Protein AF-A0A0W8CQT7-F1 (afdb_monomer)

InterPro domains:
  IPR012349 FMN-binding split barrel [G3DSA:2.30.110.10] (43-107)
  IPR055343 CREG-like, beta-barrel [PF13883] (43-124)

Mean predicted aligned error: 18.16 Å

Foldseek 3Di:
DDPDPPPPPPPDDDDDPPPVPQPWDFADDDPPDDPPPCPDPVVVVVVVVLLVVQLVDFKDKDWDQFPPVVRDIDIDIWGWHQAPDNDSVRRNSGTTTGDHPPDSSPPPPVPPDDDDDDDDDDDDHDDDDDDDDDDDDDDDDDDDDDDDDDDDDDDDDDDDDDDDDDDDDDDDDDDDDDDDDDDDQPPQPAQADDQAAFPDDPPAQTHHFHPPLDGNVQLVCLCCAAEDPNHDDDPQHDHLVLFCLFPVNVCQVVVQEFEEEEFEADPAADEPVLLVLPQVLVQLLVQQQCSLVRSHNNRNHSGRGYAHAEYFDQAPRSYPDDDCPNHYYHYNDADPVRTTDDDVLLEWGQDPVVRGTDHSVVPPTHRGSAYEYAHDPDDAWAAASRAIHGPNVQCSVCSPPSASLRRSLNSLRSLRDGADDDCVSGPHPSNQFASSDPPRDRGGDPSSSSSSSVSCVVCVVVHDD

Solvent-accessible surface area (backbone atoms only — not comparable to full-atom values): 28767 Å² total; per-residue (Å²): 141,77,100,79,74,92,82,74,83,85,80,82,87,87,79,85,74,76,68,76,76,56,58,74,51,76,67,84,78,79,69,95,63,68,92,84,57,92,57,54,80,64,55,55,45,53,56,50,50,53,39,47,57,49,59,80,42,52,68,46,75,52,72,44,68,22,68,89,60,79,60,38,82,42,72,47,82,38,43,39,41,24,48,74,78,90,50,76,91,40,52,68,64,53,57,39,39,64,45,54,95,87,34,72,86,61,58,74,68,77,83,78,68,82,94,71,95,72,94,70,95,78,90,84,86,85,88,84,85,86,82,87,81,85,90,88,91,85,84,90,79,88,85,88,83,90,86,86,85,89,82,87,89,87,87,86,87,84,88,89,83,88,83,86,83,88,81,84,88,82,90,81,89,83,87,83,90,82,92,74,97,68,96,66,82,76,76,64,88,59,85,49,56,84,60,52,50,70,71,46,61,90,95,55,52,49,38,48,35,56,75,63,92,51,48,52,66,43,51,52,41,42,36,51,57,34,27,28,84,79,24,60,90,45,96,63,28,53,46,49,76,81,58,70,39,30,47,61,47,46,28,61,76,52,72,28,35,47,29,30,30,36,21,44,39,57,93,64,72,45,47,56,74,63,60,65,42,52,41,62,38,50,31,39,35,46,45,61,58,40,26,48,40,36,35,38,66,57,38,83,49,80,56,61,46,59,40,58,36,22,35,6,22,66,49,68,84,34,40,74,57,87,69,59,87,63,22,44,76,34,62,65,41,55,48,98,87,70,43,25,33,59,65,68,48,17,49,41,46,45,36,78,88,81,69,41,67,48,83,39,86,77,28,89,65,59,63,25,53,31,35,43,24,42,26,62,87,44,86,58,60,47,38,32,47,62,28,31,39,32,22,27,66,60,49,64,75,37,48,87,49,72,53,41,50,57,63,44,32,18,50,40,27,11,60,52,50,55,61,47,91,48,77,87,63,44,78,51,97,74,61,64,67,16,27,50,25,76,89,59,32,66,47,82,32,72,59,44,38,53,48,52,47,55,47,46,70,71,50,45,86,81,60,87,133

Secondary structure (DSSP, 8-state):
----STTSSSSSS----------EEEPPP--SS-TTS---HHHHHHHHHHHHHHHH-SEEEEEEE-TTTTT-EEEEEEEEESSSSS-GGG-----EEE--TT-TTTTTSTTS-----------------------------------------------------------------------------S------EE-SPTTS-B-EE--SSS-HHHHHHHIIIIISTTPPP-TT---GGG-S-SHHHHHHHTTSEEEEEEEEB-SSPBPHHHHTTHHHHHHHHHHHHHHHHTTBTT---S--EEEEEEEEES-GGGBS--STBTBEEEES-B-TTS-B---GGGB--EETTTTEE---TT-SS--BSEEEEEETT-SSEEEETTEEEEEHHHHHHTTTSS--HHHHHHHHHHTTPPP--SGGGSSSTTPPP-TTSTTT-SS--HHHHHHHHHHHHHHGGG---

Organism: Phytophthora nicotianae (NCBI:txid4792)

Sequence (465 aa):
MSPSVLRSLLVLLSLLITASAGEIYSAETTSLVPDEVDSGPFAKLHAKHARMLVHENVWAIMATTSVTFGGSAFANVVSYSDGVGLAKEDATGTLFFYLSADDFTASGEYEASNPITSTGSSSNTVTSTVSSGTGDVVDQDSSQATQTSSLASSSNTAESSSNTAQSTASSSTQEGSDATQTSTNSTSSGDHATFGTVTSKSGGCVIGNPNKYVSAADVDWIWKNRIGPDAPTRDANWNVMDNKNWIMDHIVNNKGTLNYCVRWDSTEKLSKSVASKFQAMLERQYAAWNHWLIGYDCWPYNEIKINIVGFAVKEASLLEWKDDSLGTITVGDFDADGVPQCDQSCYRFYDNGAGSWSDTSSCKGKPFDISLWPKQGLEGGFGYDWGQEVNLENMLQTIDEEQLVIVAHEIGHGFGLPDFYETADKPNDQWPHCIMMAGSSMTVTDSDGWMLRRVLEHLKPRYNF

Radius of gyration: 30.33 Å; Cα contacts (8 Å, |Δi|>4): 702; chains: 1; bounding box: 71×98×74 Å

pLDDT: mean 74.93, std 27.96, range [21.36, 98.88]

Nearest PDB structures (foldseek):
  6grf-assembly1_A  TM=3.272E-01  e=2.963E+00  Arabidopsis thaliana

Structure (mmCIF, N/CA/C/O backbone):
data_AF-A0A0W8CQT7-F1
#
_entry.id   AF-A0A0W8CQT7-F1
#
loop_
_atom_site.group_PDB
_atom_site.id
_atom_site.type_symbol
_atom_site.label_atom_id
_atom_site.label_alt_id
_atom_site.label_comp_id
_atom_site.label_asym_id
_atom_site.label_entity_id
_atom_site.label_seq_id
_atom_site.pdbx_PDB_ins_code
_atom_site.Cartn_x
_atom_site.Cartn_y
_atom_site.Cartn_z
_atom_site.occupancy
_atom_site.B_iso_or_equiv
_atom_site.auth_seq_id
_atom_site.auth_comp_id
_atom_site.auth_asym_id
_atom_site.auth_atom_id
_atom_site.pdbx_PDB_model_num
ATOM 1 N N . MET A 1 1 ? 23.192 55.554 -50.904 1.00 35.19 1 MET A N 1
ATOM 2 C CA . MET A 1 1 ? 23.185 56.205 -49.573 1.00 35.19 1 MET A CA 1
ATOM 3 C C . MET A 1 1 ? 21.754 56.163 -49.061 1.00 35.19 1 MET A C 1
ATOM 5 O O . MET A 1 1 ? 20.904 56.621 -49.801 1.00 35.19 1 MET A O 1
ATOM 9 N N . SER A 1 2 ? 21.346 55.666 -47.900 1.00 31.66 2 SER A N 1
ATOM 10 C CA . SER A 1 2 ? 21.807 54.719 -46.871 1.00 31.66 2 SER A CA 1
ATOM 11 C C . SER A 1 2 ? 20.500 54.337 -46.127 1.00 31.66 2 SER A C 1
ATOM 13 O O . SER A 1 2 ? 19.637 55.211 -45.998 1.00 31.66 2 SER A O 1
ATOM 15 N N . PRO A 1 3 ? 20.277 53.089 -45.679 1.00 36.59 3 PRO A N 1
ATOM 16 C CA . PRO A 1 3 ? 19.006 52.670 -45.089 1.00 36.59 3 PRO A CA 1
ATOM 17 C C . PRO A 1 3 ? 18.930 53.079 -43.610 1.00 36.59 3 PRO A C 1
ATOM 19 O O . PRO A 1 3 ? 19.352 52.337 -42.730 1.00 36.59 3 PRO A O 1
ATOM 22 N N . SER A 1 4 ? 18.404 54.270 -43.321 1.00 41.50 4 SER A N 1
ATOM 23 C CA . SER A 1 4 ? 18.210 54.720 -41.929 1.00 41.50 4 SER A CA 1
ATOM 24 C C . SER A 1 4 ? 16.999 55.634 -41.689 1.00 41.50 4 SER A C 1
ATOM 26 O O . SER A 1 4 ? 16.907 56.240 -40.629 1.00 41.50 4 SER A O 1
ATOM 28 N N . VAL A 1 5 ? 16.026 55.708 -42.610 1.00 44.28 5 VAL A N 1
ATOM 29 C CA . VAL A 1 5 ? 14.827 56.571 -42.436 1.00 44.28 5 VAL A CA 1
ATOM 30 C C . VAL A 1 5 ? 13.494 55.803 -42.517 1.00 44.28 5 VAL A C 1
ATOM 32 O O . VAL A 1 5 ? 12.435 56.349 -42.230 1.00 44.28 5 VAL A O 1
ATOM 35 N N . LEU A 1 6 ? 13.515 54.489 -42.771 1.00 39.00 6 LEU A N 1
ATOM 36 C CA . LEU A 1 6 ? 12.301 53.656 -42.843 1.00 39.00 6 LEU A CA 1
ATOM 37 C C . LEU A 1 6 ? 11.859 53.060 -41.485 1.00 39.00 6 LEU A C 1
ATOM 39 O O . LEU A 1 6 ? 11.166 52.049 -41.449 1.00 39.00 6 LEU A O 1
ATOM 43 N N . ARG A 1 7 ? 12.283 53.653 -40.360 1.00 36.22 7 ARG A N 1
ATOM 44 C CA . ARG A 1 7 ? 11.960 53.179 -38.996 1.00 36.22 7 ARG A CA 1
ATOM 45 C C . ARG A 1 7 ? 11.228 54.192 -38.109 1.00 36.22 7 ARG A C 1
ATOM 47 O O . ARG A 1 7 ? 11.005 53.900 -36.942 1.00 36.22 7 ARG A O 1
ATOM 54 N N . SER A 1 8 ? 10.793 55.332 -38.647 1.00 35.31 8 SER A N 1
ATOM 55 C CA . SER A 1 8 ? 10.151 56.385 -37.837 1.00 35.31 8 SER A CA 1
ATOM 56 C C . SER A 1 8 ? 8.766 56.826 -38.320 1.00 35.31 8 SER A C 1
ATOM 58 O O . SER A 1 8 ? 8.288 57.861 -37.877 1.00 35.31 8 SER A O 1
ATOM 60 N N . LEU A 1 9 ? 8.093 56.049 -39.180 1.00 32.31 9 LEU A N 1
ATOM 61 C CA . LEU A 1 9 ? 6.741 56.381 -39.668 1.00 32.31 9 LEU A CA 1
ATOM 62 C C . LEU A 1 9 ? 5.739 55.206 -39.641 1.00 32.31 9 LEU A C 1
ATOM 64 O O . LEU A 1 9 ? 4.786 55.182 -40.409 1.00 32.31 9 LEU A O 1
ATOM 68 N N . LEU A 1 10 ? 5.959 54.226 -38.759 1.00 32.69 10 LEU A N 1
ATOM 69 C CA . LEU A 1 10 ? 4.988 53.163 -38.432 1.00 32.69 10 LEU A CA 1
ATOM 70 C C . LEU A 1 10 ? 4.675 53.100 -36.927 1.00 32.69 10 LEU A C 1
ATOM 72 O O . LEU A 1 10 ? 4.074 52.151 -36.436 1.00 32.69 10 LEU A O 1
ATOM 76 N N . VAL A 1 11 ? 5.066 54.150 -36.206 1.00 37.03 11 VAL A N 1
ATOM 77 C CA . VAL A 1 11 ? 4.715 54.410 -34.811 1.00 37.03 11 VAL A CA 1
ATOM 78 C C . VAL A 1 11 ? 3.954 55.730 -34.814 1.00 37.03 11 VAL A C 1
ATOM 80 O O . VAL A 1 11 ? 4.557 56.776 -34.631 1.00 37.03 11 VAL A O 1
ATOM 83 N N . LEU A 1 12 ? 2.674 55.683 -35.188 1.00 31.58 12 LEU A N 1
ATOM 84 C CA . LEU A 1 12 ? 1.565 56.494 -34.666 1.00 31.58 12 LEU A CA 1
ATOM 85 C C . LEU A 1 12 ? 0.346 56.350 -35.598 1.00 31.58 12 LEU A C 1
ATOM 87 O O . LEU A 1 12 ? 0.408 56.701 -36.772 1.00 31.58 12 LEU A O 1
ATOM 91 N N . LEU A 1 13 ? -0.768 55.929 -34.993 1.00 28.39 13 LEU A N 1
ATOM 92 C CA . LEU A 1 13 ? -2.157 55.942 -35.469 1.00 28.39 13 LEU A CA 1
ATOM 93 C C . LEU A 1 13 ? -2.670 54.773 -36.342 1.00 28.39 13 LEU A C 1
ATOM 95 O O . LEU A 1 13 ? -2.637 54.793 -37.568 1.00 28.39 13 LEU A O 1
ATOM 99 N N . SER A 1 14 ? -3.330 53.856 -35.619 1.00 28.50 14 SER A N 1
ATOM 100 C CA . SER A 1 14 ? -4.690 53.357 -35.903 1.00 28.50 14 SER A CA 1
ATOM 101 C C . SER A 1 14 ? -4.832 51.989 -36.571 1.00 28.50 14 SER A C 1
ATOM 103 O O . SER A 1 14 ? -5.103 51.890 -37.759 1.00 28.50 14 SER A O 1
ATOM 105 N N . LEU A 1 15 ? -4.806 50.949 -35.739 1.00 29.77 15 LEU A N 1
ATOM 106 C CA . LEU A 1 15 ? -5.838 49.904 -35.663 1.00 29.77 15 LEU A CA 1
ATOM 107 C C . LEU A 1 15 ? -5.782 49.438 -34.190 1.00 29.77 15 LEU A C 1
ATOM 109 O O . LEU A 1 15 ? -4.885 48.699 -33.810 1.00 29.77 15 LEU A O 1
ATOM 113 N N . LEU A 1 16 ? -6.495 50.047 -33.236 1.00 31.94 16 LEU A N 1
ATOM 114 C CA . LEU A 1 16 ? -7.925 49.817 -32.986 1.00 31.94 16 LEU A CA 1
ATOM 115 C C . LEU A 1 16 ? -8.320 48.352 -33.221 1.00 31.94 16 LEU A C 1
ATOM 117 O O . LEU A 1 16 ? -9.236 48.049 -33.974 1.00 31.94 16 LEU A O 1
ATOM 121 N N . ILE A 1 17 ? -7.624 47.440 -32.543 1.00 30.25 17 ILE A N 1
ATOM 122 C CA . ILE A 1 17 ? -8.312 46.292 -31.963 1.00 30.25 17 ILE A CA 1
ATOM 123 C C . ILE A 1 17 ? -8.805 46.793 -30.612 1.00 30.25 17 ILE A C 1
ATOM 125 O O . ILE A 1 17 ? -8.060 46.864 -29.638 1.00 30.25 17 ILE A O 1
ATOM 129 N N . THR A 1 18 ? -10.064 47.219 -30.580 1.00 29.42 18 THR A N 1
ATOM 130 C CA . THR A 1 18 ? -10.867 47.105 -29.370 1.00 29.42 18 THR A CA 1
ATOM 131 C C . THR A 1 18 ? -10.846 45.628 -28.992 1.00 29.42 18 THR A C 1
ATOM 133 O O . THR A 1 18 ? -11.637 44.843 -29.510 1.00 29.42 18 THR A O 1
ATOM 136 N N . ALA A 1 19 ? -9.910 45.228 -28.132 1.00 31.06 19 ALA A N 1
ATOM 137 C CA . ALA A 1 19 ? -10.218 44.144 -27.225 1.00 31.06 19 ALA A CA 1
ATOM 138 C C . ALA A 1 19 ? -11.422 44.673 -26.449 1.00 31.06 19 ALA A C 1
ATOM 140 O O . ALA A 1 19 ? -11.307 45.681 -25.749 1.00 31.06 19 ALA A O 1
ATOM 141 N N . SER A 1 20 ? -12.601 44.097 -26.684 1.00 30.42 20 SER A N 1
ATOM 142 C CA . SER A 1 20 ? -13.677 44.207 -25.710 1.00 30.42 20 SER A CA 1
ATOM 143 C C . SER A 1 20 ? -13.027 43.864 -24.380 1.00 30.42 20 SER A C 1
ATOM 145 O O . SER A 1 20 ? -12.484 42.765 -24.245 1.00 30.42 20 SER A O 1
ATOM 147 N N . ALA A 1 21 ? -12.946 44.834 -23.474 1.00 34.88 21 ALA A N 1
ATOM 148 C CA . ALA A 1 21 ? -12.497 44.567 -22.127 1.00 34.88 21 ALA A CA 1
ATOM 149 C C . ALA A 1 21 ? -13.459 43.505 -21.589 1.00 34.88 21 ALA A C 1
ATOM 151 O O . ALA A 1 21 ? -14.616 43.812 -21.322 1.00 34.88 21 ALA A O 1
ATOM 152 N N . GLY A 1 22 ? -13.021 42.244 -21.553 1.00 32.47 22 GLY A N 1
ATOM 153 C CA . GLY A 1 22 ? -13.627 41.287 -20.647 1.00 32.47 22 GLY A CA 1
ATOM 154 C C . GLY A 1 22 ? -13.441 41.904 -19.275 1.00 32.47 22 GLY A C 1
ATOM 155 O O . GLY A 1 22 ? -12.321 42.291 -18.928 1.00 32.47 22 GLY A O 1
ATOM 156 N N . GLU A 1 23 ? -14.537 42.138 -18.568 1.00 40.53 23 GLU A N 1
ATOM 157 C CA . GLU A 1 23 ? -14.449 42.639 -17.209 1.00 40.53 23 GLU A CA 1
ATOM 158 C C . GLU A 1 23 ? -13.657 41.607 -16.400 1.00 40.53 23 GLU A C 1
ATOM 160 O O . GLU A 1 23 ? -13.945 40.411 -16.420 1.00 40.53 23 GLU A O 1
ATOM 165 N N . ILE A 1 24 ? -12.563 42.063 -15.792 1.00 38.47 24 ILE A N 1
ATOM 166 C CA . ILE A 1 24 ? -11.734 41.223 -14.935 1.00 38.47 24 ILE A CA 1
ATOM 167 C C . ILE A 1 24 ? -12.397 41.262 -13.566 1.00 38.47 24 ILE A C 1
ATOM 169 O O . ILE A 1 24 ? -12.301 42.266 -12.859 1.00 38.47 24 ILE A O 1
ATOM 173 N N . TYR A 1 25 ? -13.077 40.180 -13.211 1.00 39.81 25 TYR A N 1
ATOM 174 C CA . TYR A 1 25 ? -13.689 40.034 -11.898 1.00 39.81 25 TYR A CA 1
ATOM 175 C C . TYR A 1 25 ? -12.647 39.491 -10.920 1.00 39.81 25 TYR A C 1
ATOM 177 O O . TYR A 1 25 ? -11.993 38.477 -11.178 1.00 39.81 25 TYR A O 1
ATOM 185 N N . SER A 1 26 ? -12.476 40.192 -9.800 1.00 37.47 26 SER A N 1
ATOM 186 C CA . SER A 1 26 ? -11.582 39.804 -8.710 1.00 37.47 26 SER A CA 1
ATOM 187 C C . SER A 1 26 ? -12.430 39.334 -7.536 1.00 37.47 26 SER A C 1
ATOM 189 O O . SER A 1 26 ? -13.111 40.143 -6.912 1.00 37.47 26 SER A O 1
ATOM 191 N N . ALA A 1 27 ? -12.367 38.047 -7.208 1.00 37.22 27 ALA A N 1
ATOM 192 C CA . ALA A 1 27 ? -12.923 37.517 -5.969 1.00 37.22 27 ALA A CA 1
ATOM 193 C C . ALA A 1 27 ? -11.783 37.342 -4.956 1.00 37.22 27 ALA A C 1
ATOM 195 O O . ALA A 1 27 ? -10.833 36.603 -5.212 1.00 37.22 27 ALA A O 1
ATOM 196 N N . GLU A 1 28 ? -11.853 38.020 -3.808 1.00 35.56 28 GLU A N 1
ATOM 197 C CA . GLU A 1 28 ? -10.923 37.761 -2.704 1.00 35.56 28 GLU A CA 1
ATOM 198 C C . GLU A 1 28 ? -11.292 36.437 -2.029 1.00 35.56 28 GLU A C 1
ATOM 200 O O . GLU A 1 28 ? -12.369 36.284 -1.450 1.00 35.56 28 GLU A O 1
ATOM 205 N N . THR A 1 29 ? -10.382 35.466 -2.075 1.00 35.56 29 THR A N 1
ATOM 206 C CA . THR A 1 29 ? -10.480 34.267 -1.245 1.00 35.56 29 THR A CA 1
ATOM 207 C C . THR A 1 29 ? -10.268 34.665 0.210 1.00 35.56 29 THR A C 1
ATOM 209 O O . THR A 1 29 ? -9.201 35.161 0.571 1.00 35.56 29 THR A O 1
ATOM 212 N N . THR A 1 30 ? -11.260 34.426 1.067 1.00 33.38 30 THR A N 1
ATOM 213 C CA . THR A 1 30 ? -11.045 34.510 2.514 1.00 33.38 30 THR A CA 1
ATOM 214 C C . THR A 1 30 ? -10.124 33.357 2.909 1.00 33.38 30 THR A C 1
ATOM 216 O O . THR A 1 30 ? -10.516 32.195 2.809 1.00 33.38 30 THR A O 1
ATOM 219 N N . SER A 1 31 ? -8.888 33.659 3.317 1.00 36.25 31 SER A N 1
ATOM 220 C CA . SER A 1 31 ? -8.023 32.653 3.934 1.00 36.25 31 SER A CA 1
ATOM 221 C C . SER A 1 31 ? -8.706 32.155 5.206 1.00 36.25 31 SER A C 1
ATOM 223 O O . SER A 1 31 ? -8.981 32.937 6.116 1.00 36.25 31 SER A O 1
ATOM 225 N N . LEU A 1 32 ? -8.986 30.853 5.282 1.00 34.31 32 LEU A N 1
ATOM 226 C CA . LEU A 1 32 ? -9.502 30.217 6.501 1.00 34.31 32 LEU A CA 1
ATOM 227 C C . LEU A 1 32 ? -8.426 30.109 7.599 1.00 34.31 32 LEU A C 1
ATOM 229 O O . LEU A 1 32 ? -8.718 29.657 8.705 1.00 34.31 32 LEU A O 1
ATOM 233 N N . VAL A 1 33 ? -7.194 30.545 7.313 1.00 36.84 33 VAL A N 1
ATOM 234 C CA . VAL A 1 33 ? -6.078 30.596 8.258 1.00 36.84 33 VAL A CA 1
ATOM 235 C C . VAL A 1 33 ? -5.643 32.058 8.426 1.00 36.84 33 VAL A C 1
ATOM 237 O O . VAL A 1 33 ? -5.229 32.677 7.444 1.00 36.84 33 VAL A O 1
ATOM 240 N N . PRO A 1 34 ? -5.733 32.640 9.636 1.00 39.19 34 PRO A N 1
ATOM 241 C CA . PRO A 1 34 ? -5.254 33.995 9.890 1.00 39.19 34 PRO A CA 1
ATOM 242 C C . PRO A 1 34 ? -3.740 34.098 9.667 1.00 39.19 34 PRO A C 1
ATOM 244 O O . PRO A 1 34 ? -2.984 33.291 10.209 1.00 39.19 34 PRO A O 1
ATOM 247 N N . ASP A 1 35 ? -3.304 35.134 8.947 1.00 42.44 35 ASP A N 1
ATOM 248 C CA . ASP A 1 35 ? -1.892 35.397 8.611 1.00 42.44 35 ASP A CA 1
ATOM 249 C C . ASP A 1 35 ? -0.974 35.615 9.836 1.00 42.44 35 ASP A C 1
ATOM 251 O O . ASP A 1 35 ? 0.249 35.588 9.707 1.00 42.44 35 ASP A O 1
ATOM 255 N N . GLU A 1 36 ? -1.532 35.822 11.035 1.00 42.41 36 GLU A N 1
ATOM 256 C CA . GLU A 1 36 ? -0.771 36.183 12.243 1.00 42.41 36 GLU A CA 1
ATOM 257 C C . GLU A 1 36 ? -0.528 35.046 13.247 1.00 42.41 36 GLU A C 1
ATOM 259 O O . GLU A 1 36 ? 0.104 35.268 14.282 1.00 42.41 36 GLU A O 1
ATOM 264 N N . VAL A 1 37 ? -0.969 33.816 12.976 1.00 42.12 37 VAL A N 1
ATOM 265 C CA . VAL A 1 37 ? -0.556 32.674 13.805 1.00 42.12 37 VAL A CA 1
ATOM 266 C C . VAL A 1 37 ? 0.664 32.055 13.142 1.00 42.12 37 VAL A C 1
ATOM 268 O O . VAL A 1 37 ? 0.582 31.693 11.969 1.00 42.12 37 VAL A O 1
ATOM 271 N N . ASP A 1 38 ? 1.787 31.939 13.865 1.00 48.25 38 ASP A N 1
ATOM 272 C CA . ASP A 1 38 ? 2.961 31.170 13.425 1.00 48.25 38 ASP A CA 1
ATOM 273 C C . ASP A 1 38 ? 2.542 29.707 13.257 1.00 48.25 38 ASP A C 1
ATOM 275 O O . ASP A 1 38 ? 2.605 28.868 14.155 1.00 48.25 38 ASP A O 1
ATOM 279 N N . SER A 1 39 ? 1.964 29.458 12.095 1.00 49.09 39 SER A N 1
ATOM 280 C CA . SER A 1 39 ? 1.424 28.201 11.667 1.00 49.09 39 SER A CA 1
ATOM 281 C C . SER A 1 39 ? 2.638 27.441 11.158 1.00 49.09 39 SER A C 1
ATOM 283 O O . SER A 1 39 ? 3.341 27.877 10.241 1.00 49.09 39 SER A O 1
ATOM 285 N N . GLY A 1 40 ? 2.984 26.388 11.902 1.00 40.88 40 GLY A N 1
ATOM 286 C CA . GLY A 1 40 ? 4.232 25.649 11.759 1.00 40.88 40 GLY A CA 1
ATOM 287 C C . GLY A 1 40 ? 4.512 25.168 10.325 1.00 40.88 40 GLY A C 1
ATOM 288 O O . GLY A 1 40 ? 3.723 25.387 9.405 1.00 40.88 40 GLY A O 1
ATOM 289 N N . PRO A 1 41 ? 5.634 24.470 10.096 1.00 43.66 41 PRO A N 1
ATOM 290 C CA . PRO A 1 41 ? 6.104 24.104 8.753 1.00 43.66 41 PRO A CA 1
ATOM 291 C C . PRO A 1 41 ? 5.043 23.436 7.850 1.00 43.66 41 PRO A C 1
ATOM 293 O O . PRO A 1 41 ? 5.084 23.620 6.637 1.00 43.66 41 PRO A O 1
ATOM 296 N N . PHE A 1 42 ? 4.051 22.755 8.432 1.00 40.12 42 PHE A N 1
ATOM 297 C CA . PHE A 1 42 ? 2.937 22.111 7.730 1.00 40.12 42 PHE A CA 1
ATOM 298 C C . PHE A 1 42 ? 1.864 23.072 7.183 1.00 40.12 42 PHE A C 1
ATOM 300 O O . PHE A 1 42 ? 1.424 22.907 6.053 1.00 40.12 42 PHE A O 1
ATOM 307 N N . ALA A 1 43 ? 1.486 24.144 7.884 1.00 44.94 43 ALA A N 1
ATOM 308 C CA . ALA A 1 43 ? 0.536 25.128 7.337 1.00 44.94 43 ALA A CA 1
ATOM 309 C C . ALA A 1 43 ? 1.128 25.900 6.145 1.00 44.94 43 ALA A C 1
ATOM 311 O O . ALA A 1 43 ? 0.448 26.177 5.154 1.00 44.94 43 ALA A O 1
ATOM 312 N N . LYS A 1 44 ? 2.442 26.152 6.200 1.00 47.12 44 LYS A N 1
ATOM 313 C CA . LYS A 1 44 ? 3.219 26.686 5.074 1.00 47.12 44 LYS A CA 1
ATOM 314 C C . LYS A 1 44 ? 3.269 25.704 3.894 1.00 47.12 44 LYS A C 1
ATOM 316 O O . LYS A 1 44 ? 3.360 26.155 2.754 1.00 47.12 44 LYS A O 1
ATOM 321 N N . LEU A 1 45 ? 3.153 24.394 4.141 1.00 50.56 45 LEU A N 1
ATOM 322 C CA . LEU A 1 45 ? 3.065 23.357 3.107 1.00 50.56 45 LEU A CA 1
ATOM 323 C C . LEU A 1 45 ? 1.707 23.382 2.384 1.00 50.56 45 LEU A C 1
ATOM 325 O O . LEU A 1 45 ? 1.702 23.400 1.156 1.00 50.56 45 LEU A O 1
ATOM 329 N N . HIS A 1 46 ? 0.580 23.485 3.103 1.00 55.06 46 HIS A N 1
ATOM 330 C CA . HIS A 1 46 ? -0.757 23.593 2.489 1.00 55.06 46 HIS A CA 1
ATOM 331 C C . HIS A 1 46 ? -0.903 24.867 1.649 1.00 55.06 46 HIS A C 1
ATOM 333 O O . HIS A 1 46 ? -1.358 24.811 0.507 1.00 55.06 46 HIS A O 1
ATOM 339 N N . ALA A 1 47 ? -0.442 26.010 2.167 1.00 60.16 47 ALA A N 1
ATOM 340 C CA . ALA A 1 47 ? -0.444 27.262 1.414 1.00 60.16 47 ALA A CA 1
ATOM 341 C C . ALA A 1 47 ? 0.420 27.158 0.144 1.00 60.16 47 ALA A C 1
ATOM 343 O O . ALA A 1 47 ? 0.008 27.599 -0.927 1.00 60.16 47 ALA A O 1
ATOM 344 N N . LYS A 1 48 ? 1.593 26.516 0.230 1.00 58.41 48 LYS A N 1
ATOM 345 C CA . LYS A 1 48 ? 2.474 26.292 -0.926 1.00 58.41 48 LYS A CA 1
ATOM 346 C C . LYS A 1 48 ? 1.849 25.341 -1.954 1.00 58.41 48 LYS A C 1
ATOM 348 O O . LYS A 1 48 ? 1.947 25.608 -3.149 1.00 58.41 48 LYS A O 1
ATOM 353 N N . HIS A 1 49 ? 1.183 24.276 -1.506 1.00 66.69 49 HIS A N 1
ATOM 354 C CA . HIS A 1 49 ? 0.491 23.329 -2.381 1.00 66.69 49 HIS A CA 1
ATOM 355 C C . HIS A 1 49 ? -0.701 23.993 -3.089 1.00 66.69 49 HIS A C 1
ATOM 357 O O . HIS A 1 49 ? -0.829 23.877 -4.304 1.00 66.69 49 HIS A O 1
ATOM 363 N N . ALA A 1 50 ? -1.526 24.762 -2.371 1.00 72.19 50 ALA A N 1
ATOM 364 C CA . ALA A 1 50 ? -2.642 25.504 -2.961 1.00 72.19 50 ALA A CA 1
ATOM 365 C C . ALA A 1 50 ? -2.166 26.525 -4.008 1.00 72.19 50 ALA A C 1
ATOM 367 O O . ALA A 1 50 ? -2.733 26.607 -5.094 1.00 72.19 50 ALA A O 1
ATOM 368 N N . ARG A 1 51 ? -1.077 27.254 -3.722 1.00 71.12 51 ARG A N 1
ATOM 369 C CA . ARG A 1 51 ? -0.447 28.177 -4.682 1.00 71.12 51 ARG A CA 1
ATOM 370 C C . ARG A 1 51 ? 0.058 27.462 -5.933 1.00 71.12 51 ARG A C 1
ATOM 372 O O . ARG A 1 51 ? -0.145 27.960 -7.032 1.00 71.12 51 ARG A O 1
ATOM 379 N N . MET A 1 52 ? 0.675 26.291 -5.775 1.00 67.88 52 MET A N 1
ATOM 380 C CA . MET A 1 52 ? 1.113 25.468 -6.903 1.00 67.88 52 MET A CA 1
ATOM 381 C C . MET A 1 52 ? -0.074 25.003 -7.755 1.00 67.88 52 MET A C 1
ATOM 383 O O . MET A 1 52 ? -0.039 25.168 -8.967 1.00 67.88 52 MET A O 1
ATOM 387 N N . LEU A 1 53 ? -1.133 24.466 -7.139 1.00 75.75 53 LEU A N 1
ATOM 388 C CA . LEU A 1 53 ? -2.326 24.021 -7.867 1.00 75.75 53 LEU A CA 1
ATOM 389 C C . LEU A 1 53 ? -2.980 25.164 -8.642 1.00 75.75 53 LEU A C 1
ATOM 391 O O . LEU A 1 53 ? -3.361 24.977 -9.795 1.00 75.75 53 LEU A O 1
ATOM 395 N N . VAL A 1 54 ? -3.088 26.339 -8.020 1.00 81.56 54 VAL A N 1
ATOM 396 C CA . VAL A 1 54 ? -3.641 27.535 -8.658 1.00 81.56 54 VAL A CA 1
ATOM 397 C C . VAL A 1 54 ? -2.788 27.965 -9.854 1.00 81.56 54 VAL A C 1
ATOM 399 O O . VAL A 1 54 ? -3.354 28.234 -10.907 1.00 81.56 54 VAL A O 1
ATOM 402 N N . HIS A 1 55 ? -1.461 27.968 -9.736 1.00 81.00 55 HIS A N 1
ATOM 403 C CA . HIS A 1 55 ? -0.573 28.415 -10.811 1.00 81.00 55 HIS A CA 1
ATOM 404 C C . HIS A 1 55 ? -0.453 27.424 -11.984 1.00 81.00 55 HIS A C 1
ATOM 406 O O . HIS A 1 55 ? -0.363 27.828 -13.139 1.00 81.00 55 HIS A O 1
ATOM 412 N N . GLU A 1 56 ? -0.457 26.116 -11.708 1.00 75.62 56 GLU A N 1
ATOM 413 C CA . GLU A 1 56 ? -0.280 25.070 -12.733 1.00 75.62 56 GLU A CA 1
ATOM 414 C C . GLU A 1 56 ? -1.575 24.787 -13.533 1.00 75.62 56 GLU A C 1
ATOM 416 O O . GLU A 1 56 ? -1.556 24.027 -14.502 1.00 75.62 56 GLU A O 1
ATOM 421 N N . ASN A 1 57 ? -2.708 25.396 -13.159 1.00 79.81 57 ASN A N 1
ATOM 422 C CA . ASN A 1 57 ? -3.998 25.252 -13.841 1.00 79.81 57 ASN A CA 1
ATOM 423 C C . ASN A 1 57 ? -4.468 26.580 -14.466 1.00 79.81 57 ASN A C 1
ATOM 425 O O . ASN A 1 57 ? -4.110 27.664 -14.020 1.00 79.81 57 ASN A O 1
ATOM 429 N N . VAL A 1 58 ? -5.302 26.490 -15.511 1.00 84.81 58 VAL A N 1
ATOM 430 C CA . VAL A 1 58 ? -5.866 27.660 -16.232 1.00 84.81 58 VAL A CA 1
ATOM 431 C C . VAL A 1 58 ? -7.391 27.603 -16.393 1.00 84.81 58 VAL A C 1
ATOM 433 O O . VAL A 1 58 ? -7.993 28.483 -17.009 1.00 84.81 58 VAL A O 1
ATOM 436 N N . TRP A 1 59 ? -8.028 26.568 -15.840 1.00 86.25 59 TRP A N 1
ATOM 437 C CA . TRP A 1 59 ? -9.478 26.364 -15.825 1.00 86.25 59 TRP A CA 1
ATOM 438 C C . TRP A 1 59 ? -9.926 25.986 -14.418 1.00 86.25 59 TRP A C 1
ATOM 440 O O . TRP A 1 59 ? -9.284 25.166 -13.767 1.00 86.25 59 TRP A O 1
ATOM 450 N N . ALA A 1 60 ? -11.042 26.548 -13.967 1.00 85.25 60 ALA A N 1
ATOM 451 C CA . ALA A 1 60 ? -11.660 26.218 -12.689 1.00 85.25 60 ALA A CA 1
ATOM 452 C C . ALA A 1 60 ? -13.186 26.196 -12.817 1.00 85.25 60 ALA A C 1
ATOM 454 O O . ALA A 1 60 ? -13.755 26.645 -13.811 1.00 85.25 60 ALA A O 1
ATOM 455 N N . ILE A 1 61 ? -13.851 25.674 -11.789 1.00 85.06 61 ILE A N 1
ATOM 456 C CA . ILE A 1 61 ? -15.299 25.790 -11.638 1.00 85.06 61 ILE A CA 1
ATOM 457 C C . ILE A 1 61 ? -15.570 26.983 -10.723 1.00 85.06 61 ILE A C 1
ATOM 459 O O . ILE A 1 61 ? -15.170 26.971 -9.560 1.00 85.06 61 ILE A O 1
ATOM 463 N N . MET A 1 62 ? -16.255 28.003 -11.235 1.00 82.44 62 MET A N 1
ATOM 464 C CA . MET A 1 62 ? -16.772 29.101 -10.422 1.00 82.44 62 MET A CA 1
ATOM 465 C C . MET A 1 62 ? -18.206 28.775 -10.012 1.00 82.44 62 MET A C 1
ATOM 467 O O . MET A 1 62 ? -19.065 28.606 -10.875 1.00 82.44 62 MET A O 1
ATOM 471 N N . ALA A 1 63 ? -18.459 28.689 -8.705 1.00 82.38 63 ALA A N 1
ATOM 472 C CA . ALA A 1 63 ? -19.788 28.472 -8.144 1.00 82.38 63 ALA A CA 1
ATOM 473 C C . ALA A 1 63 ? -20.318 29.760 -7.495 1.00 82.38 63 ALA A C 1
ATOM 475 O O . ALA A 1 63 ? -19.668 30.331 -6.621 1.00 82.38 63 ALA A O 1
ATOM 476 N N . THR A 1 64 ? -21.501 30.206 -7.911 1.00 80.12 64 THR A N 1
ATOM 477 C CA . THR A 1 64 ? -22.180 31.416 -7.434 1.00 80.12 64 THR A CA 1
ATOM 478 C C . THR A 1 64 ? -23.621 31.113 -7.019 1.00 80.12 64 THR A C 1
ATOM 480 O O . THR A 1 64 ? -24.181 30.053 -7.314 1.00 80.12 64 THR A O 1
ATOM 483 N N . THR A 1 65 ? -24.247 32.042 -6.299 1.00 80.94 65 THR A N 1
ATOM 484 C CA . THR A 1 65 ? -25.690 32.023 -6.042 1.00 80.94 65 THR A CA 1
ATOM 485 C C . THR A 1 65 ? -26.402 32.772 -7.162 1.00 80.94 65 THR A C 1
ATOM 487 O O . THR A 1 65 ? -26.213 33.970 -7.360 1.00 80.94 65 THR A O 1
ATOM 490 N N . SER A 1 66 ? -27.224 32.068 -7.936 1.00 76.81 66 SER A N 1
ATOM 491 C CA . SER A 1 66 ? -27.821 32.648 -9.135 1.00 76.81 66 SER A CA 1
ATOM 492 C C . SER A 1 66 ? -29.013 33.537 -8.806 1.00 76.81 66 SER A C 1
ATOM 494 O O . SER A 1 66 ? -30.021 33.069 -8.280 1.00 76.81 66 SER A O 1
ATOM 496 N N . VAL A 1 67 ? -28.959 34.803 -9.216 1.00 76.44 67 VAL A N 1
ATOM 497 C CA . VAL A 1 67 ? -30.137 35.687 -9.209 1.00 76.44 67 VAL A CA 1
ATOM 498 C C . VAL A 1 67 ? -31.161 35.278 -10.274 1.00 76.44 67 VAL A C 1
ATOM 500 O O . VAL A 1 67 ? -32.363 35.421 -10.064 1.00 76.44 67 VAL A O 1
ATOM 503 N N . THR A 1 68 ? -30.706 34.697 -11.388 1.00 75.69 68 THR A N 1
ATOM 504 C CA . THR A 1 68 ? -31.557 34.187 -12.474 1.00 75.69 68 THR A CA 1
ATOM 505 C C . THR A 1 68 ? -32.366 32.965 -12.039 1.00 75.69 68 THR A C 1
ATOM 507 O O . THR A 1 68 ? -33.528 32.830 -12.415 1.00 75.69 68 THR A O 1
ATOM 510 N N . PHE A 1 69 ? -31.778 32.096 -11.211 1.00 78.38 69 PHE A N 1
ATOM 511 C CA . PHE A 1 69 ? -32.410 30.878 -10.694 1.00 78.38 69 PHE A CA 1
ATOM 512 C C . PHE A 1 69 ? -32.851 31.006 -9.226 1.00 78.38 69 PHE A C 1
ATOM 514 O O . PHE A 1 69 ? -32.836 30.026 -8.478 1.00 78.38 69 PHE A O 1
ATOM 521 N N . GLY A 1 70 ? -33.248 32.209 -8.798 1.00 78.50 70 GLY A N 1
ATOM 522 C CA . GLY A 1 70 ? -33.928 32.418 -7.514 1.00 78.50 70 GLY A CA 1
ATOM 523 C C . GLY A 1 70 ? -33.099 32.058 -6.275 1.00 78.50 70 GLY A C 1
ATOM 524 O O . GLY A 1 70 ? -33.651 31.561 -5.299 1.00 78.50 70 GLY A O 1
ATOM 525 N N . GLY A 1 71 ? -31.785 32.277 -6.317 1.00 79.12 71 GLY A N 1
ATOM 526 C CA . GLY A 1 71 ? -30.842 31.979 -5.234 1.00 79.12 71 GLY A CA 1
ATOM 527 C C . GLY A 1 71 ? -30.243 30.571 -5.276 1.00 79.12 71 GLY A C 1
ATOM 528 O O . GLY A 1 71 ? -29.448 30.229 -4.403 1.00 79.12 71 GLY A O 1
ATOM 529 N N . SER A 1 72 ? -30.590 29.758 -6.277 1.00 80.75 72 SER A N 1
ATOM 530 C CA . SER A 1 72 ? -30.024 28.414 -6.443 1.00 80.75 72 SER A CA 1
ATOM 531 C C . SER A 1 72 ? -28.522 28.469 -6.735 1.00 80.75 72 SER A C 1
ATOM 533 O O . SER A 1 72 ? -28.050 29.383 -7.414 1.00 80.75 72 SER A O 1
ATOM 535 N N . ALA A 1 73 ? -27.777 27.468 -6.260 1.00 82.56 73 ALA A N 1
ATOM 536 C CA . ALA A 1 73 ? -26.370 27.312 -6.610 1.00 82.56 73 ALA A CA 1
ATOM 537 C C . ALA A 1 73 ? -26.223 27.103 -8.124 1.00 82.56 73 ALA A C 1
ATOM 539 O O . ALA A 1 73 ? -26.903 26.263 -8.717 1.00 82.56 73 ALA A O 1
ATOM 540 N N . PHE A 1 74 ? -25.330 27.866 -8.738 1.00 78.94 74 PHE A N 1
ATOM 541 C CA . PHE A 1 74 ? -24.998 27.789 -10.151 1.00 78.94 74 PHE A CA 1
ATOM 542 C C . PHE A 1 74 ? -23.485 27.687 -10.284 1.00 78.94 74 PHE A C 1
ATOM 544 O O . PHE A 1 74 ? -22.762 28.409 -9.608 1.00 78.94 74 PHE A O 1
ATOM 551 N N . ALA A 1 75 ? -23.003 26.775 -11.121 1.00 81.94 75 ALA A N 1
ATOM 552 C CA . ALA A 1 75 ? -21.579 26.565 -11.313 1.00 81.94 75 ALA A CA 1
ATOM 553 C C . ALA A 1 75 ? -21.256 26.508 -12.802 1.00 81.94 75 ALA A C 1
ATOM 555 O O . ALA A 1 75 ? -21.947 25.823 -13.558 1.00 81.94 75 ALA A O 1
ATOM 556 N N . ASN A 1 76 ? -20.202 27.208 -13.207 1.00 80.25 76 ASN A N 1
ATOM 557 C CA . ASN A 1 76 ? -19.739 27.236 -14.586 1.00 80.25 76 ASN A CA 1
ATOM 558 C C . ASN A 1 76 ? -18.227 26.995 -14.655 1.00 80.25 76 ASN A C 1
ATOM 560 O O . ASN A 1 76 ? -17.494 27.316 -13.719 1.00 80.25 76 ASN A O 1
ATOM 564 N N . VAL A 1 77 ? -17.762 26.417 -15.762 1.00 84.81 77 VAL A N 1
ATOM 565 C CA . VAL A 1 77 ? -16.331 26.236 -16.034 1.00 84.81 77 VAL A CA 1
ATOM 566 C C . VAL A 1 77 ? -15.796 27.529 -16.637 1.00 84.81 77 VAL A C 1
ATOM 568 O O . VAL A 1 77 ? -16.265 27.967 -17.684 1.00 84.81 77 VAL A O 1
ATOM 571 N N . VAL A 1 78 ? -14.805 28.130 -15.984 1.00 81.50 78 VAL A N 1
ATOM 572 C CA . VAL A 1 78 ? -14.277 29.455 -16.319 1.00 81.50 78 VAL A CA 1
ATOM 573 C C . VAL A 1 78 ? -12.757 29.385 -16.401 1.00 81.50 78 VAL A C 1
ATOM 575 O O . VAL A 1 78 ? -12.102 28.749 -15.570 1.00 81.50 78 VAL A O 1
ATOM 578 N N . SER A 1 79 ? -12.179 30.035 -17.408 1.00 86.50 79 SER A N 1
ATOM 579 C CA . SER A 1 79 ? -10.728 30.190 -17.491 1.00 86.50 79 SER A CA 1
ATOM 580 C C . SER A 1 79 ? -10.240 31.254 -16.515 1.00 86.50 79 SER A C 1
ATOM 582 O O . SER A 1 79 ? -10.893 32.290 -16.356 1.00 86.50 79 SER A O 1
ATOM 584 N N . TYR A 1 80 ? -9.069 31.048 -15.926 1.00 87.94 80 TYR A N 1
ATOM 585 C CA . TYR A 1 80 ? -8.472 32.005 -15.003 1.00 87.94 80 TYR A CA 1
ATOM 586 C C . TYR A 1 80 ? -6.953 32.111 -15.188 1.00 87.94 80 TYR A C 1
ATOM 588 O O . TYR A 1 80 ? -6.331 31.286 -15.856 1.00 87.94 80 TYR A O 1
ATOM 596 N N . SER A 1 81 ? -6.362 33.132 -14.573 1.00 85.19 81 SER A N 1
ATOM 597 C CA . SER A 1 81 ? -4.915 33.270 -14.369 1.00 85.19 81 SER A CA 1
ATOM 598 C C . SER A 1 81 ? -4.624 33.691 -12.933 1.00 85.19 81 SER A C 1
ATOM 600 O O . SER A 1 81 ? -5.460 34.369 -12.340 1.00 85.19 81 SER A O 1
ATOM 602 N N . ASP A 1 82 ? -3.449 33.375 -12.394 1.00 84.06 82 ASP A N 1
ATOM 603 C CA . ASP A 1 82 ? -3.029 33.833 -11.065 1.00 84.06 82 ASP A CA 1
ATOM 604 C C . ASP A 1 82 ? -1.862 34.835 -11.086 1.00 84.06 82 ASP A C 1
ATOM 606 O O . ASP A 1 82 ? -1.255 35.111 -10.054 1.00 84.06 82 ASP A O 1
ATOM 610 N N . GLY A 1 83 ? -1.550 35.403 -12.251 1.00 80.06 83 GLY A N 1
ATOM 611 C CA . GLY A 1 83 ? -0.378 36.243 -12.482 1.00 80.06 83 GLY A CA 1
ATOM 612 C C . GLY A 1 83 ? -0.191 36.575 -13.962 1.00 80.06 83 GLY A C 1
ATOM 613 O O . GLY A 1 83 ? -1.012 36.205 -14.804 1.00 80.06 83 GLY A O 1
ATOM 614 N N . VAL A 1 84 ? 0.888 37.287 -14.301 1.00 75.44 84 VAL A N 1
ATOM 615 C CA . VAL A 1 84 ? 1.226 37.594 -15.701 1.00 75.44 84 VAL A CA 1
ATOM 616 C C . VAL A 1 84 ? 2.210 36.553 -16.225 1.00 75.44 84 VAL A C 1
ATOM 618 O O . VAL A 1 84 ? 3.361 36.539 -15.820 1.00 75.44 84 VAL A O 1
ATOM 621 N N . GLY A 1 85 ? 1.791 35.735 -17.191 1.00 68.12 85 GLY A N 1
ATOM 622 C CA . GLY A 1 85 ? 2.661 34.728 -17.807 1.00 68.12 85 GLY A CA 1
ATOM 623 C C . GLY A 1 85 ? 2.633 33.377 -17.087 1.00 68.12 85 GLY A C 1
ATOM 624 O O . GLY A 1 85 ? 1.708 33.086 -16.342 1.00 68.12 85 GLY A O 1
ATOM 625 N N . LEU A 1 86 ? 3.620 32.525 -17.384 1.00 66.25 86 LEU A N 1
ATOM 626 C CA . LEU A 1 86 ? 3.719 31.141 -16.883 1.00 66.25 86 LEU A CA 1
ATOM 627 C C . LEU A 1 86 ? 4.881 30.950 -15.893 1.00 66.25 86 LEU A C 1
ATOM 629 O O . LEU A 1 86 ? 5.259 29.821 -15.588 1.00 66.25 86 LEU A O 1
ATOM 633 N N . ALA A 1 87 ? 5.534 32.039 -15.487 1.00 71.50 87 ALA A N 1
ATOM 634 C CA . ALA A 1 87 ? 6.688 31.967 -14.608 1.00 71.50 87 ALA A CA 1
ATOM 635 C C . ALA A 1 87 ? 6.224 31.920 -13.147 1.00 71.50 87 ALA A C 1
ATOM 637 O O . ALA A 1 87 ? 5.343 32.679 -12.742 1.00 71.50 87 ALA A O 1
ATOM 638 N N . LYS A 1 88 ? 6.838 31.046 -12.343 1.00 67.94 88 LYS A N 1
ATOM 639 C CA . LYS A 1 88 ? 6.437 30.815 -10.943 1.00 67.94 88 LYS A CA 1
ATOM 640 C C . LYS A 1 88 ? 6.631 32.055 -10.075 1.00 67.94 88 LYS A C 1
ATOM 642 O O . LYS A 1 88 ? 5.907 32.258 -9.110 1.00 67.94 88 LYS A O 1
ATOM 647 N N . GLU A 1 89 ? 7.608 32.883 -10.423 1.00 71.69 89 GLU A N 1
ATOM 648 C CA . GLU A 1 89 ? 7.875 34.183 -9.813 1.00 71.69 89 GLU A CA 1
ATOM 649 C C . GLU A 1 89 ? 6.753 35.212 -10.025 1.00 71.69 89 GLU A C 1
ATOM 651 O O . GLU A 1 89 ? 6.644 36.145 -9.231 1.00 71.69 89 GLU A O 1
ATOM 656 N N . ASP A 1 90 ? 5.907 35.019 -11.040 1.00 71.25 90 ASP A N 1
ATOM 657 C CA . ASP A 1 90 ? 4.781 35.899 -11.356 1.00 71.25 90 ASP A CA 1
ATOM 658 C C . ASP A 1 90 ? 3.457 35.411 -10.730 1.00 71.25 90 ASP A C 1
ATOM 660 O O . ASP A 1 90 ? 2.446 36.114 -10.807 1.00 71.25 90 ASP A O 1
ATOM 664 N N . ALA A 1 91 ? 3.458 34.238 -10.080 1.00 76.31 91 ALA A N 1
ATOM 665 C CA . ALA A 1 91 ? 2.308 33.651 -9.397 1.00 76.31 91 ALA A CA 1
ATOM 666 C C . ALA A 1 91 ? 1.930 34.463 -8.149 1.00 76.31 91 ALA A C 1
ATOM 668 O O . ALA A 1 91 ? 2.616 34.460 -7.123 1.00 76.31 91 ALA A O 1
ATOM 669 N N . THR A 1 92 ? 0.797 35.153 -8.211 1.00 77.88 92 THR A N 1
ATOM 670 C CA . THR A 1 92 ? 0.247 35.922 -7.086 1.00 77.88 92 THR A CA 1
ATOM 671 C C . THR A 1 92 ? -0.656 35.066 -6.204 1.00 77.88 92 THR A C 1
ATOM 673 O O . THR A 1 92 ? -0.898 35.418 -5.048 1.00 77.88 92 THR A O 1
ATOM 676 N N . GLY A 1 93 ? -1.158 33.947 -6.744 1.00 73.31 93 GLY A N 1
ATOM 677 C CA . GLY A 1 93 ? -2.187 33.101 -6.147 1.00 73.31 93 GLY A CA 1
ATOM 678 C C . GLY A 1 93 ? -3.523 33.799 -5.885 1.00 73.31 93 GLY A C 1
ATOM 679 O O . GLY A 1 93 ? -4.346 33.257 -5.148 1.00 73.31 93 GLY A O 1
ATOM 680 N N . THR A 1 94 ? -3.726 34.983 -6.464 1.00 80.69 94 THR A N 1
ATOM 681 C CA . THR A 1 94 ? -5.028 35.635 -6.605 1.00 80.69 94 THR A CA 1
ATOM 682 C C . THR A 1 94 ? -5.598 35.240 -7.959 1.00 80.69 94 THR A C 1
ATOM 684 O O . THR A 1 94 ? -4.970 35.491 -8.982 1.00 80.69 94 THR A O 1
ATOM 687 N N . LEU A 1 95 ? -6.778 34.623 -7.975 1.00 83.19 95 LEU A N 1
ATOM 688 C CA . LEU A 1 95 ? -7.428 34.147 -9.196 1.00 83.19 95 LEU A CA 1
ATOM 689 C C . LEU A 1 95 ? -8.110 35.307 -9.939 1.00 83.19 95 LEU A C 1
ATOM 691 O O . LEU A 1 95 ? -9.018 35.945 -9.408 1.00 83.19 95 LEU A O 1
ATOM 695 N N . PHE A 1 96 ? -7.714 35.537 -11.187 1.00 81.88 96 PHE A N 1
ATOM 696 C CA . PHE A 1 96 ? -8.361 36.458 -12.118 1.00 81.88 96 PHE A CA 1
ATOM 697 C C . PHE A 1 96 ? -9.142 35.656 -13.149 1.00 81.88 96 PHE A C 1
ATOM 699 O O . PHE A 1 96 ? -8.548 34.969 -13.980 1.00 81.88 96 PHE A O 1
ATOM 706 N N . PHE A 1 97 ? -10.467 35.736 -13.089 1.00 84.31 97 PHE A N 1
ATOM 707 C CA . PHE A 1 97 ? -11.346 34.997 -13.988 1.00 84.31 97 PHE A CA 1
ATOM 708 C C . PHE A 1 97 ? -11.690 35.820 -15.225 1.00 84.31 97 PHE A C 1
ATOM 710 O O . PHE A 1 97 ? -11.927 37.026 -15.145 1.00 84.31 97 PHE A O 1
ATOM 717 N N . TYR A 1 98 ? -11.760 35.144 -16.368 1.00 79.88 98 TYR A N 1
ATOM 718 C CA . TYR A 1 98 ? -12.179 35.747 -17.627 1.00 79.88 98 TYR A CA 1
ATOM 719 C C . TYR A 1 98 ? -13.633 35.378 -17.905 1.00 79.88 98 TYR A C 1
ATOM 721 O O . TYR A 1 98 ? -13.927 34.250 -18.297 1.00 79.88 98 TYR A O 1
ATOM 729 N N . LEU A 1 99 ? -14.535 36.337 -17.702 1.00 79.06 99 LEU A N 1
ATOM 730 C CA . LEU A 1 99 ? -15.969 36.182 -17.935 1.00 79.06 99 LEU A CA 1
ATOM 731 C C . LEU A 1 99 ? -16.430 37.144 -19.035 1.00 79.06 99 LEU A C 1
ATOM 733 O O . LEU A 1 99 ? -15.892 38.241 -19.202 1.00 79.06 99 LEU A O 1
ATOM 737 N N . SER A 1 100 ? -17.431 36.723 -19.809 1.00 74.94 100 SER A N 1
ATOM 738 C CA . SER A 1 100 ? -18.129 37.616 -20.736 1.00 74.94 100 SER A CA 1
ATOM 739 C C . SER A 1 100 ? -19.278 38.324 -20.026 1.00 74.94 100 SER A C 1
ATOM 741 O O . SER A 1 100 ? -19.882 37.738 -19.134 1.00 74.94 100 SER A O 1
ATOM 743 N N . ALA A 1 101 ? -19.643 39.524 -20.479 1.00 65.81 101 ALA A N 1
ATOM 744 C CA . ALA A 1 101 ? -20.778 40.270 -19.923 1.00 65.81 101 ALA A CA 1
ATOM 745 C C . ALA A 1 101 ? -22.120 39.511 -20.003 1.00 65.81 101 ALA A C 1
ATOM 747 O O . ALA A 1 101 ? -23.022 39.755 -19.207 1.00 65.81 101 ALA A O 1
ATOM 748 N N . ASP A 1 102 ? -22.233 38.562 -20.937 1.00 66.81 102 ASP A N 1
ATOM 749 C CA . ASP A 1 102 ? -23.408 37.703 -21.108 1.00 66.81 102 ASP A CA 1
ATOM 750 C C . ASP A 1 102 ? -23.314 36.381 -20.313 1.00 66.81 102 ASP A C 1
ATOM 752 O O . ASP A 1 102 ? -24.188 35.520 -20.436 1.00 66.81 102 ASP A O 1
ATOM 756 N N . ASP A 1 103 ? -22.259 36.176 -19.514 1.00 69.88 103 ASP A N 1
ATOM 757 C CA . ASP A 1 103 ? -22.111 34.972 -18.696 1.00 69.88 103 ASP A CA 1
ATOM 758 C C . ASP A 1 103 ? -23.024 35.060 -17.465 1.00 69.88 103 ASP A C 1
ATOM 760 O O . ASP A 1 103 ? -22.903 35.962 -16.632 1.00 69.88 103 ASP A O 1
ATOM 764 N N . PHE A 1 104 ? -23.921 34.082 -17.313 1.00 69.88 104 PHE A N 1
ATOM 765 C CA . PHE A 1 104 ? -24.825 33.966 -16.162 1.00 69.88 104 PHE A CA 1
ATOM 766 C C . PHE A 1 104 ? -24.094 33.872 -14.816 1.00 69.88 104 PHE A C 1
ATOM 768 O O . PHE A 1 104 ? -24.692 34.105 -13.768 1.00 69.88 104 PHE A O 1
ATOM 775 N N . THR A 1 105 ? -22.800 33.553 -14.832 1.00 74.62 105 THR A N 1
ATOM 776 C CA . THR A 1 105 ? -21.949 33.555 -13.640 1.00 74.62 105 THR A CA 1
ATOM 777 C C . THR A 1 105 ? -21.759 34.971 -13.073 1.00 74.62 105 THR A C 1
ATOM 779 O O . THR A 1 105 ? -21.650 35.114 -11.858 1.00 74.62 105 THR A O 1
ATOM 782 N N . ALA A 1 106 ? -21.783 36.008 -13.924 1.00 66.25 106 ALA A N 1
ATOM 783 C CA . ALA A 1 106 ? -21.606 37.423 -13.561 1.00 66.25 106 ALA A CA 1
ATOM 784 C C . ALA A 1 106 ? -22.914 38.245 -13.601 1.00 66.25 106 ALA A C 1
ATOM 786 O O . ALA A 1 106 ? -22.912 39.454 -13.344 1.00 66.25 106 ALA A O 1
ATOM 787 N N . SER A 1 107 ? -24.058 37.623 -13.915 1.00 62.75 107 SER A N 1
ATOM 788 C CA . SER A 1 107 ? -25.338 38.332 -13.983 1.00 62.75 107 SER A CA 1
ATOM 789 C C . SER A 1 107 ? -25.772 38.774 -12.579 1.00 62.75 107 SER A C 1
ATOM 791 O O . SER A 1 107 ? -26.274 37.968 -11.799 1.00 62.75 107 SER A O 1
ATOM 793 N N . GLY A 1 108 ? -25.543 40.044 -12.239 1.00 55.78 108 GLY A N 1
ATOM 794 C CA . GLY A 1 108 ? -25.867 40.624 -10.930 1.00 55.78 108 GLY A CA 1
ATOM 795 C C . GLY A 1 108 ? -25.099 41.909 -10.596 1.00 55.78 108 GLY A C 1
ATOM 796 O O . GLY A 1 108 ? -25.617 42.738 -9.853 1.00 55.78 108 GLY A O 1
ATOM 797 N N . GLU A 1 109 ? -23.915 42.127 -11.183 1.00 52.31 109 GLU A N 1
ATOM 798 C CA . GLU A 1 109 ? -23.106 43.336 -10.926 1.00 52.31 109 GLU A CA 1
ATOM 799 C C . GLU A 1 109 ? -23.514 44.563 -11.770 1.00 52.31 109 GLU A C 1
ATOM 801 O O . GLU A 1 109 ? -23.263 45.703 -11.374 1.00 52.31 109 GLU A O 1
ATOM 806 N N . TYR A 1 110 ? -24.225 44.370 -12.887 1.00 42.75 110 TYR A N 1
ATOM 807 C CA . TYR A 1 110 ? -24.595 45.451 -13.815 1.00 42.75 110 TYR A CA 1
ATOM 808 C C . TYR A 1 110 ? -25.733 46.376 -13.349 1.00 42.75 110 TYR A C 1
ATOM 810 O O . TYR A 1 110 ? -25.921 47.447 -13.922 1.00 42.75 110 TYR A O 1
ATOM 818 N N . GLU A 1 111 ? -26.491 46.020 -12.311 1.00 40.22 111 GLU A N 1
ATOM 819 C CA . GLU A 1 111 ? -27.663 46.809 -11.886 1.00 40.22 111 GLU A CA 1
ATOM 820 C C . GLU A 1 111 ? -27.332 47.917 -10.860 1.00 40.22 111 GLU A C 1
ATOM 822 O O . GLU A 1 111 ? -28.210 48.702 -10.504 1.00 40.22 111 GLU A O 1
ATOM 827 N N . ALA A 1 112 ? -26.077 48.047 -10.400 1.00 36.91 112 ALA A N 1
ATOM 828 C CA . ALA A 1 112 ? -25.730 48.953 -9.293 1.00 36.91 112 ALA A CA 1
ATOM 829 C C . ALA A 1 112 ? -24.853 50.178 -9.635 1.00 36.91 112 ALA A C 1
ATOM 831 O O . ALA A 1 112 ? -24.526 50.941 -8.724 1.00 36.91 112 ALA A O 1
ATOM 832 N N . SER A 1 113 ? -24.492 50.455 -10.896 1.00 31.53 113 SER A N 1
ATOM 833 C CA . SER A 1 113 ? -23.756 51.698 -11.206 1.00 31.53 113 SER A CA 1
ATOM 834 C C . SER A 1 113 ? -24.140 52.356 -12.536 1.00 31.53 113 SER A C 1
ATOM 836 O O . SER A 1 113 ? -23.819 51.905 -13.628 1.00 31.53 113 SER A O 1
ATOM 838 N N . ASN A 1 114 ? -24.829 53.495 -12.421 1.00 27.47 114 ASN A N 1
ATOM 839 C CA . ASN A 1 114 ? -25.044 54.452 -13.506 1.00 27.47 114 ASN A CA 1
ATOM 840 C C . ASN A 1 114 ? -23.708 55.139 -13.893 1.00 27.47 114 ASN A C 1
ATOM 842 O O . ASN A 1 114 ? -22.868 55.371 -13.019 1.00 27.47 114 ASN A O 1
ATOM 846 N N . PRO A 1 115 ? -23.505 55.531 -15.166 1.00 38.44 115 PRO A N 1
ATOM 847 C CA . PRO A 1 115 ? -22.188 55.836 -15.713 1.00 38.44 115 PRO A CA 1
ATOM 848 C C . PRO A 1 115 ? -21.779 57.283 -15.424 1.00 38.44 115 PRO A C 1
ATOM 850 O O . PRO A 1 115 ? -22.260 58.210 -16.075 1.00 38.44 115 PRO A O 1
ATOM 853 N N . ILE A 1 116 ? -20.856 57.500 -14.484 1.00 24.31 116 ILE A N 1
ATOM 854 C CA . ILE A 1 116 ? -20.136 58.774 -14.362 1.00 24.31 116 ILE A CA 1
ATOM 855 C C . ILE A 1 116 ? -18.658 58.495 -14.080 1.00 24.31 116 ILE A C 1
ATOM 857 O O . ILE A 1 116 ? -18.281 57.981 -13.035 1.00 24.31 116 ILE A O 1
ATOM 861 N N . THR A 1 117 ? -17.841 58.865 -15.065 1.00 28.95 117 THR A N 1
ATOM 862 C CA . THR A 1 117 ? -16.409 59.184 -15.003 1.00 28.95 117 THR A CA 1
ATOM 863 C C . THR A 1 117 ? -15.784 59.247 -13.603 1.00 28.95 117 THR A C 1
ATOM 865 O O . THR A 1 117 ? -16.010 60.214 -12.878 1.00 28.95 117 THR A O 1
ATOM 868 N N . SER A 1 118 ? -14.885 58.313 -13.287 1.00 23.58 118 SER A N 1
ATOM 869 C CA . SER A 1 118 ? -13.752 58.572 -12.392 1.00 23.58 118 SER A CA 1
ATOM 870 C C . SER A 1 118 ? -12.688 57.487 -12.542 1.00 23.58 118 SER A C 1
ATOM 872 O O . SER A 1 118 ? -12.848 56.356 -12.102 1.00 23.58 118 SER A O 1
ATOM 874 N N . THR A 1 119 ? -11.568 57.868 -13.147 1.00 28.12 119 THR A N 1
ATOM 875 C CA . THR A 1 119 ? -10.250 57.277 -12.907 1.00 28.12 119 THR A CA 1
ATOM 876 C C . THR A 1 119 ? -9.982 57.145 -11.406 1.00 28.12 119 THR A C 1
ATOM 878 O O . THR A 1 119 ? -9.975 58.157 -10.707 1.00 28.12 119 THR A O 1
ATOM 881 N N . GLY A 1 120 ? -9.708 55.937 -10.918 1.00 22.98 120 GLY A N 1
ATOM 882 C CA . GLY A 1 120 ? -9.199 55.730 -9.562 1.00 22.98 120 GLY A CA 1
ATOM 883 C C . GLY A 1 120 ? -9.431 54.314 -9.053 1.00 22.98 120 GLY A C 1
ATOM 884 O O . GLY A 1 120 ? -10.574 53.892 -8.911 1.00 22.98 120 GLY A O 1
ATOM 885 N N . SER A 1 121 ? -8.336 53.604 -8.769 1.00 33.00 121 SER A N 1
ATOM 886 C CA . SER A 1 121 ? -8.319 52.329 -8.051 1.00 33.00 121 SER A CA 1
ATOM 887 C C . SER A 1 121 ? -9.283 52.344 -6.867 1.00 33.00 121 SER A C 1
ATOM 889 O O . SER A 1 121 ? -9.151 53.188 -5.984 1.00 33.00 121 SER A O 1
ATOM 891 N N . SER A 1 122 ? -10.226 51.404 -6.843 1.00 22.28 122 SER A N 1
ATOM 892 C CA . SER A 1 122 ? -11.054 51.119 -5.670 1.00 22.28 122 SER A CA 1
ATOM 893 C C . SER A 1 122 ? -11.267 49.610 -5.590 1.00 22.28 122 SER A C 1
ATOM 895 O O . SER A 1 122 ? -11.951 49.030 -6.426 1.00 22.28 122 SER A O 1
ATOM 897 N N . SER A 1 123 ? -10.629 48.985 -4.606 1.00 25.70 123 SER A N 1
ATOM 898 C CA . SER A 1 123 ? -10.882 47.624 -4.136 1.00 25.70 123 SER A CA 1
ATOM 899 C C . SER A 1 123 ? -12.157 47.610 -3.290 1.00 25.70 123 SER A C 1
ATOM 901 O O . SER A 1 123 ? -12.232 48.384 -2.334 1.00 25.70 123 SER A O 1
ATOM 903 N N . ASN A 1 124 ? -13.118 46.733 -3.586 1.00 23.77 124 ASN A N 1
ATOM 904 C CA . ASN A 1 124 ? -14.231 46.438 -2.680 1.00 23.77 124 ASN A CA 1
ATOM 905 C C . ASN A 1 124 ? -14.258 44.936 -2.362 1.00 23.77 124 ASN A C 1
ATOM 907 O O . ASN A 1 124 ? -14.451 44.113 -3.250 1.00 23.77 124 ASN A O 1
ATOM 911 N N . THR A 1 125 ? -14.079 44.613 -1.081 1.00 22.67 125 THR A N 1
ATOM 912 C CA . THR A 1 125 ? -14.185 43.274 -0.482 1.00 22.67 125 THR A CA 1
ATOM 913 C C . THR A 1 125 ? -15.623 43.025 -0.015 1.00 22.67 125 THR A C 1
ATOM 915 O O . THR A 1 125 ? -16.219 43.896 0.623 1.00 22.67 125 THR A O 1
ATOM 918 N N . VAL A 1 126 ? -16.181 41.833 -0.263 1.00 24.27 126 VAL A N 1
ATOM 919 C CA . VAL A 1 126 ? -17.463 41.388 0.320 1.00 24.27 126 VAL A CA 1
ATOM 920 C C . VAL A 1 126 ? -17.185 40.377 1.436 1.00 24.27 126 VAL A C 1
ATOM 922 O O . VAL A 1 126 ? -16.720 39.271 1.184 1.00 24.27 126 VAL A O 1
ATOM 925 N N . THR A 1 127 ? -17.471 40.751 2.684 1.00 21.36 127 THR A N 1
ATOM 926 C CA . THR A 1 127 ? -17.388 39.872 3.863 1.00 21.36 127 THR A CA 1
ATOM 927 C C . THR A 1 127 ? -18.676 39.056 4.015 1.00 21.36 127 THR A C 1
ATOM 929 O O . THR A 1 127 ? -19.764 39.629 4.018 1.00 21.36 127 THR A O 1
ATOM 932 N N . SER A 1 128 ? -18.577 37.739 4.221 1.00 25.00 128 SER A N 1
ATOM 933 C CA . SER A 1 128 ? -19.697 36.903 4.682 1.00 25.00 128 SER A CA 1
ATOM 934 C C . SER A 1 128 ? -19.420 36.357 6.088 1.00 25.00 128 SER A C 1
ATOM 936 O O . SER A 1 128 ? -18.360 35.812 6.378 1.00 25.00 128 SER A O 1
ATOM 938 N N . THR A 1 129 ? -20.373 36.569 6.997 1.00 22.05 129 THR A N 1
ATOM 939 C CA . THR A 1 129 ? -20.346 36.124 8.398 1.00 22.05 129 THR A CA 1
ATOM 940 C C . THR A 1 129 ? -21.164 34.839 8.530 1.00 22.05 129 THR A C 1
ATOM 942 O O . THR A 1 129 ? -22.311 34.817 8.090 1.00 22.05 129 THR A O 1
ATOM 945 N N . VAL A 1 130 ? -20.631 33.793 9.174 1.00 24.66 130 VAL A N 1
ATOM 946 C CA . VAL A 1 130 ? -21.406 32.591 9.539 1.00 24.66 130 VAL A CA 1
ATOM 947 C C . VAL A 1 130 ? -21.614 32.570 11.053 1.00 24.66 130 VAL A C 1
ATOM 949 O O . VAL A 1 130 ? -20.655 32.532 11.821 1.00 24.66 130 VAL A O 1
ATOM 952 N N . SER A 1 131 ? -22.881 32.612 11.475 1.00 24.06 131 SER A N 1
ATOM 953 C CA . SER A 1 131 ? -23.316 32.425 12.863 1.00 24.06 131 SER A CA 1
ATOM 954 C C . SER A 1 131 ? -23.611 30.951 13.124 1.00 24.06 131 SER A C 1
ATOM 956 O O . SER A 1 131 ? -24.340 30.314 12.367 1.00 24.06 131 SER A O 1
ATOM 958 N N . SER A 1 132 ? -23.095 30.435 14.236 1.00 27.06 132 SER A N 1
ATOM 959 C CA . SER A 1 132 ? -23.488 29.164 14.841 1.00 27.06 132 SER A CA 1
ATOM 960 C C . SER A 1 132 ? -24.860 29.282 15.520 1.00 27.06 132 SER A C 1
ATOM 962 O O . SER A 1 132 ? -25.197 30.331 16.072 1.00 27.06 132 SER A O 1
ATOM 964 N N . GLY A 1 133 ? -25.661 28.213 15.488 1.00 23.16 133 GLY A N 1
ATOM 965 C CA . GLY A 1 133 ? -26.969 28.186 16.147 1.00 23.16 133 GLY A CA 1
ATOM 966 C C . GLY A 1 133 ? -27.697 26.846 16.031 1.00 23.16 133 GLY A C 1
ATOM 967 O O . GLY A 1 133 ? -28.219 26.492 14.983 1.00 23.16 133 GLY A O 1
ATOM 968 N N . THR A 1 134 ? -27.724 26.121 17.144 1.00 25.27 134 THR A N 1
ATOM 969 C CA . THR A 1 134 ? -28.557 24.953 17.469 1.00 25.27 134 THR A CA 1
ATOM 970 C C . THR A 1 134 ? -30.069 25.228 17.414 1.00 25.27 134 THR A C 1
ATOM 972 O O . THR A 1 134 ? -30.497 26.245 17.946 1.00 25.27 134 THR A O 1
ATOM 975 N N . GLY A 1 135 ? -30.843 24.243 16.928 1.00 23.44 135 GLY A N 1
ATOM 976 C CA . GLY A 1 135 ? -32.197 23.878 17.395 1.00 23.44 135 GLY A CA 1
ATOM 977 C C . GLY A 1 135 ? -33.391 24.771 17.016 1.00 23.44 135 GLY A C 1
ATOM 978 O O . GLY A 1 135 ? -33.538 25.856 17.559 1.00 23.44 135 GLY A O 1
ATOM 979 N N . ASP A 1 136 ? -34.275 24.266 16.146 1.00 23.42 136 ASP A N 1
ATOM 980 C CA . ASP A 1 136 ? -35.685 23.904 16.429 1.00 23.42 136 ASP A CA 1
ATOM 981 C C . ASP A 1 136 ? -36.625 23.998 15.206 1.00 23.42 136 ASP A C 1
ATOM 983 O O . ASP A 1 136 ? -36.470 24.800 14.289 1.00 23.42 136 ASP A O 1
ATOM 987 N N . VAL A 1 137 ? -37.598 23.085 15.240 1.00 28.80 137 VAL A N 1
ATOM 988 C CA . VAL A 1 137 ? -38.647 22.709 14.278 1.00 28.80 137 VAL A CA 1
ATOM 989 C C . VAL A 1 137 ? -39.632 23.840 13.958 1.00 28.80 137 VAL A C 1
ATOM 991 O O . VAL A 1 137 ? -40.176 24.391 14.907 1.00 28.80 137 VAL A O 1
ATOM 994 N N . VAL A 1 138 ? -40.006 24.044 12.678 1.00 26.94 138 VAL A N 1
ATOM 995 C CA . VAL A 1 138 ? -41.407 24.290 12.241 1.00 26.94 138 VAL A CA 1
ATOM 996 C C . VAL A 1 138 ? -41.638 23.779 10.804 1.00 26.94 138 VAL A C 1
ATOM 998 O O . VAL A 1 138 ? -40.784 23.887 9.931 1.00 26.94 138 VAL A O 1
ATOM 1001 N N . ASP A 1 139 ? -42.823 23.199 10.652 1.00 23.72 139 ASP A N 1
ATOM 1002 C CA . ASP A 1 139 ? -43.492 22.487 9.562 1.00 23.72 139 ASP A CA 1
ATOM 1003 C C . ASP A 1 139 ? -44.059 23.394 8.434 1.00 23.72 139 ASP A C 1
ATOM 1005 O O . ASP A 1 139 ? -44.100 24.615 8.584 1.00 23.72 139 ASP A O 1
ATOM 1009 N N . GLN A 1 140 ? -44.639 22.744 7.407 1.00 25.42 140 GLN A N 1
ATOM 1010 C CA . GLN A 1 140 ? -45.541 23.251 6.341 1.00 25.42 140 GLN A CA 1
ATOM 1011 C C . GLN A 1 140 ? -44.941 24.017 5.144 1.00 25.42 140 GLN A C 1
ATOM 1013 O O . GLN A 1 140 ? -44.040 24.828 5.283 1.00 25.42 140 GLN A O 1
ATOM 1018 N N . ASP A 1 141 ? -45.463 23.931 3.919 1.00 22.14 141 ASP A N 1
ATOM 1019 C CA . ASP A 1 141 ? -46.412 23.053 3.220 1.00 22.14 141 ASP A CA 1
ATOM 1020 C C . ASP A 1 141 ? -46.352 23.476 1.729 1.00 22.14 141 ASP A C 1
ATOM 1022 O O . ASP A 1 141 ? -45.958 24.595 1.405 1.00 22.14 141 ASP A O 1
ATOM 1026 N N . SER A 1 142 ? -46.713 22.538 0.857 1.00 23.97 142 SER A N 1
ATOM 1027 C CA . SER A 1 142 ? -47.187 22.637 -0.530 1.00 23.97 142 SER A CA 1
ATOM 1028 C C . SER A 1 142 ? -46.995 23.928 -1.362 1.00 23.97 142 SER A C 1
ATOM 1030 O O . SER A 1 142 ? -47.461 25.017 -1.046 1.00 23.97 142 SER A O 1
ATOM 1032 N N . SER A 1 143 ? -46.558 23.765 -2.616 1.00 25.78 143 SER A N 1
ATOM 1033 C CA . SER A 1 143 ? -47.511 23.612 -3.734 1.00 25.78 143 SER A CA 1
ATOM 1034 C C . SER A 1 143 ? -46.843 23.526 -5.112 1.00 25.78 143 SER A C 1
ATOM 1036 O O . SER A 1 143 ? -45.790 24.086 -5.395 1.00 25.78 143 SER A O 1
ATOM 1038 N N . GLN A 1 144 ? -47.511 22.743 -5.957 1.00 26.27 144 GLN A N 1
ATOM 1039 C CA . GLN A 1 144 ? -47.244 22.461 -7.361 1.00 26.27 144 GLN A CA 1
ATOM 1040 C C . GLN A 1 144 ? -47.437 23.688 -8.264 1.00 26.27 144 GLN A C 1
ATOM 1042 O O . GLN A 1 144 ? -48.369 24.457 -8.048 1.00 26.27 144 GLN A O 1
ATOM 1047 N N . ALA A 1 145 ? -46.730 23.723 -9.398 1.00 24.50 145 ALA A N 1
ATOM 1048 C CA . ALA A 1 145 ? -47.360 24.049 -10.681 1.00 24.50 145 ALA A CA 1
ATOM 1049 C C . ALA A 1 145 ? -46.549 23.495 -11.863 1.00 24.50 145 ALA A C 1
ATOM 1051 O O . ALA A 1 145 ? -45.418 23.885 -12.131 1.00 24.50 145 ALA A O 1
ATOM 1052 N N . THR A 1 146 ? -47.180 22.571 -12.578 1.00 22.36 146 THR A N 1
ATOM 1053 C CA . THR A 1 146 ? -46.823 22.072 -13.906 1.00 22.36 146 THR A CA 1
ATOM 1054 C C . THR A 1 146 ? -47.086 23.146 -14.963 1.00 22.36 146 THR A C 1
ATOM 1056 O O . THR A 1 146 ? -48.159 23.745 -14.939 1.00 22.36 146 THR A O 1
ATOM 1059 N N . GLN A 1 147 ? -46.218 23.293 -15.970 1.00 24.47 147 GLN A N 1
ATOM 1060 C CA . GLN A 1 147 ? -46.700 23.564 -17.328 1.00 24.47 147 GLN A CA 1
ATOM 1061 C C . GLN A 1 147 ? -45.743 23.078 -18.422 1.00 24.47 147 GLN A C 1
ATOM 1063 O O . GLN A 1 147 ? -44.537 23.297 -18.417 1.00 24.47 147 GLN A O 1
ATOM 1068 N N . THR A 1 148 ? -46.370 22.360 -19.338 1.00 22.77 148 THR A N 1
ATOM 1069 C CA . THR A 1 148 ? -45.905 21.639 -20.515 1.00 22.77 148 THR A CA 1
ATOM 1070 C C . THR A 1 148 ? -45.801 22.576 -21.718 1.00 22.77 148 THR A C 1
ATOM 1072 O O . THR A 1 148 ? -46.734 23.336 -21.945 1.00 22.77 148 THR A O 1
ATOM 1075 N N . SER A 1 149 ? -44.801 22.394 -22.588 1.00 24.11 149 SER A N 1
ATOM 1076 C CA . SER A 1 149 ? -45.046 22.278 -24.038 1.00 24.11 149 SER A CA 1
ATOM 1077 C C . SER A 1 149 ? -43.802 21.838 -24.816 1.00 24.11 149 SER A C 1
ATOM 1079 O O . SER A 1 149 ? -42.747 22.460 -24.774 1.00 24.11 149 SER A O 1
ATOM 1081 N N . SER A 1 150 ? -44.022 20.750 -25.543 1.00 24.84 150 SER A N 1
ATOM 1082 C CA . SER A 1 150 ? -43.266 20.043 -26.580 1.00 24.84 150 SER A CA 1
ATOM 1083 C C . SER A 1 150 ? -42.751 20.857 -27.775 1.00 24.84 150 SER A C 1
ATOM 1085 O O . SER A 1 150 ? -43.436 21.785 -28.194 1.00 24.84 150 SER A O 1
ATOM 1087 N N . LEU A 1 151 ? -41.686 20.349 -28.425 1.00 24.36 151 LEU A N 1
ATOM 1088 C CA . LEU A 1 151 ? -41.562 20.047 -29.879 1.00 24.36 151 LEU A CA 1
ATOM 1089 C C . LEU A 1 151 ? -40.205 19.327 -30.122 1.00 24.36 151 LEU A C 1
ATOM 1091 O O . LEU A 1 151 ? -39.152 19.906 -29.895 1.00 24.36 151 LEU A O 1
ATOM 1095 N N . ALA A 1 152 ? -40.197 17.992 -30.266 1.00 23.91 152 ALA A N 1
ATOM 1096 C CA . ALA A 1 152 ? -40.070 17.220 -31.524 1.00 23.91 152 ALA A CA 1
ATOM 1097 C C . ALA A 1 152 ? -38.735 17.449 -32.281 1.00 23.91 152 ALA A C 1
ATOM 1099 O O . ALA A 1 152 ? -38.543 18.478 -32.911 1.00 23.91 152 ALA A O 1
ATOM 1100 N N . SER A 1 153 ? -37.736 16.573 -32.108 1.00 23.42 153 SER A N 1
ATOM 1101 C CA . SER A 1 153 ? -37.457 15.343 -32.891 1.00 23.42 153 SER A CA 1
ATOM 1102 C C . SER A 1 153 ? -36.533 15.568 -34.093 1.00 23.42 153 SER A C 1
ATOM 1104 O O . SER A 1 153 ? -36.926 16.208 -35.061 1.00 23.42 153 SER A O 1
ATOM 1106 N N . SER A 1 154 ? -35.364 14.916 -34.085 1.00 25.28 154 SER A N 1
ATOM 1107 C CA . SER A 1 154 ? -34.851 14.126 -35.218 1.00 25.28 154 SER A CA 1
ATOM 1108 C C . SER A 1 154 ? -33.702 13.215 -34.777 1.00 25.28 154 SER A C 1
ATOM 1110 O O . SER A 1 154 ? -32.725 13.638 -34.172 1.00 25.28 154 SER A O 1
ATOM 1112 N N . SER A 1 155 ? -33.903 11.941 -35.083 1.00 24.08 155 SER A N 1
ATOM 1113 C CA . SER A 1 155 ? -33.055 10.766 -34.927 1.00 24.08 155 SER A CA 1
ATOM 1114 C C . SER A 1 155 ? -31.793 10.787 -35.790 1.00 24.08 155 SER A C 1
ATOM 1116 O O . SER A 1 155 ? -31.843 11.276 -36.915 1.00 24.08 155 SER A O 1
ATOM 1118 N N . ASN A 1 156 ? -30.742 10.093 -35.341 1.00 26.69 156 ASN A N 1
ATOM 1119 C CA . ASN A 1 156 ? -30.070 9.093 -36.174 1.00 26.69 156 ASN A CA 1
ATOM 1120 C C . ASN A 1 156 ? -29.358 8.034 -35.321 1.00 26.69 156 ASN A C 1
ATOM 1122 O O . ASN A 1 156 ? -28.595 8.330 -34.406 1.00 26.69 156 ASN A O 1
ATOM 1126 N N . THR A 1 157 ? -29.681 6.795 -35.663 1.00 23.97 157 THR A N 1
ATOM 1127 C CA . THR A 1 157 ? -29.228 5.512 -35.135 1.00 23.97 157 THR A CA 1
ATOM 1128 C C . THR A 1 157 ? -27.934 5.090 -35.834 1.00 23.97 157 THR A C 1
ATOM 1130 O O . THR A 1 157 ? -27.812 5.284 -37.043 1.00 23.97 157 THR A O 1
ATOM 1133 N N . ALA A 1 158 ? -27.022 4.428 -35.121 1.00 25.61 158 ALA A N 1
ATOM 1134 C CA . ALA A 1 158 ? -26.072 3.489 -35.718 1.00 25.61 158 ALA A CA 1
ATOM 1135 C C . ALA A 1 158 ? -25.721 2.384 -34.706 1.00 25.61 158 ALA A C 1
ATOM 1137 O O . ALA A 1 158 ? -25.179 2.644 -33.637 1.00 25.61 158 ALA A O 1
ATOM 1138 N N . GLU A 1 159 ? -26.116 1.166 -35.069 1.00 24.25 159 GLU A N 1
ATOM 1139 C CA . GLU A 1 159 ? -25.875 -0.128 -34.423 1.00 24.25 159 GLU A CA 1
ATOM 1140 C C . GLU A 1 159 ? -24.444 -0.657 -34.616 1.00 24.25 159 GLU A C 1
ATOM 1142 O O . GLU A 1 159 ? -23.733 -0.215 -35.520 1.00 24.25 159 GLU A O 1
ATOM 1147 N N . SER A 1 160 ? -24.152 -1.734 -33.859 1.00 24.62 160 SER A N 1
ATOM 1148 C CA . SER A 1 160 ? -23.222 -2.856 -34.136 1.00 24.62 160 SER A CA 1
ATOM 1149 C C . SER A 1 160 ? -22.013 -2.896 -33.186 1.00 24.62 160 SER A C 1
ATOM 1151 O O . SER A 1 160 ? -21.310 -1.907 -33.050 1.00 24.62 160 SER A O 1
ATOM 1153 N N . SER A 1 161 ? -21.643 -3.988 -32.511 1.00 26.92 161 SER A N 1
ATOM 1154 C CA . SER A 1 161 ? -22.190 -5.344 -32.379 1.00 26.92 161 SER A CA 1
ATOM 1155 C C . SER A 1 161 ? -21.568 -5.997 -31.139 1.00 26.92 161 SER A C 1
ATOM 1157 O O . SER A 1 161 ? -20.376 -5.848 -30.877 1.00 26.92 161 SER A O 1
ATOM 1159 N N . SER A 1 162 ? -22.375 -6.758 -30.407 1.00 26.20 162 SER A N 1
ATOM 1160 C CA . SER A 1 162 ? -21.985 -7.641 -29.308 1.00 26.20 162 SER A CA 1
ATOM 1161 C C . SER A 1 162 ? -21.483 -8.988 -29.836 1.00 26.20 162 SER A C 1
ATOM 1163 O O . SER A 1 162 ? -22.215 -9.659 -30.562 1.00 26.20 162 SER A O 1
ATOM 1165 N N . ASN A 1 163 ? -20.296 -9.427 -29.410 1.00 26.67 163 ASN A N 1
ATOM 1166 C CA . ASN A 1 163 ? -19.854 -10.815 -29.559 1.00 26.67 163 ASN A CA 1
ATOM 1167 C C . ASN A 1 163 ? -19.818 -11.496 -28.189 1.00 26.67 163 ASN A C 1
ATOM 1169 O O . ASN A 1 163 ? -18.946 -11.246 -27.362 1.00 26.67 163 ASN A O 1
ATOM 1173 N N . THR A 1 164 ? -20.795 -12.372 -27.980 1.00 25.81 164 THR A N 1
ATOM 1174 C CA . THR A 1 164 ? -20.856 -13.361 -26.908 1.00 25.81 164 THR A CA 1
ATOM 1175 C C . THR A 1 164 ? -19.981 -14.553 -27.299 1.00 25.81 164 THR A C 1
ATOM 1177 O O . THR A 1 164 ? -20.217 -15.166 -28.339 1.00 25.81 164 THR A O 1
ATOM 1180 N N . ALA A 1 165 ? -18.995 -14.906 -26.473 1.00 27.09 165 ALA A N 1
ATOM 1181 C CA . ALA A 1 165 ? -18.266 -16.165 -26.588 1.00 27.09 165 ALA A CA 1
ATOM 1182 C C . ALA A 1 165 ? -18.502 -17.004 -25.329 1.00 27.09 165 ALA A C 1
ATOM 1184 O O . ALA A 1 165 ? -18.196 -16.616 -24.207 1.00 27.09 165 ALA A O 1
ATOM 1185 N N . GLN A 1 166 ? -19.121 -18.146 -25.580 1.00 24.45 166 GLN A N 1
ATOM 1186 C CA . GLN A 1 166 ? -19.563 -19.188 -24.675 1.00 24.45 166 GLN A CA 1
ATOM 1187 C C . GLN A 1 166 ? -18.424 -20.203 -24.496 1.00 24.45 166 GLN A C 1
ATOM 1189 O O . GLN A 1 166 ? -17.937 -20.744 -25.487 1.00 24.45 166 GLN A O 1
ATOM 1194 N N . SER A 1 167 ? -18.023 -20.505 -23.260 1.00 27.30 167 SER A N 1
ATOM 1195 C CA . SER A 1 167 ? -17.144 -21.643 -22.954 1.00 27.30 167 SER A CA 1
ATOM 1196 C C . SER A 1 167 ? -17.678 -22.454 -21.768 1.00 27.30 167 SER A C 1
ATOM 1198 O O . SER A 1 167 ? -17.488 -22.164 -20.595 1.00 27.30 167 SER A O 1
ATOM 1200 N N . THR A 1 168 ? -18.440 -23.472 -22.153 1.00 25.31 168 THR A N 1
ATOM 1201 C CA . THR A 1 168 ? -18.505 -24.848 -21.643 1.00 25.31 168 THR A CA 1
ATOM 1202 C C . THR A 1 168 ? -17.761 -25.164 -20.338 1.0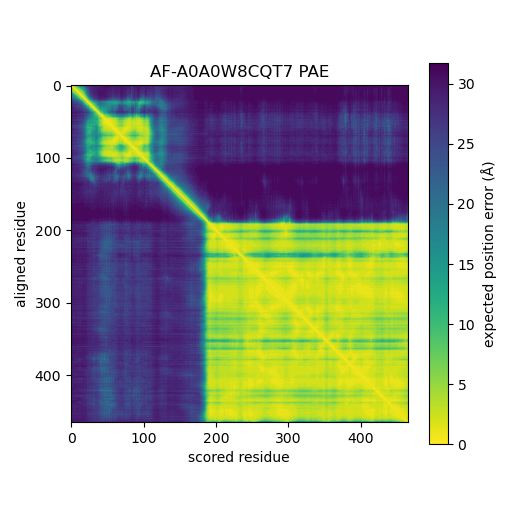0 25.31 168 THR A C 1
ATOM 1204 O O . THR A 1 168 ? -16.541 -25.306 -20.307 1.00 25.31 168 THR A O 1
ATOM 1207 N N . ALA A 1 169 ? -18.545 -25.429 -19.292 1.00 24.89 169 ALA A N 1
ATOM 1208 C CA . ALA A 1 169 ? -18.126 -26.172 -18.111 1.00 24.89 169 ALA A CA 1
ATOM 1209 C C . ALA A 1 169 ? -17.846 -27.646 -18.461 1.00 24.89 169 ALA A C 1
ATOM 1211 O O . ALA A 1 169 ? -18.598 -28.278 -19.205 1.00 24.89 169 ALA A O 1
ATOM 1212 N N . SER A 1 170 ? -16.791 -28.224 -17.891 1.00 26.86 170 SER A N 1
ATOM 1213 C CA . SER A 1 170 ? -16.610 -29.676 -17.821 1.00 26.86 170 SER A CA 1
ATOM 1214 C C . SER A 1 170 ? -16.115 -30.059 -16.434 1.00 26.86 170 SER A C 1
ATOM 1216 O O . SER A 1 170 ? -15.065 -29.625 -15.974 1.00 26.86 170 SER A O 1
ATOM 1218 N N . SER A 1 171 ? -16.948 -30.849 -15.769 1.00 25.80 171 SER A N 1
ATOM 1219 C CA . SER A 1 171 ? -16.741 -31.474 -14.473 1.00 25.80 171 SER A CA 1
ATOM 1220 C C . SER A 1 171 ? -15.826 -32.693 -14.586 1.00 25.80 171 SER A C 1
ATOM 1222 O O . SER A 1 171 ? -16.093 -33.573 -15.404 1.00 25.80 171 SER A O 1
ATOM 1224 N N . SER A 1 172 ? -14.865 -32.827 -13.675 1.00 27.77 172 SER A N 1
ATOM 1225 C CA . SER A 1 172 ? -14.385 -34.140 -13.234 1.00 27.77 172 SER A CA 1
ATOM 1226 C C . SER A 1 172 ? -13.812 -34.050 -11.822 1.00 27.77 172 SER A C 1
ATOM 1228 O O . SER A 1 172 ? -12.764 -33.453 -11.594 1.00 27.77 172 SER A O 1
ATOM 1230 N N . THR A 1 173 ? -14.525 -34.653 -10.880 1.00 26.20 173 THR A N 1
ATOM 1231 C CA . THR A 1 173 ? -14.066 -35.037 -9.546 1.00 26.20 173 THR A CA 1
ATOM 1232 C C . THR A 1 173 ? -13.207 -36.303 -9.628 1.00 26.20 173 THR A C 1
ATOM 1234 O O . THR A 1 173 ? -13.661 -37.281 -10.213 1.00 26.20 173 THR A O 1
ATOM 1237 N N . GLN A 1 174 ? -12.032 -36.328 -8.982 1.00 26.44 174 GLN A N 1
ATOM 1238 C CA . GLN A 1 174 ? -11.604 -37.451 -8.127 1.00 26.44 174 GLN A CA 1
ATOM 1239 C C . GLN A 1 174 ? -10.354 -37.114 -7.293 1.00 26.44 174 GLN A C 1
ATOM 1241 O O . GLN A 1 174 ? -9.397 -36.528 -7.789 1.00 26.44 174 GLN A O 1
ATOM 1246 N N . GLU A 1 175 ? -10.412 -37.503 -6.018 1.00 26.20 175 GLU A N 1
ATOM 1247 C CA . GLU A 1 175 ? -9.383 -37.425 -4.973 1.00 26.20 175 GLU A CA 1
ATOM 1248 C C . GLU A 1 175 ? -8.175 -38.352 -5.214 1.00 26.20 175 GLU A C 1
ATOM 1250 O O . GLU A 1 175 ? -8.317 -39.407 -5.833 1.00 26.20 175 GLU A O 1
ATOM 1255 N N . GLY A 1 176 ? -7.035 -38.030 -4.580 1.00 24.34 176 GLY A N 1
ATOM 1256 C CA . GLY A 1 176 ? -6.047 -39.036 -4.159 1.00 24.34 176 GLY A CA 1
ATOM 1257 C C . GLY A 1 176 ? -4.576 -38.597 -4.159 1.00 24.34 176 GLY A C 1
ATOM 1258 O O . GLY A 1 176 ? -3.930 -38.618 -5.196 1.00 24.34 176 GLY A O 1
ATOM 1259 N N . SER A 1 177 ? -4.086 -38.254 -2.965 1.00 27.42 177 SER A N 1
ATOM 1260 C CA . SER A 1 177 ? -2.712 -38.135 -2.432 1.00 27.42 177 SER A CA 1
ATOM 1261 C C . SER A 1 177 ? -1.531 -38.728 -3.231 1.00 27.42 177 SER A C 1
ATOM 1263 O O . SER A 1 177 ? -1.594 -39.883 -3.631 1.00 27.42 177 SER A O 1
ATOM 1265 N N . ASP A 1 178 ? -0.400 -38.013 -3.331 1.00 25.70 178 ASP A N 1
ATOM 1266 C CA . ASP A 1 178 ? 0.819 -38.206 -2.506 1.00 25.70 178 ASP A CA 1
ATOM 1267 C C . ASP A 1 178 ? 1.955 -37.254 -2.957 1.00 25.70 178 ASP A C 1
ATOM 1269 O O . ASP A 1 178 ? 1.998 -36.787 -4.096 1.00 25.70 178 ASP A O 1
ATOM 1273 N N . ALA A 1 179 ? 2.860 -36.933 -2.036 1.00 35.56 179 ALA A N 1
ATOM 1274 C CA . ALA A 1 179 ? 3.924 -35.947 -2.175 1.00 35.56 179 ALA A CA 1
ATOM 1275 C C . ALA A 1 179 ? 5.051 -36.387 -3.123 1.00 35.56 179 ALA A C 1
ATOM 1277 O O . ALA A 1 179 ? 5.654 -37.440 -2.936 1.00 35.56 179 ALA A O 1
ATOM 1278 N N . THR A 1 180 ? 5.456 -35.519 -4.057 1.00 25.22 180 THR A N 1
ATOM 1279 C CA . THR A 1 180 ? 6.843 -35.462 -4.552 1.00 25.22 180 THR A CA 1
ATOM 1280 C C . THR A 1 180 ? 7.146 -34.060 -5.084 1.00 25.22 180 THR A C 1
ATOM 1282 O O . THR A 1 180 ? 6.571 -33.619 -6.077 1.00 25.22 180 THR A O 1
ATOM 1285 N N . GLN A 1 181 ? 8.069 -33.360 -4.416 1.00 41.44 181 GLN A N 1
ATOM 1286 C CA . GLN A 1 181 ? 8.707 -32.146 -4.925 1.00 41.44 181 GLN A CA 1
ATOM 1287 C C . GLN A 1 181 ? 9.311 -32.424 -6.302 1.00 41.44 181 GLN A C 1
ATOM 1289 O O . GLN A 1 181 ? 10.255 -33.202 -6.426 1.00 41.44 181 GLN A O 1
ATOM 1294 N N . THR A 1 182 ? 8.790 -31.751 -7.322 1.00 24.84 182 THR A N 1
ATOM 1295 C CA . THR A 1 182 ? 9.485 -31.575 -8.594 1.00 24.84 182 THR A CA 1
ATOM 1296 C C . THR A 1 182 ? 9.427 -30.094 -8.922 1.00 24.84 182 THR A C 1
ATOM 1298 O O . THR A 1 182 ? 8.352 -29.508 -9.007 1.00 24.84 182 THR A O 1
ATOM 1301 N N . SER A 1 183 ? 10.600 -29.486 -9.039 1.00 36.84 183 SER A N 1
ATOM 1302 C CA . SER A 1 183 ? 10.818 -28.135 -9.535 1.00 36.84 183 SER A CA 1
ATOM 1303 C C . SER A 1 183 ? 10.320 -28.035 -10.978 1.00 36.84 183 SER A C 1
ATOM 1305 O O . SER A 1 183 ? 11.028 -28.358 -11.930 1.00 36.84 183 SER A O 1
ATOM 1307 N N . THR A 1 184 ? 9.068 -27.623 -11.142 1.00 31.22 184 THR A N 1
ATOM 1308 C CA . THR A 1 184 ? 8.460 -27.334 -12.442 1.00 31.22 184 THR A CA 1
ATOM 1309 C C . THR A 1 184 ? 8.483 -25.839 -12.704 1.00 31.22 184 THR A C 1
ATOM 1311 O O . THR A 1 184 ? 7.967 -25.063 -11.906 1.00 31.22 184 THR A O 1
ATOM 1314 N N . ASN A 1 185 ? 9.075 -25.469 -13.844 1.00 38.75 185 ASN A N 1
ATOM 1315 C CA . ASN A 1 185 ? 8.981 -24.158 -14.482 1.00 38.75 185 ASN A CA 1
ATOM 1316 C C . ASN A 1 185 ? 7.598 -23.533 -14.266 1.00 38.75 185 ASN A C 1
ATOM 1318 O O . ASN A 1 185 ? 6.593 -24.095 -14.704 1.00 38.75 185 ASN A O 1
ATOM 1322 N N . SER A 1 186 ? 7.572 -22.371 -13.617 1.00 38.06 186 SER A N 1
ATOM 1323 C CA . SER A 1 186 ? 6.377 -21.579 -13.348 1.00 38.06 186 SER A CA 1
ATOM 1324 C C . SER A 1 186 ? 5.760 -21.070 -14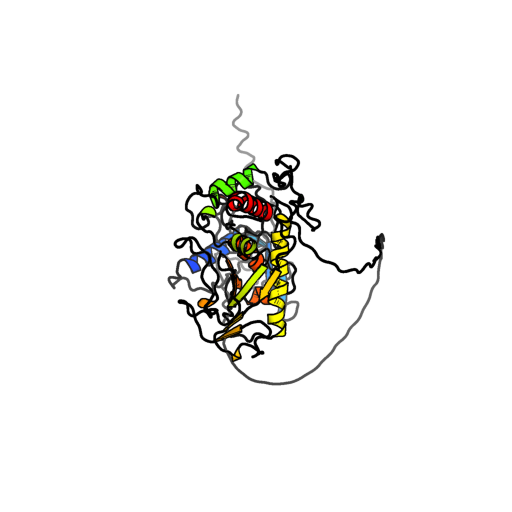.655 1.00 38.06 186 SER A C 1
ATOM 1326 O O . SER A 1 186 ? 5.982 -19.936 -15.067 1.00 38.06 186 SER A O 1
ATOM 1328 N N . THR A 1 187 ? 4.965 -21.893 -15.334 1.00 41.06 187 THR A N 1
ATOM 1329 C CA . THR A 1 187 ? 3.920 -21.389 -16.231 1.00 41.06 187 THR A CA 1
ATOM 1330 C C . THR A 1 187 ? 2.812 -20.829 -15.350 1.00 41.06 187 THR A C 1
ATOM 1332 O O . THR A 1 187 ? 1.871 -21.542 -15.004 1.00 41.06 187 THR A O 1
ATOM 1335 N N . SER A 1 188 ? 2.970 -19.574 -14.922 1.00 52.00 188 SER A N 1
ATOM 1336 C CA . SER A 1 188 ? 1.877 -18.836 -14.295 1.00 52.00 188 SER A CA 1
ATOM 1337 C C . SER A 1 188 ? 0.697 -18.791 -15.269 1.00 52.00 188 SER A C 1
ATOM 1339 O O . SER A 1 188 ? 0.856 -18.407 -16.425 1.00 52.00 188 SER A O 1
ATOM 1341 N N . SER A 1 189 ? -0.472 -19.237 -14.812 1.00 60.41 189 SER A N 1
ATOM 1342 C CA . SER A 1 189 ? -1.731 -19.202 -15.561 1.00 60.41 189 SER A CA 1
ATOM 1343 C C . SER A 1 189 ? -2.626 -18.024 -15.157 1.00 60.41 189 SER A C 1
ATOM 1345 O O . SER A 1 189 ? -3.798 -18.011 -15.528 1.00 60.41 189 SER A O 1
ATOM 1347 N N . GLY A 1 190 ? -2.125 -17.103 -14.326 1.00 70.94 190 GLY A N 1
ATOM 1348 C CA . GLY A 1 190 ? -2.860 -15.917 -13.878 1.00 70.94 190 GLY A CA 1
ATOM 1349 C C . GLY A 1 190 ? -2.788 -14.775 -14.891 1.00 70.94 190 GLY A C 1
ATOM 1350 O O . GLY A 1 190 ? -1.853 -14.716 -15.687 1.00 70.94 190 GLY A O 1
ATOM 1351 N N . ASP A 1 191 ? -3.765 -13.867 -14.850 1.00 88.50 191 ASP A N 1
ATOM 1352 C CA . ASP A 1 191 ? -3.711 -12.619 -15.618 1.00 88.50 191 ASP A CA 1
ATOM 1353 C C . ASP A 1 191 ? -2.563 -11.740 -15.096 1.00 88.50 191 ASP A C 1
ATOM 1355 O O . ASP A 1 191 ? -2.532 -11.377 -13.918 1.00 88.50 191 ASP A O 1
ATOM 1359 N N . HIS A 1 192 ? -1.586 -11.450 -15.953 1.00 95.06 192 HIS A N 1
ATOM 1360 C CA . HIS A 1 192 ? -0.325 -10.823 -15.567 1.00 95.06 192 HIS A CA 1
ATOM 1361 C C . HIS A 1 192 ? 0.091 -9.736 -16.558 1.00 95.06 192 HIS A C 1
ATOM 1363 O O . HIS A 1 192 ? -0.187 -9.812 -17.758 1.00 95.06 192 HIS A O 1
ATOM 1369 N N . ALA A 1 193 ? 0.835 -8.744 -16.071 1.00 96.25 193 ALA A N 1
ATOM 1370 C CA . ALA A 1 193 ? 1.365 -7.686 -16.920 1.00 96.25 193 ALA A CA 1
ATOM 1371 C C . ALA A 1 193 ? 2.390 -8.238 -17.925 1.00 96.25 193 ALA A C 1
ATOM 1373 O O . ALA A 1 193 ? 3.069 -9.241 -17.677 1.00 96.25 193 ALA A O 1
ATOM 1374 N N . THR A 1 194 ? 2.578 -7.543 -19.051 1.00 95.06 194 THR A N 1
ATOM 1375 C CA . THR A 1 194 ? 3.626 -7.877 -20.032 1.00 95.06 194 THR A CA 1
ATOM 1376 C C . THR A 1 194 ? 5.005 -7.968 -19.374 1.00 95.06 194 THR A C 1
ATOM 1378 O O . THR A 1 194 ? 5.351 -7.140 -18.535 1.00 95.06 194 THR A O 1
ATOM 1381 N N . PHE A 1 195 ? 5.836 -8.933 -19.775 1.00 96.62 195 PHE A N 1
ATOM 1382 C CA . PHE A 1 195 ? 7.240 -9.019 -19.341 1.00 96.62 195 PHE A CA 1
ATOM 1383 C C . PHE A 1 195 ? 8.169 -8.067 -20.108 1.00 96.62 195 PHE A C 1
ATOM 1385 O O . PHE A 1 195 ? 9.380 -8.078 -19.899 1.00 96.62 195 PHE A O 1
ATOM 1392 N N . GLY A 1 196 ? 7.615 -7.244 -21.003 1.00 96.69 196 GLY A N 1
ATOM 1393 C CA . GLY A 1 196 ? 8.386 -6.326 -21.827 1.00 96.69 196 GLY A CA 1
ATOM 1394 C C . GLY A 1 196 ? 9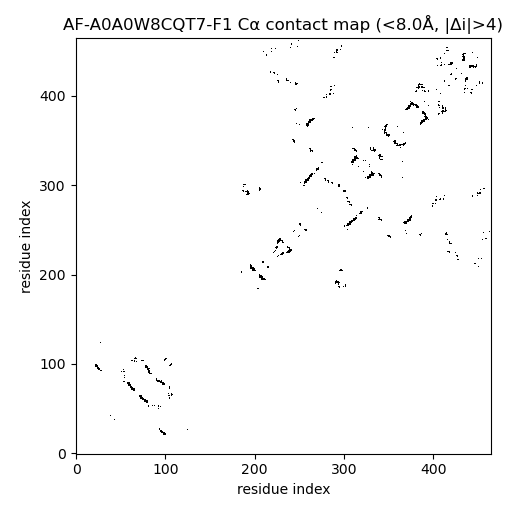.355 -7.061 -22.758 1.00 96.69 196 GLY A C 1
ATOM 1395 O O . GLY A 1 196 ? 9.030 -8.102 -23.334 1.00 96.69 196 GLY A O 1
ATOM 1396 N N . THR A 1 197 ? 10.556 -6.514 -22.924 1.00 97.19 197 THR A N 1
ATOM 1397 C CA . THR A 1 197 ? 11.645 -7.171 -23.655 1.00 97.19 197 THR A CA 1
ATOM 1398 C C . THR A 1 197 ? 12.386 -8.114 -22.712 1.00 97.19 197 THR A C 1
ATOM 1400 O O . THR A 1 197 ? 13.199 -7.663 -21.908 1.00 97.19 197 THR A O 1
ATOM 1403 N N . VAL A 1 198 ? 12.122 -9.418 -22.816 1.00 97.19 198 VAL A N 1
ATOM 1404 C CA . VAL A 1 198 ? 12.749 -10.449 -21.970 1.00 97.19 198 VAL A CA 1
ATOM 1405 C C . VAL A 1 198 ? 14.275 -10.443 -22.128 1.00 97.19 198 VAL A C 1
ATOM 1407 O O . VAL A 1 198 ? 14.797 -10.548 -23.238 1.00 97.19 198 VAL A O 1
ATOM 1410 N N . THR A 1 199 ? 14.984 -10.346 -21.004 1.00 95.75 199 THR A N 1
ATOM 1411 C CA . THR A 1 199 ? 16.454 -10.321 -20.909 1.00 95.75 199 THR A CA 1
ATOM 1412 C C . THR A 1 199 ? 17.023 -11.577 -20.248 1.00 95.75 199 THR A C 1
ATOM 1414 O O . THR A 1 199 ? 18.199 -11.902 -20.431 1.00 95.75 199 THR A O 1
ATOM 1417 N N . SER A 1 200 ? 16.198 -12.315 -19.503 1.00 95.62 200 SER A N 1
ATOM 1418 C CA . SER A 1 200 ? 16.571 -13.590 -18.892 1.00 95.62 200 SER A CA 1
ATOM 1419 C C . SER A 1 200 ? 16.879 -14.674 -19.929 1.00 95.62 200 SER A C 1
ATOM 1421 O O . SER A 1 200 ? 16.309 -14.714 -21.021 1.00 95.62 200 SER A O 1
ATOM 1423 N N . LYS A 1 201 ? 17.742 -15.624 -19.558 1.00 93.38 201 LYS A N 1
ATOM 1424 C CA . LYS A 1 201 ? 18.032 -16.807 -20.382 1.00 93.38 201 LYS A CA 1
ATOM 1425 C C . LYS A 1 201 ? 16.812 -17.729 -20.460 1.00 93.38 201 LYS A C 1
ATOM 1427 O O . LYS A 1 201 ? 16.061 -17.863 -19.497 1.00 93.38 201 LYS A O 1
ATOM 1432 N N . SER A 1 202 ? 16.665 -18.422 -21.590 1.00 90.81 202 SER A N 1
ATOM 1433 C CA . SER A 1 202 ? 15.630 -19.448 -21.761 1.00 90.81 202 SER A CA 1
ATOM 1434 C C . SER A 1 202 ? 15.740 -20.532 -20.679 1.00 90.81 202 SER A C 1
ATOM 1436 O O . SER A 1 202 ? 16.842 -20.980 -20.362 1.00 90.81 202 SER A O 1
ATOM 1438 N N . GLY A 1 203 ? 14.598 -20.933 -20.113 1.00 87.62 203 GLY A N 1
ATOM 1439 C CA . GLY A 1 203 ? 14.513 -21.932 -19.043 1.00 87.62 203 GLY A CA 1
ATOM 1440 C C . GLY A 1 203 ? 14.808 -21.408 -17.632 1.00 87.62 203 GLY A C 1
ATOM 1441 O O . GLY A 1 203 ? 14.778 -22.199 -16.697 1.00 87.62 203 GLY A O 1
ATOM 1442 N N . GLY A 1 204 ? 15.101 -20.113 -17.468 1.00 90.88 204 GLY A N 1
ATOM 1443 C CA . GLY A 1 204 ? 15.215 -19.459 -16.162 1.00 90.88 204 GLY A CA 1
ATOM 1444 C C . GLY A 1 204 ? 13.973 -18.647 -15.784 1.00 90.88 204 GLY A C 1
ATOM 1445 O O . GLY A 1 204 ? 13.000 -18.584 -16.536 1.00 90.88 204 GLY A O 1
ATOM 1446 N N . CYS A 1 205 ? 14.043 -17.989 -14.625 1.00 94.56 205 CYS A N 1
ATOM 1447 C CA . CYS A 1 205 ? 13.056 -16.998 -14.200 1.00 94.56 205 CYS A CA 1
ATOM 1448 C C . CYS A 1 205 ? 12.954 -15.864 -15.219 1.00 94.56 205 CYS A C 1
ATOM 1450 O O . CYS A 1 205 ? 13.983 -15.334 -15.641 1.00 94.56 205 CYS A O 1
ATOM 1452 N N . VAL A 1 206 ? 11.729 -15.506 -15.608 1.00 95.88 206 VAL A N 1
ATOM 1453 C CA . VAL A 1 206 ? 11.499 -14.483 -16.631 1.00 95.88 206 VAL A CA 1
ATOM 1454 C C . VAL A 1 206 ? 11.755 -13.104 -16.041 1.00 95.88 206 VAL A C 1
ATOM 1456 O O . VAL A 1 206 ? 11.033 -12.661 -15.157 1.00 95.88 206 VAL A O 1
ATOM 1459 N N . ILE A 1 207 ? 12.771 -12.425 -16.558 1.00 96.56 207 ILE A N 1
ATOM 1460 C CA . ILE A 1 207 ? 13.106 -11.031 -16.249 1.00 96.56 207 ILE A CA 1
ATOM 1461 C C . ILE A 1 207 ? 13.121 -10.283 -17.576 1.00 96.56 207 ILE A C 1
ATOM 1463 O O . ILE A 1 207 ? 13.532 -10.837 -18.604 1.00 96.56 207 ILE A O 1
ATOM 1467 N N . GLY A 1 208 ? 12.673 -9.034 -17.578 1.00 96.56 208 GLY A N 1
ATOM 1468 C CA . GLY A 1 208 ? 12.620 -8.240 -18.792 1.00 96.56 208 GLY A CA 1
ATOM 1469 C C . GLY A 1 208 ? 12.673 -6.750 -18.525 1.00 96.56 208 GLY A C 1
ATOM 1470 O O . GLY A 1 208 ? 12.524 -6.290 -17.402 1.00 96.56 208 GLY A O 1
ATOM 1471 N N . ASN A 1 209 ? 12.904 -6.004 -19.594 1.00 96.94 209 ASN A N 1
ATOM 1472 C CA . ASN A 1 209 ? 12.969 -4.553 -19.565 1.00 96.94 209 ASN A CA 1
ATOM 1473 C C . ASN A 1 209 ? 11.669 -3.939 -20.096 1.00 96.94 209 ASN A C 1
ATOM 1475 O O . ASN A 1 209 ? 11.064 -4.510 -21.012 1.00 96.94 209 ASN A O 1
ATOM 1479 N N . PRO A 1 210 ? 11.291 -2.737 -19.627 1.00 96.62 210 PRO A N 1
ATOM 1480 C CA . PRO A 1 210 ? 10.210 -1.973 -20.233 1.00 96.62 210 PRO A CA 1
ATOM 1481 C C . PRO A 1 210 ? 10.394 -1.812 -21.746 1.00 96.62 210 PRO A C 1
ATOM 1483 O O . PRO A 1 210 ? 11.503 -1.580 -22.233 1.00 96.62 210 PRO A O 1
ATOM 1486 N N . ASN A 1 211 ? 9.301 -1.934 -22.499 1.00 93.12 211 ASN A N 1
ATOM 1487 C CA . ASN A 1 211 ? 9.278 -1.728 -23.952 1.00 93.12 211 ASN A CA 1
ATOM 1488 C C . ASN A 1 211 ? 8.180 -0.752 -24.410 1.00 93.12 211 ASN A C 1
ATOM 1490 O O . ASN A 1 211 ? 7.975 -0.572 -25.611 1.00 93.12 211 ASN A O 1
ATOM 1494 N N . LYS A 1 212 ? 7.479 -0.133 -23.456 1.00 91.81 212 LYS A N 1
ATOM 1495 C CA . LYS A 1 212 ? 6.393 0.820 -23.670 1.00 91.81 212 LYS A CA 1
ATOM 1496 C C . LYS A 1 212 ? 6.339 1.791 -22.489 1.00 91.81 212 LYS A C 1
ATOM 1498 O O . LYS A 1 212 ? 6.571 1.369 -21.361 1.00 91.81 212 LYS A O 1
ATOM 1503 N N . TYR A 1 213 ? 5.992 3.048 -22.773 1.00 91.62 213 TYR A N 1
ATOM 1504 C CA . TYR A 1 213 ? 5.782 4.167 -21.834 1.00 91.62 213 TYR A CA 1
ATOM 1505 C C . TYR A 1 213 ? 6.999 4.617 -21.017 1.00 91.62 213 TYR A C 1
ATOM 1507 O O . TYR A 1 213 ? 7.288 5.807 -20.999 1.00 91.62 213 TYR A O 1
ATOM 1515 N N . VAL A 1 214 ? 7.731 3.691 -20.405 1.00 94.25 214 VAL A N 1
ATOM 1516 C CA . VAL A 1 214 ? 8.989 3.937 -19.690 1.00 94.25 214 VAL A CA 1
ATOM 1517 C C . VAL A 1 214 ? 10.129 3.167 -20.352 1.00 94.25 214 VAL A C 1
ATOM 1519 O O . VAL A 1 214 ? 9.899 2.188 -21.069 1.00 94.25 214 VAL A O 1
ATOM 1522 N N . SER A 1 215 ? 11.369 3.602 -20.130 1.00 95.81 215 SER A N 1
ATOM 1523 C CA . SER A 1 215 ? 12.568 2.885 -20.569 1.00 95.81 215 SER A CA 1
ATOM 1524 C C . SER A 1 215 ? 13.271 2.185 -19.403 1.00 95.81 215 SER A C 1
ATOM 1526 O O . SER A 1 215 ? 13.109 2.553 -18.242 1.00 95.81 215 SER A O 1
ATOM 1528 N N . ALA A 1 216 ? 14.111 1.190 -19.706 1.00 96.56 216 ALA A N 1
ATOM 1529 C CA . ALA A 1 216 ? 14.969 0.570 -18.693 1.00 96.56 216 ALA A CA 1
ATOM 1530 C C . ALA A 1 216 ? 15.887 1.596 -18.005 1.00 96.56 216 ALA A C 1
ATOM 1532 O O . ALA A 1 216 ? 16.091 1.517 -16.799 1.00 96.56 216 ALA A O 1
ATOM 1533 N N . ALA A 1 217 ? 16.380 2.589 -18.754 1.00 97.25 217 ALA A N 1
ATOM 1534 C CA . ALA A 1 217 ? 17.230 3.644 -18.212 1.00 97.25 217 ALA A CA 1
ATOM 1535 C C . ALA A 1 217 ? 16.493 4.520 -17.187 1.00 97.25 217 ALA A C 1
ATOM 1537 O O . ALA A 1 217 ? 17.104 4.946 -16.211 1.00 97.25 217 ALA A O 1
ATOM 1538 N N . ASP A 1 218 ? 15.191 4.747 -17.372 1.00 96.81 218 ASP A N 1
ATOM 1539 C CA . ASP A 1 218 ? 14.379 5.506 -16.418 1.00 96.81 218 ASP A CA 1
ATOM 1540 C C . ASP A 1 218 ? 14.222 4.742 -15.100 1.00 96.81 218 ASP A C 1
ATOM 1542 O O . ASP A 1 218 ? 14.436 5.298 -14.026 1.00 96.81 218 ASP A O 1
ATOM 1546 N N . VAL A 1 219 ? 13.931 3.440 -15.174 1.00 96.94 219 VAL A N 1
ATOM 1547 C CA . VAL A 1 219 ? 13.802 2.573 -13.990 1.00 96.94 219 VAL A CA 1
ATOM 1548 C C . VAL A 1 219 ? 15.151 2.403 -13.275 1.00 96.94 219 VAL A C 1
ATOM 1550 O O . VAL A 1 219 ? 15.216 2.470 -12.048 1.00 96.94 219 VAL A O 1
ATOM 1553 N N . ASP A 1 220 ? 16.249 2.252 -14.026 1.00 96.69 220 ASP A N 1
ATOM 1554 C CA . ASP A 1 220 ? 17.619 2.251 -13.491 1.00 96.69 220 ASP A CA 1
ATOM 1555 C C . ASP A 1 220 ? 17.949 3.573 -12.789 1.00 96.69 220 ASP A C 1
ATOM 1557 O O . ASP A 1 220 ? 18.600 3.585 -11.741 1.00 96.69 220 ASP A O 1
ATOM 1561 N N . TRP A 1 221 ? 17.497 4.695 -13.353 1.00 97.12 221 TRP A N 1
ATOM 1562 C CA . TRP A 1 221 ? 17.686 6.007 -12.754 1.00 97.12 221 TRP A CA 1
ATOM 1563 C C . TRP A 1 221 ? 16.920 6.128 -11.437 1.00 97.12 221 TRP A C 1
ATOM 1565 O O . TRP A 1 221 ? 17.513 6.577 -10.457 1.00 97.12 221 TRP A O 1
ATOM 1575 N N . ILE A 1 222 ? 15.657 5.684 -11.376 1.00 96.19 222 ILE A N 1
ATOM 1576 C CA . ILE A 1 222 ? 14.878 5.660 -10.126 1.00 96.19 222 ILE A CA 1
ATOM 1577 C C . ILE A 1 222 ? 15.604 4.830 -9.074 1.00 96.19 222 ILE A C 1
ATOM 1579 O O . ILE A 1 222 ? 15.824 5.306 -7.961 1.00 96.19 222 ILE A O 1
ATOM 1583 N N . TRP A 1 223 ? 16.047 3.625 -9.439 1.00 96.44 223 TRP A N 1
ATOM 1584 C CA . TRP A 1 223 ? 16.815 2.778 -8.535 1.00 96.44 223 TRP A CA 1
ATOM 1585 C C . TRP A 1 223 ? 18.033 3.517 -7.982 1.00 96.44 223 TRP A C 1
ATOM 1587 O O . TRP A 1 223 ? 18.192 3.652 -6.775 1.00 96.44 223 TRP A O 1
ATOM 1597 N N . LYS A 1 224 ? 18.872 4.071 -8.858 1.00 95.94 224 LYS A N 1
ATOM 1598 C CA . LYS A 1 224 ? 20.118 4.720 -8.450 1.00 95.94 224 LYS A CA 1
ATOM 1599 C C . LYS A 1 224 ? 19.912 6.002 -7.639 1.00 95.94 224 LYS A C 1
ATOM 1601 O O . LYS A 1 224 ? 20.752 6.315 -6.806 1.00 95.94 224 LYS A O 1
ATOM 1606 N N . ASN A 1 225 ? 18.858 6.768 -7.912 1.00 94.69 225 ASN A N 1
ATOM 1607 C CA . ASN A 1 225 ? 18.716 8.127 -7.383 1.00 94.69 225 ASN A CA 1
ATOM 1608 C C . ASN A 1 225 ? 17.618 8.277 -6.330 1.00 94.69 225 ASN A C 1
ATOM 1610 O O . ASN A 1 225 ? 17.565 9.327 -5.690 1.00 94.69 225 ASN A O 1
ATOM 1614 N N . ARG A 1 226 ? 16.739 7.284 -6.158 1.00 94.31 226 ARG A N 1
ATOM 1615 C CA . ARG A 1 226 ? 15.589 7.375 -5.247 1.00 94.31 226 ARG A CA 1
ATOM 1616 C C . ARG A 1 226 ? 15.564 6.277 -4.185 1.00 94.31 226 ARG A C 1
ATOM 1618 O O . ARG A 1 226 ? 15.350 6.607 -3.024 1.00 94.31 226 ARG A O 1
ATOM 1625 N N . ILE A 1 227 ? 15.789 5.015 -4.573 1.00 94.56 227 ILE A N 1
ATOM 1626 C CA . ILE A 1 227 ? 15.460 3.854 -3.714 1.00 94.56 227 ILE A CA 1
ATOM 1627 C C . ILE A 1 227 ? 16.594 2.863 -3.419 1.00 94.56 227 ILE A C 1
ATOM 1629 O O . ILE A 1 227 ? 16.497 2.052 -2.500 1.00 94.56 227 ILE A O 1
ATOM 1633 N N . GLY A 1 228 ? 17.659 2.873 -4.213 1.00 94.75 228 GLY A N 1
ATOM 1634 C CA . GLY A 1 228 ? 18.781 1.951 -4.075 1.00 94.75 228 GLY A CA 1
ATOM 1635 C C . GLY A 1 228 ? 19.737 2.333 -2.937 1.00 94.75 228 GLY A C 1
ATOM 1636 O O . GLY A 1 228 ? 19.655 3.433 -2.391 1.00 94.75 228 GLY A O 1
ATOM 1637 N N . PRO A 1 229 ? 20.710 1.461 -2.620 1.00 93.50 229 PRO A N 1
ATOM 1638 C CA . PRO A 1 229 ? 21.635 1.664 -1.501 1.00 93.50 229 PRO A CA 1
ATOM 1639 C C . PRO A 1 229 ? 22.567 2.865 -1.656 1.00 93.50 229 PRO A C 1
ATOM 1641 O O . PRO A 1 229 ? 23.038 3.415 -0.665 1.00 93.50 229 PRO A O 1
ATOM 1644 N N . ASP A 1 230 ? 22.807 3.286 -2.895 1.00 92.38 230 ASP A N 1
ATOM 1645 C CA . ASP A 1 230 ? 23.662 4.427 -3.216 1.00 92.38 230 ASP A CA 1
ATOM 1646 C C . ASP A 1 230 ? 22.850 5.701 -3.519 1.00 92.38 230 ASP A C 1
ATOM 1648 O O . ASP A 1 230 ? 23.412 6.693 -3.995 1.00 92.38 230 ASP A O 1
ATOM 1652 N N . ALA A 1 231 ? 21.529 5.681 -3.296 1.00 90.88 231 ALA A N 1
ATOM 1653 C CA . ALA A 1 231 ? 20.683 6.842 -3.534 1.00 90.88 231 ALA A CA 1
ATOM 1654 C C . ALA A 1 231 ? 21.044 7.987 -2.569 1.00 90.88 231 ALA A C 1
ATOM 1656 O O . ALA A 1 231 ? 21.318 7.752 -1.389 1.00 90.88 231 ALA A O 1
ATOM 1657 N N . PRO A 1 232 ? 21.041 9.250 -3.038 1.00 85.69 232 PRO A N 1
ATOM 1658 C CA . PRO A 1 232 ? 21.291 10.391 -2.172 1.00 85.69 232 PRO A CA 1
ATOM 1659 C C . PRO A 1 232 ? 20.211 10.487 -1.091 1.00 85.69 232 PRO A C 1
ATOM 1661 O O . PRO A 1 232 ? 19.021 10.330 -1.374 1.00 85.69 232 PRO A O 1
ATOM 1664 N N . THR A 1 233 ? 20.624 10.810 0.134 1.00 80.62 233 THR A N 1
ATOM 1665 C CA . THR A 1 233 ? 19.704 11.089 1.239 1.00 80.62 233 THR A CA 1
ATOM 1666 C C . THR A 1 233 ? 18.890 12.347 0.932 1.00 80.62 233 THR A C 1
ATOM 1668 O O . THR A 1 233 ? 19.449 13.436 0.791 1.00 80.62 233 THR A O 1
ATOM 1671 N N . ARG A 1 234 ? 17.572 12.188 0.809 1.00 78.56 234 ARG A N 1
ATOM 1672 C CA . ARG A 1 234 ? 16.567 13.245 0.613 1.00 78.56 234 ARG A CA 1
ATOM 1673 C C . ARG A 1 234 ? 15.311 12.826 1.372 1.00 78.56 234 ARG A C 1
ATOM 1675 O O . ARG A 1 234 ? 15.116 11.633 1.556 1.00 78.56 234 ARG A O 1
ATOM 1682 N N . ASP A 1 235 ? 14.450 13.769 1.740 1.00 73.81 235 ASP A N 1
ATOM 1683 C CA . ASP A 1 235 ? 13.228 13.458 2.501 1.00 73.81 235 ASP A CA 1
ATOM 1684 C C . ASP A 1 235 ? 12.325 12.442 1.775 1.00 73.81 235 ASP A C 1
ATOM 1686 O O . ASP A 1 235 ? 11.778 11.540 2.395 1.00 73.81 235 ASP A O 1
ATOM 1690 N N . ALA A 1 236 ? 12.242 12.530 0.443 1.00 72.12 236 ALA A N 1
ATOM 1691 C CA . ALA A 1 236 ? 11.468 11.614 -0.401 1.00 72.12 236 ALA A CA 1
ATOM 1692 C C . ALA A 1 236 ? 12.256 10.373 -0.876 1.00 72.12 236 ALA A C 1
ATOM 1694 O O . ALA A 1 236 ? 11.805 9.669 -1.781 1.00 72.12 236 ALA A O 1
ATOM 1695 N N . ASN A 1 237 ? 13.460 10.132 -0.349 1.00 79.75 237 ASN A N 1
ATOM 1696 C CA . ASN A 1 237 ? 14.318 9.012 -0.729 1.00 79.75 237 ASN A CA 1
ATOM 1697 C C . ASN A 1 237 ? 14.602 8.136 0.479 1.00 79.75 237 ASN A C 1
ATOM 1699 O O . ASN A 1 237 ? 14.926 8.627 1.558 1.00 79.75 237 ASN A O 1
ATOM 1703 N N . TRP A 1 238 ? 14.612 6.831 0.269 1.00 81.50 238 TRP A N 1
ATOM 1704 C CA . TRP A 1 238 ? 15.043 5.899 1.296 1.00 81.50 238 TRP A CA 1
ATOM 1705 C C . TRP A 1 238 ? 15.621 4.647 0.663 1.00 81.50 238 TRP A C 1
ATOM 1707 O O . TRP A 1 238 ? 15.260 4.257 -0.442 1.00 81.50 238 TRP A O 1
ATOM 1717 N N . ASN A 1 239 ? 16.560 4.029 1.368 1.00 90.50 239 ASN A N 1
ATOM 1718 C CA . ASN A 1 239 ? 17.221 2.834 0.885 1.00 90.50 239 ASN A CA 1
ATOM 1719 C C . ASN A 1 239 ? 16.349 1.607 1.161 1.00 90.50 239 ASN A C 1
ATOM 1721 O O . ASN A 1 239 ? 16.266 1.121 2.292 1.00 90.50 239 ASN A O 1
ATOM 1725 N N . VAL A 1 240 ? 15.753 1.057 0.106 1.00 93.19 240 VAL A N 1
ATOM 1726 C CA . VAL A 1 240 ? 14.929 -0.158 0.180 1.00 93.19 240 VAL A CA 1
ATOM 1727 C C . VAL A 1 240 ? 15.715 -1.348 0.727 1.00 93.19 240 VAL A C 1
ATOM 1729 O O . VAL A 1 240 ? 15.154 -2.233 1.377 1.00 93.19 240 VAL A O 1
ATOM 1732 N N . MET A 1 241 ? 17.033 -1.360 0.533 1.00 93.00 241 MET A N 1
ATOM 1733 C CA . MET A 1 241 ? 17.886 -2.457 0.969 1.00 93.00 241 MET A CA 1
ATOM 1734 C C . MET A 1 241 ? 18.175 -2.468 2.475 1.00 93.00 241 MET A C 1
ATOM 1736 O O . MET A 1 241 ? 18.615 -3.511 2.965 1.00 93.00 241 MET A O 1
ATOM 1740 N N . ASP A 1 242 ? 17.915 -1.380 3.206 1.00 90.31 242 ASP A N 1
ATOM 1741 C CA . ASP A 1 242 ? 18.216 -1.292 4.645 1.00 90.31 242 ASP A CA 1
ATOM 1742 C C . ASP A 1 242 ? 17.142 -1.925 5.532 1.00 90.31 242 ASP A C 1
ATOM 1744 O O . ASP A 1 242 ? 17.432 -2.339 6.655 1.00 90.31 242 ASP A O 1
ATOM 1748 N N . ASN A 1 243 ? 15.920 -2.064 5.023 1.00 90.12 243 ASN A N 1
ATOM 1749 C CA . ASN A 1 243 ? 14.825 -2.702 5.741 1.00 90.12 243 ASN A CA 1
ATOM 1750 C C . ASN A 1 243 ? 14.503 -4.083 5.146 1.00 90.12 243 ASN A C 1
ATOM 1752 O O . ASN A 1 243 ? 14.646 -4.302 3.939 1.00 90.12 243 ASN A O 1
ATOM 1756 N N . LYS A 1 244 ? 14.077 -5.015 6.000 1.00 92.81 244 LYS A N 1
ATOM 1757 C CA . LYS A 1 244 ? 13.706 -6.408 5.687 1.00 92.81 244 LYS A CA 1
ATOM 1758 C C . LYS A 1 244 ? 12.291 -6.758 6.156 1.00 92.81 244 LYS A C 1
ATOM 1760 O O . LYS A 1 244 ? 11.971 -7.931 6.334 1.00 92.81 244 LYS A O 1
ATOM 1765 N N . ASN A 1 245 ? 11.487 -5.733 6.402 1.00 94.31 245 ASN A N 1
ATOM 1766 C CA . ASN A 1 245 ? 10.122 -5.835 6.883 1.00 94.31 245 ASN A CA 1
ATOM 1767 C C . ASN A 1 245 ? 9.107 -5.329 5.840 1.00 94.31 245 ASN A C 1
ATOM 1769 O O . ASN A 1 245 ? 7.974 -5.021 6.178 1.00 94.31 245 ASN A O 1
ATOM 1773 N N . TRP A 1 246 ? 9.494 -5.212 4.564 1.00 96.25 246 TRP A N 1
ATOM 1774 C CA . TRP A 1 246 ? 8.586 -4.727 3.524 1.00 96.25 246 TRP A CA 1
ATOM 1775 C C . TRP A 1 246 ? 7.392 -5.654 3.349 1.00 96.25 246 TRP A C 1
ATOM 1777 O O . TRP A 1 246 ? 7.474 -6.859 3.598 1.00 96.25 246 TRP A O 1
ATOM 1787 N N . ILE A 1 247 ? 6.310 -5.127 2.780 1.00 98.12 247 ILE A N 1
ATOM 1788 C CA . ILE A 1 247 ? 5.142 -5.923 2.388 1.00 98.12 247 ILE A CA 1
ATOM 1789 C C . ILE A 1 247 ? 5.565 -7.151 1.564 1.00 98.12 247 ILE A C 1
ATOM 1791 O O . ILE A 1 247 ? 5.048 -8.250 1.761 1.00 98.12 247 ILE A O 1
ATOM 1795 N N . MET A 1 248 ? 6.547 -6.991 0.671 1.00 97.19 248 MET A N 1
ATOM 1796 C CA . MET A 1 248 ? 7.094 -8.092 -0.124 1.00 97.19 248 MET A CA 1
ATOM 1797 C C . MET A 1 248 ? 7.756 -9.179 0.741 1.00 97.19 248 MET A C 1
ATOM 1799 O O . MET A 1 248 ? 7.547 -10.367 0.486 1.00 97.19 248 MET A O 1
ATOM 1803 N N . ASP A 1 249 ? 8.492 -8.788 1.787 1.00 97.12 249 ASP A N 1
ATOM 1804 C CA . ASP A 1 249 ? 9.112 -9.714 2.739 1.00 97.12 249 ASP A CA 1
ATOM 1805 C C . ASP A 1 249 ? 8.031 -10.517 3.490 1.00 97.12 249 ASP A C 1
ATOM 1807 O O . ASP A 1 249 ? 8.136 -11.743 3.601 1.00 97.12 249 ASP A O 1
ATOM 1811 N N . HIS A 1 250 ? 6.944 -9.861 3.920 1.00 97.44 250 HIS A N 1
ATOM 1812 C CA . HIS A 1 250 ? 5.794 -10.526 4.545 1.00 97.44 250 HIS A CA 1
ATOM 1813 C C . HIS A 1 250 ? 5.088 -11.499 3.601 1.00 97.44 250 HIS A C 1
ATOM 1815 O O . HIS A 1 250 ? 4.831 -12.643 3.983 1.00 97.44 250 HIS A O 1
ATOM 1821 N N . ILE A 1 251 ? 4.802 -11.082 2.362 1.00 97.94 251 ILE A N 1
ATOM 1822 C CA . ILE A 1 251 ? 4.154 -11.938 1.358 1.00 97.94 251 ILE A CA 1
ATOM 1823 C C . ILE A 1 251 ? 4.964 -13.218 1.155 1.00 97.94 251 ILE A C 1
ATOM 1825 O O . ILE A 1 251 ? 4.396 -14.312 1.153 1.00 97.94 251 ILE A O 1
ATOM 1829 N N . VAL A 1 252 ? 6.287 -13.103 1.007 1.00 97.00 252 VAL A N 1
ATOM 1830 C CA . VAL A 1 252 ? 7.156 -14.266 0.807 1.00 97.00 252 VAL A CA 1
ATOM 1831 C C . VAL A 1 252 ? 7.194 -15.141 2.056 1.00 97.00 252 VAL A C 1
ATOM 1833 O O . VAL A 1 252 ? 6.995 -16.353 1.952 1.00 97.00 252 VAL A O 1
ATOM 1836 N N . ASN A 1 253 ? 7.398 -14.551 3.237 1.00 95.50 253 ASN A N 1
ATOM 1837 C CA . ASN A 1 253 ? 7.455 -15.293 4.495 1.00 95.50 253 ASN A CA 1
ATOM 1838 C C . ASN A 1 253 ? 6.164 -16.082 4.768 1.00 95.50 253 ASN A C 1
ATOM 1840 O O . ASN A 1 253 ? 6.200 -17.225 5.227 1.00 95.50 253 ASN A O 1
ATOM 1844 N N . ASN A 1 254 ? 5.022 -15.492 4.424 1.00 95.94 254 ASN A N 1
ATOM 1845 C CA . ASN A 1 254 ? 3.697 -16.054 4.664 1.00 95.94 254 ASN A CA 1
ATOM 1846 C C . ASN A 1 254 ? 3.095 -16.749 3.437 1.00 95.94 254 ASN A C 1
ATOM 1848 O O . ASN A 1 254 ? 1.913 -17.097 3.446 1.00 95.94 254 ASN A O 1
ATOM 1852 N N . LYS A 1 255 ? 3.892 -16.977 2.389 1.00 96.50 255 LYS A N 1
ATOM 1853 C CA . LYS A 1 255 ? 3.505 -17.736 1.193 1.00 96.50 255 LYS A CA 1
ATOM 1854 C C . LYS A 1 255 ? 2.251 -17.187 0.496 1.00 96.50 255 LYS A C 1
ATOM 1856 O O . LYS A 1 255 ? 1.316 -17.937 0.214 1.00 96.50 255 LYS A O 1
ATOM 1861 N N . GLY A 1 256 ? 2.228 -15.885 0.215 1.00 97.38 256 GLY A N 1
ATOM 1862 C CA . GLY A 1 256 ? 1.135 -15.245 -0.526 1.00 97.38 256 GLY A CA 1
ATOM 1863 C C . GLY A 1 256 ? -0.036 -14.789 0.344 1.00 97.38 256 GLY A C 1
ATOM 1864 O O . GLY A 1 256 ? -1.126 -14.579 -0.176 1.00 97.38 256 GLY A O 1
ATOM 1865 N N . THR A 1 257 ? 0.143 -14.682 1.663 1.00 98.38 257 THR A N 1
ATOM 1866 C CA . THR A 1 257 ? -0.919 -14.272 2.597 1.00 98.38 257 THR A CA 1
ATOM 1867 C C . THR A 1 257 ? -0.459 -13.116 3.479 1.00 98.38 257 THR A C 1
ATOM 1869 O O . THR A 1 257 ? 0.671 -13.123 3.958 1.00 98.38 257 THR A O 1
ATOM 1872 N N . LEU A 1 258 ? -1.339 -12.153 3.745 1.00 98.62 258 LEU A N 1
ATOM 1873 C CA . LEU A 1 258 ? -1.109 -11.063 4.689 1.00 98.62 258 LEU A CA 1
ATOM 1874 C C . LEU A 1 258 ? -2.239 -11.007 5.713 1.00 98.62 258 LEU A C 1
ATOM 1876 O O . LEU A 1 258 ? -3.422 -11.022 5.371 1.00 98.62 258 LEU A O 1
ATOM 1880 N N . ASN A 1 259 ? -1.867 -10.925 6.983 1.00 98.62 259 ASN A N 1
ATOM 1881 C CA . ASN A 1 259 ? -2.798 -10.706 8.074 1.00 98.62 259 ASN A CA 1
ATOM 1882 C C . ASN A 1 259 ? -2.799 -9.224 8.445 1.00 98.62 259 ASN A C 1
ATOM 1884 O O . ASN A 1 259 ? -1.777 -8.676 8.848 1.00 98.62 259 ASN A O 1
ATOM 1888 N N . TYR A 1 260 ? -3.961 -8.597 8.354 1.00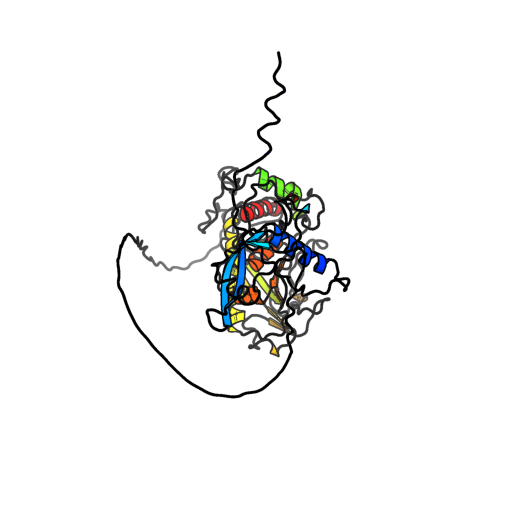 98.75 260 TYR A N 1
ATOM 1889 C CA . TYR A 1 260 ? -4.174 -7.199 8.678 1.00 98.75 260 TYR A CA 1
ATOM 1890 C C . TYR A 1 260 ? -4.816 -7.036 10.048 1.00 98.75 260 TYR A C 1
ATOM 1892 O O . TYR A 1 260 ? -5.775 -7.739 10.382 1.00 98.75 260 TYR A O 1
ATOM 1900 N N . CYS A 1 261 ? -4.338 -6.057 10.809 1.00 98.50 261 CYS A N 1
ATOM 1901 C CA . CYS A 1 261 ? -5.071 -5.537 11.954 1.00 98.50 261 CYS A CA 1
ATOM 1902 C C . CYS A 1 261 ? -5.545 -4.106 11.689 1.00 98.50 261 CYS A C 1
ATOM 1904 O O . CYS A 1 261 ? -4.794 -3.275 11.187 1.00 98.50 261 CYS A O 1
ATOM 1906 N N . VAL A 1 262 ? -6.808 -3.814 11.992 1.00 98.75 262 VAL A N 1
ATOM 1907 C CA . VAL A 1 262 ? -7.397 -2.500 11.722 1.00 98.75 262 VAL A CA 1
ATOM 1908 C C . VAL A 1 262 ? -7.257 -1.612 12.949 1.00 98.75 262 VAL A C 1
ATOM 1910 O O . VAL A 1 262 ? -7.770 -1.946 14.011 1.00 98.75 262 VAL A O 1
ATOM 1913 N N . ARG A 1 263 ? -6.616 -0.458 12.805 1.00 98.44 263 ARG A N 1
ATOM 1914 C CA . ARG A 1 263 ? -6.489 0.583 13.828 1.00 98.44 263 ARG A CA 1
ATOM 1915 C C . ARG A 1 263 ? -7.521 1.672 13.555 1.00 98.44 263 ARG A C 1
ATOM 1917 O O . ARG A 1 263 ? -7.289 2.570 12.756 1.00 98.44 263 ARG A O 1
ATOM 1924 N N . TRP A 1 264 ? -8.699 1.560 14.158 1.00 98.50 264 TRP A N 1
ATOM 1925 C CA . TRP A 1 264 ? -9.801 2.490 13.907 1.00 98.50 264 TRP A CA 1
ATOM 1926 C C . TRP A 1 264 ? -9.612 3.787 14.701 1.00 98.50 264 TRP A C 1
ATOM 1928 O O . TRP A 1 264 ? -9.998 3.877 15.871 1.00 98.50 264 TRP A O 1
ATOM 1938 N N . ASP A 1 265 ? -9.013 4.798 14.073 1.00 97.69 265 ASP A N 1
ATOM 1939 C CA . ASP A 1 265 ? -8.770 6.107 14.684 1.00 97.69 265 ASP A CA 1
ATOM 1940 C C . ASP A 1 265 ? -9.861 7.098 14.293 1.00 97.69 265 ASP A C 1
ATOM 1942 O O . ASP A 1 265 ? -9.685 8.020 13.495 1.00 97.69 265 ASP A O 1
ATOM 1946 N N . SER A 1 266 ? -11.034 6.860 14.863 1.00 96.31 266 SER A N 1
ATOM 1947 C CA . SER A 1 266 ? -12.216 7.678 14.653 1.00 96.31 266 SER A CA 1
ATOM 1948 C C . SER A 1 266 ? -13.090 7.673 15.895 1.00 96.31 266 SER A C 1
ATOM 1950 O O . SER A 1 266 ? -13.037 6.753 16.715 1.00 96.31 266 S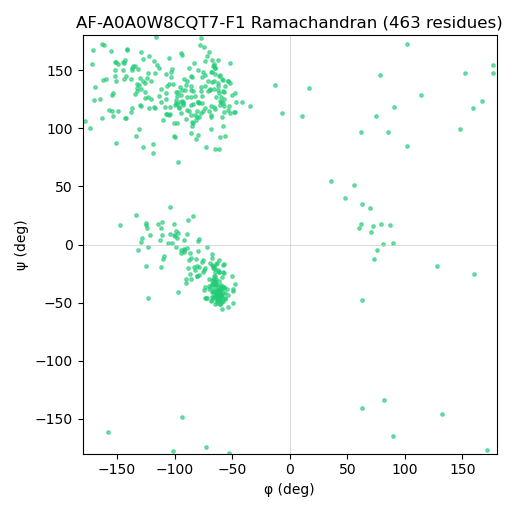ER A O 1
ATOM 1952 N N . THR A 1 267 ? -13.895 8.720 16.041 1.00 96.00 267 THR A N 1
ATOM 1953 C CA . THR A 1 267 ? -14.995 8.776 17.007 1.00 96.00 267 THR A CA 1
ATOM 1954 C C . THR A 1 267 ? -16.319 8.298 16.413 1.00 96.00 267 THR A C 1
ATOM 1956 O O . THR A 1 267 ? -17.303 8.176 17.140 1.00 96.00 267 THR A O 1
ATOM 1959 N N . GLU A 1 268 ? -16.361 8.027 15.108 1.00 96.06 268 GLU A N 1
ATOM 1960 C CA . GLU A 1 268 ? -17.544 7.535 14.416 1.00 96.06 268 GLU A CA 1
ATOM 1961 C C . GLU A 1 268 ? -17.742 6.035 14.635 1.00 96.06 268 GLU A C 1
ATOM 1963 O O . GLU A 1 268 ? -16.794 5.255 14.805 1.00 96.06 268 GLU A O 1
ATOM 1968 N N . LYS A 1 269 ? -19.012 5.622 14.610 1.00 97.94 269 LYS A N 1
ATOM 1969 C CA . LYS A 1 269 ? -19.374 4.210 14.714 1.00 97.94 269 LYS A CA 1
ATOM 1970 C C . LYS A 1 269 ? -19.066 3.472 13.418 1.00 97.94 269 LYS A C 1
ATOM 1972 O O . LYS A 1 269 ? -19.430 3.918 12.332 1.00 97.94 269 LYS A O 1
ATOM 1977 N N . LEU A 1 270 ? -18.487 2.286 13.553 1.00 98.31 270 LEU A N 1
ATOM 1978 C CA . LEU A 1 270 ? -18.242 1.357 12.464 1.00 98.31 270 LEU A CA 1
ATOM 1979 C C . LEU A 1 270 ? -19.260 0.216 12.510 1.00 98.31 270 LEU A C 1
ATOM 1981 O O . LEU A 1 270 ? -19.308 -0.578 13.456 1.00 98.31 270 LEU A O 1
ATOM 1985 N N . SER A 1 271 ? -20.061 0.111 11.451 1.00 98.19 271 SER A N 1
ATOM 1986 C CA . SER A 1 271 ? -20.987 -1.007 11.288 1.00 98.19 271 SER A CA 1
ATOM 1987 C C . SER A 1 271 ? -20.256 -2.282 10.871 1.00 98.19 271 SER A C 1
ATOM 1989 O O . SER A 1 271 ? -19.267 -2.254 10.132 1.00 98.19 271 SER A O 1
ATOM 1991 N N . LYS A 1 272 ? -20.782 -3.436 11.294 1.00 97.94 272 LYS A N 1
ATOM 1992 C CA . LYS A 1 272 ? -20.218 -4.748 10.932 1.00 97.94 272 LYS A CA 1
ATOM 1993 C C . LYS A 1 272 ? -20.230 -4.982 9.419 1.00 97.94 272 LYS A C 1
ATOM 1995 O O . LYS A 1 272 ? -19.316 -5.604 8.885 1.00 97.94 272 LYS A O 1
ATOM 2000 N N . SER A 1 273 ? -21.258 -4.491 8.723 1.00 98.00 273 SER A N 1
ATOM 2001 C CA . SER A 1 273 ? -21.391 -4.630 7.269 1.00 98.00 273 SER A CA 1
ATOM 2002 C C . SER A 1 273 ? -20.332 -3.831 6.515 1.00 98.00 273 SER A C 1
ATOM 2004 O O . SER A 1 273 ? -19.773 -4.352 5.555 1.00 98.00 273 SER A O 1
ATOM 2006 N N . VAL A 1 274 ? -20.019 -2.611 6.962 1.00 98.31 274 VAL A N 1
ATOM 2007 C CA . VAL A 1 274 ? -18.937 -1.801 6.383 1.00 98.31 274 VAL A CA 1
ATOM 2008 C C . VAL A 1 274 ? -17.579 -2.426 6.696 1.00 98.31 274 VAL A C 1
ATOM 2010 O O . VAL A 1 274 ? -16.802 -2.655 5.775 1.00 98.31 274 VAL A O 1
ATOM 2013 N N . ALA A 1 275 ? -17.320 -2.797 7.954 1.00 98.56 275 ALA A N 1
ATOM 2014 C CA . ALA A 1 275 ? -16.065 -3.441 8.354 1.00 98.56 275 ALA A CA 1
ATOM 2015 C C . ALA A 1 275 ? -15.779 -4.735 7.570 1.00 98.56 275 ALA A C 1
ATOM 2017 O O . ALA A 1 275 ? -14.640 -5.006 7.197 1.00 98.56 275 ALA A O 1
ATOM 2018 N N . SER A 1 276 ? -16.823 -5.511 7.253 1.00 98.19 276 SER A N 1
ATOM 2019 C CA . SER A 1 276 ? -16.701 -6.750 6.469 1.00 98.19 276 SER A CA 1
ATOM 2020 C C . SER A 1 276 ? -16.205 -6.523 5.033 1.00 98.19 276 SER A C 1
ATOM 2022 O O . SER A 1 276 ? -15.758 -7.471 4.393 1.00 98.19 276 SER A O 1
ATOM 2024 N N . LYS A 1 277 ? -16.259 -5.290 4.511 1.00 98.56 277 LYS A N 1
ATOM 2025 C CA . LYS A 1 277 ? -15.746 -4.955 3.175 1.00 98.56 277 LYS A CA 1
ATOM 2026 C C . LYS A 1 277 ? -14.230 -4.749 3.138 1.00 98.56 277 LYS A C 1
ATOM 2028 O O . LYS A 1 277 ? -13.654 -4.808 2.055 1.00 98.56 277 LYS A O 1
ATOM 2033 N N . PHE A 1 278 ? -13.574 -4.520 4.281 1.00 98.75 278 PHE A N 1
ATOM 2034 C CA . PHE A 1 278 ? -12.156 -4.130 4.320 1.00 98.75 278 PHE A CA 1
ATOM 2035 C C . PHE A 1 278 ? -11.243 -5.196 3.715 1.00 98.75 278 PHE A C 1
ATOM 2037 O O . PHE A 1 278 ? -10.324 -4.857 2.977 1.00 98.75 278 PHE A O 1
ATOM 2044 N N . GLN A 1 279 ? -11.536 -6.478 3.961 1.00 98.69 279 GLN A N 1
ATOM 2045 C CA . GLN A 1 279 ? -10.768 -7.576 3.377 1.00 98.69 279 GLN A CA 1
ATOM 2046 C C . GLN A 1 279 ? -10.798 -7.527 1.845 1.00 98.69 279 GLN A C 1
ATOM 2048 O O . GLN A 1 279 ? -9.751 -7.437 1.213 1.00 98.69 279 GLN A O 1
ATOM 2053 N N . ALA A 1 280 ? -11.999 -7.524 1.260 1.00 98.62 280 ALA A N 1
ATOM 2054 C CA . ALA A 1 280 ? -12.170 -7.515 -0.190 1.00 98.62 280 ALA A CA 1
ATOM 2055 C C . ALA A 1 280 ? -11.610 -6.234 -0.827 1.00 98.62 280 ALA A C 1
ATOM 2057 O O . ALA A 1 280 ? -11.098 -6.270 -1.941 1.00 98.62 280 ALA A O 1
ATOM 2058 N N . MET A 1 281 ? -11.708 -5.094 -0.134 1.00 98.69 281 MET A N 1
ATOM 2059 C CA . MET A 1 281 ? -11.101 -3.838 -0.577 1.00 98.69 281 MET A CA 1
ATOM 2060 C C . MET A 1 281 ? -9.579 -3.970 -0.692 1.00 98.69 281 MET A C 1
ATOM 2062 O O . MET A 1 281 ? -9.036 -3.680 -1.759 1.00 98.69 281 MET A O 1
ATOM 2066 N N . LEU A 1 282 ? -8.908 -4.467 0.354 1.00 98.88 282 LEU A N 1
ATOM 2067 C CA . LEU A 1 282 ? -7.458 -4.675 0.352 1.00 98.88 282 LEU A CA 1
ATOM 2068 C C . LEU A 1 282 ? -7.037 -5.711 -0.696 1.00 98.88 282 LEU A C 1
ATOM 2070 O O . LEU A 1 282 ? -6.066 -5.481 -1.409 1.00 98.88 282 LEU A O 1
ATOM 2074 N N . GLU A 1 283 ? -7.781 -6.812 -0.845 1.00 98.75 283 GLU A N 1
ATOM 2075 C CA . GLU A 1 283 ? -7.522 -7.830 -1.876 1.00 98.75 283 GLU A CA 1
ATOM 2076 C C . GLU A 1 283 ? -7.502 -7.220 -3.286 1.00 98.75 283 GLU A C 1
ATOM 2078 O O . GLU A 1 283 ? -6.597 -7.530 -4.059 1.00 98.75 283 GLU A O 1
ATOM 2083 N N . ARG A 1 284 ? -8.420 -6.293 -3.607 1.00 98.50 284 ARG A N 1
ATOM 2084 C CA . ARG A 1 284 ? -8.391 -5.571 -4.894 1.00 98.50 284 ARG A CA 1
ATOM 2085 C C . ARG A 1 284 ? -7.150 -4.691 -5.048 1.00 98.50 284 ARG A C 1
ATOM 2087 O O . ARG A 1 284 ? -6.515 -4.712 -6.101 1.00 98.50 284 ARG A O 1
ATOM 2094 N N . GLN A 1 285 ? -6.750 -3.974 -3.993 1.00 98.62 285 GLN A N 1
ATOM 2095 C CA . GLN A 1 285 ? -5.560 -3.114 -4.049 1.00 98.62 285 GLN A CA 1
ATOM 2096 C C . GLN A 1 285 ? -4.295 -3.951 -4.273 1.00 98.62 285 GLN A C 1
ATOM 2098 O O . GLN A 1 285 ? -3.461 -3.637 -5.121 1.00 98.62 285 GLN A O 1
ATOM 2103 N N . TYR A 1 286 ? -4.180 -5.071 -3.558 1.00 98.75 286 TYR A N 1
ATOM 2104 C CA . TYR A 1 286 ? -3.076 -6.005 -3.727 1.00 98.75 286 TYR A CA 1
ATOM 2105 C C . TYR A 1 286 ? -3.093 -6.720 -5.072 1.00 98.75 286 TYR A C 1
ATOM 2107 O O . TYR A 1 286 ? -2.022 -6.975 -5.614 1.00 98.75 286 TYR A O 1
ATOM 2115 N N . ALA A 1 287 ? -4.263 -7.017 -5.640 1.00 98.50 287 ALA A N 1
ATOM 2116 C CA . ALA A 1 287 ? -4.362 -7.578 -6.982 1.00 98.50 287 ALA A CA 1
ATOM 2117 C C . ALA A 1 287 ? -3.784 -6.619 -8.038 1.00 98.50 287 ALA A C 1
ATOM 2119 O O . ALA A 1 287 ? -3.019 -7.063 -8.895 1.00 98.50 287 ALA A O 1
ATOM 2120 N N . ALA A 1 288 ? -4.063 -5.313 -7.932 1.00 98.38 288 ALA A N 1
ATOM 2121 C CA . ALA A 1 288 ? -3.528 -4.299 -8.846 1.00 98.38 288 ALA A CA 1
ATOM 2122 C C . ALA A 1 288 ? -1.989 -4.253 -8.841 1.00 98.38 288 ALA A C 1
ATOM 2124 O O . ALA A 1 288 ? -1.358 -4.221 -9.900 1.00 98.38 288 ALA A O 1
ATOM 2125 N N . TRP A 1 289 ? -1.371 -4.320 -7.660 1.00 98.75 289 TRP A N 1
ATOM 2126 C CA . TRP A 1 289 ? 0.086 -4.392 -7.531 1.00 98.75 289 TRP A CA 1
ATOM 2127 C C . TRP A 1 289 ? 0.648 -5.759 -7.948 1.00 98.75 289 TRP A C 1
ATOM 2129 O O . TRP A 1 289 ? 1.608 -5.837 -8.718 1.00 98.75 289 TRP A O 1
ATOM 2139 N N . ASN A 1 290 ? 0.037 -6.854 -7.485 1.00 98.56 290 ASN A N 1
ATOM 2140 C CA . ASN A 1 290 ? 0.514 -8.214 -7.739 1.00 98.56 290 ASN A CA 1
ATOM 2141 C C . ASN A 1 290 ? 0.429 -8.594 -9.222 1.00 98.56 290 ASN A C 1
ATOM 2143 O O . ASN A 1 290 ? 1.265 -9.366 -9.680 1.00 98.56 290 ASN A O 1
ATOM 2147 N N . HIS A 1 291 ? -0.492 -8.008 -9.996 1.00 98.19 291 HIS A N 1
ATOM 2148 C CA . HIS A 1 291 ? -0.576 -8.169 -11.453 1.00 98.19 291 HIS A CA 1
ATOM 2149 C C . HIS A 1 291 ? 0.780 -7.988 -12.162 1.00 98.19 291 HIS A C 1
ATOM 2151 O O . HIS A 1 291 ? 1.081 -8.675 -13.142 1.00 98.19 291 HIS A O 1
ATOM 2157 N N . TRP A 1 292 ? 1.639 -7.108 -11.640 1.00 98.31 292 TRP A N 1
ATOM 2158 C CA . TRP A 1 292 ? 2.980 -6.877 -12.174 1.00 98.31 292 TRP A CA 1
ATOM 2159 C C . TRP A 1 292 ? 4.000 -7.938 -11.771 1.00 98.31 292 TRP A C 1
ATOM 2161 O O . TRP A 1 292 ? 4.960 -8.167 -12.511 1.00 98.31 292 TRP A O 1
ATOM 2171 N N . LEU A 1 293 ? 3.799 -8.600 -10.637 1.00 98.38 293 LEU A N 1
ATOM 2172 C CA . LEU A 1 293 ? 4.716 -9.600 -10.107 1.00 98.38 293 LEU A CA 1
ATOM 2173 C C . LEU A 1 293 ? 4.406 -11.011 -10.600 1.00 98.38 293 LEU A C 1
ATOM 2175 O O . LEU A 1 293 ? 5.335 -11.793 -10.738 1.00 98.38 293 LEU A O 1
ATOM 2179 N N . ILE A 1 294 ? 3.150 -11.348 -10.908 1.00 98.19 294 ILE A N 1
ATOM 2180 C CA . ILE A 1 294 ? 2.736 -12.703 -11.314 1.00 98.19 294 ILE A CA 1
ATOM 2181 C C . ILE A 1 294 ? 3.663 -13.281 -12.403 1.00 98.19 294 ILE A C 1
ATOM 2183 O O . ILE A 1 294 ? 3.722 -12.792 -13.530 1.00 98.19 294 ILE A O 1
ATOM 2187 N N . GLY A 1 295 ? 4.403 -14.342 -12.054 1.00 95.75 295 GLY A N 1
ATOM 2188 C CA . GLY A 1 295 ? 5.356 -15.025 -12.938 1.00 95.75 295 GLY A CA 1
ATOM 2189 C C . GLY A 1 295 ? 6.669 -14.277 -13.221 1.00 95.75 295 GLY A C 1
ATOM 2190 O O . GLY A 1 295 ? 7.615 -14.895 -13.718 1.00 95.75 295 GLY A O 1
ATOM 2191 N N . TYR A 1 296 ? 6.767 -12.989 -12.882 1.00 97.75 296 TYR A N 1
ATOM 2192 C CA . TYR A 1 296 ? 7.991 -12.206 -13.023 1.00 97.75 296 TYR A CA 1
ATOM 2193 C C . TYR A 1 296 ? 9.040 -12.673 -12.022 1.00 97.75 296 TYR A C 1
ATOM 2195 O O . TYR A 1 296 ? 8.755 -12.871 -10.847 1.00 97.75 296 TYR A O 1
ATOM 2203 N N . ASP A 1 297 ? 10.262 -12.880 -12.492 1.00 96.56 297 ASP A N 1
ATOM 2204 C CA . ASP A 1 297 ? 11.392 -13.331 -11.692 1.00 96.56 297 ASP A CA 1
ATOM 2205 C C . ASP A 1 297 ? 11.070 -14.552 -10.795 1.00 96.56 297 ASP A C 1
ATOM 2207 O O . ASP A 1 297 ? 11.525 -14.670 -9.657 1.00 96.56 297 ASP A O 1
ATOM 2211 N N . CYS A 1 298 ? 10.292 -15.504 -11.331 1.00 95.44 298 CYS A N 1
ATOM 2212 C CA . CYS A 1 298 ? 9.785 -16.698 -10.635 1.00 95.44 298 CYS A CA 1
ATOM 2213 C C . CYS A 1 298 ? 8.866 -16.428 -9.431 1.00 95.44 298 CYS A C 1
ATOM 2215 O O . CYS A 1 298 ? 8.637 -17.343 -8.642 1.00 95.44 298 CYS A O 1
ATOM 2217 N N . TRP A 1 299 ? 8.307 -15.227 -9.298 1.00 97.44 299 TRP A N 1
ATOM 2218 C CA . TRP A 1 299 ? 7.300 -14.929 -8.286 1.00 97.44 299 TRP A CA 1
ATOM 2219 C C . TRP A 1 299 ? 6.138 -15.941 -8.348 1.00 97.44 299 TRP A C 1
ATOM 2221 O O . TRP A 1 299 ? 5.474 -16.049 -9.389 1.00 97.44 299 TRP A O 1
ATOM 2231 N N . PRO A 1 300 ? 5.889 -16.707 -7.269 1.00 96.25 300 PRO A N 1
ATOM 2232 C CA . PRO A 1 300 ? 5.004 -17.873 -7.317 1.00 96.25 300 PRO A CA 1
ATOM 2233 C C . PRO A 1 300 ? 3.542 -17.556 -6.966 1.00 96.25 300 PRO A C 1
ATOM 2235 O O . PRO A 1 300 ? 2.695 -18.450 -7.011 1.00 96.25 300 PRO A O 1
ATOM 2238 N N . TYR A 1 301 ? 3.232 -16.319 -6.569 1.00 97.44 301 TYR A N 1
ATOM 2239 C CA . TYR A 1 301 ? 1.930 -15.966 -6.005 1.00 97.44 301 TYR A CA 1
ATOM 2240 C C . TYR A 1 301 ? 1.020 -15.344 -7.066 1.00 97.44 301 TYR A C 1
ATOM 2242 O O . TYR A 1 301 ? 1.167 -14.180 -7.434 1.00 97.44 301 TYR A O 1
ATOM 2250 N N . ASN A 1 302 ? 0.044 -16.124 -7.534 1.00 97.06 302 ASN A N 1
ATOM 2251 C CA . ASN A 1 302 ? -0.993 -15.642 -8.456 1.00 97.06 302 ASN A CA 1
ATOM 2252 C C . ASN A 1 302 ? -2.034 -14.747 -7.762 1.00 97.06 302 ASN A C 1
ATOM 2254 O O . ASN A 1 302 ? -2.727 -13.981 -8.418 1.00 97.06 302 ASN A O 1
ATOM 2258 N N . GLU A 1 303 ? -2.136 -14.852 -6.441 1.00 96.88 303 GLU A N 1
ATOM 2259 C CA . GLU A 1 303 ? -3.077 -14.124 -5.596 1.00 96.88 303 GLU A CA 1
ATOM 2260 C C . GLU A 1 303 ? -2.380 -13.794 -4.273 1.00 96.88 303 GLU A C 1
ATOM 2262 O O . GLU A 1 303 ? -1.619 -14.620 -3.757 1.00 96.88 303 GLU A O 1
ATOM 2267 N N . ILE A 1 304 ? -2.660 -12.608 -3.729 1.00 98.31 304 ILE A N 1
ATOM 2268 C CA . ILE A 1 304 ? -2.279 -12.224 -2.369 1.00 98.31 304 ILE A CA 1
ATOM 2269 C C . ILE A 1 304 ? -3.541 -12.242 -1.514 1.00 98.31 304 ILE A C 1
ATOM 2271 O O . ILE A 1 304 ? -4.442 -11.431 -1.711 1.00 98.31 304 ILE A O 1
ATOM 2275 N N . LYS A 1 305 ? -3.612 -13.183 -0.575 1.00 98.50 305 LYS A N 1
ATOM 2276 C CA . LYS A 1 305 ? -4.781 -13.365 0.290 1.00 98.50 305 LYS A CA 1
ATOM 2277 C C . LYS A 1 305 ? -4.694 -12.454 1.495 1.00 98.50 305 LYS A C 1
ATOM 2279 O O . LYS A 1 305 ? -3.668 -12.448 2.175 1.00 98.50 305 LYS A O 1
ATOM 2284 N N . ILE A 1 306 ? -5.779 -11.754 1.803 1.00 98.69 306 ILE A N 1
ATOM 2285 C CA . ILE A 1 306 ? -5.850 -10.885 2.975 1.00 98.69 306 ILE A CA 1
ATOM 2286 C C . ILE A 1 306 ? -6.727 -11.537 4.034 1.00 98.69 306 ILE A C 1
ATOM 2288 O O . ILE A 1 306 ? -7.803 -12.044 3.742 1.00 98.69 306 ILE A O 1
ATOM 2292 N N . ASN A 1 307 ? -6.284 -11.499 5.287 1.00 98.50 307 ASN A N 1
ATOM 2293 C CA . ASN A 1 307 ? -7.124 -11.833 6.431 1.00 98.50 307 ASN A CA 1
ATOM 2294 C C . ASN A 1 307 ? -7.200 -10.627 7.357 1.00 98.50 307 ASN A C 1
ATOM 2296 O O . ASN A 1 307 ? -6.166 -10.178 7.844 1.00 98.50 307 ASN A O 1
ATOM 2300 N N . ILE A 1 308 ? -8.401 -10.154 7.682 1.00 98.50 308 ILE A N 1
ATOM 2301 C CA . ILE A 1 308 ? -8.563 -9.237 8.814 1.00 98.50 308 ILE A CA 1
ATOM 2302 C C . ILE A 1 308 ? -8.579 -10.075 10.093 1.00 98.50 308 ILE A C 1
ATOM 2304 O O . ILE A 1 308 ? -9.446 -10.931 10.276 1.00 98.50 308 ILE A O 1
ATOM 2308 N N . VAL A 1 309 ? -7.575 -9.887 10.948 1.00 98.25 309 VAL A N 1
ATOM 2309 C CA . VAL A 1 309 ? -7.367 -10.715 12.146 1.00 98.25 309 VAL A CA 1
ATOM 2310 C C . VAL A 1 309 ? -7.648 -9.990 13.456 1.00 98.25 309 VAL A C 1
ATOM 2312 O O . VAL A 1 309 ? -7.747 -10.644 14.498 1.00 98.25 309 VAL A O 1
ATOM 2315 N N . GLY A 1 310 ? -7.844 -8.675 13.411 1.00 97.62 310 GLY A N 1
ATOM 2316 C CA . GLY A 1 310 ? -8.240 -7.905 14.577 1.00 97.62 310 GLY A CA 1
ATOM 2317 C C . GLY A 1 310 ? -8.613 -6.463 14.272 1.00 97.62 310 GLY A C 1
ATOM 2318 O O . GLY A 1 310 ? -8.357 -5.948 13.183 1.00 97.62 310 GLY A O 1
ATOM 2319 N N . PHE A 1 311 ? -9.219 -5.834 15.274 1.00 98.38 311 PHE A N 1
ATOM 2320 C CA . PHE A 1 311 ? -9.598 -4.427 15.291 1.00 98.38 311 PHE A CA 1
ATOM 2321 C C . PHE A 1 311 ? -9.158 -3.805 16.614 1.00 98.38 311 PHE A C 1
ATOM 2323 O O . PHE A 1 311 ? -9.452 -4.342 17.678 1.00 98.38 311 PHE A O 1
ATOM 2330 N N . ALA A 1 312 ? -8.508 -2.652 16.556 1.00 98.06 312 ALA A N 1
ATOM 2331 C CA . ALA A 1 312 ? -8.207 -1.8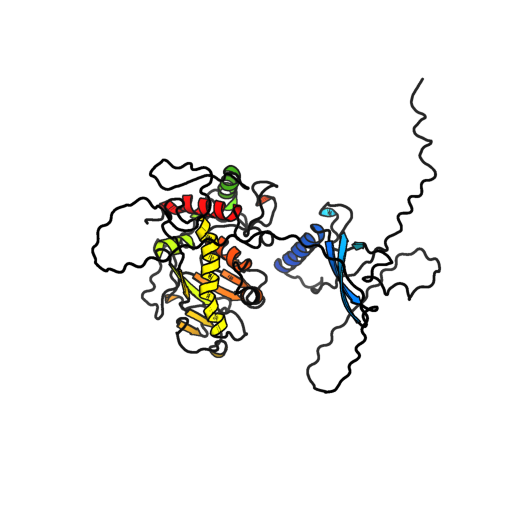07 17.697 1.00 98.06 312 ALA A CA 1
ATOM 2332 C C . ALA A 1 312 ? -9.097 -0.563 17.673 1.00 98.06 312 ALA A C 1
ATOM 2334 O O . ALA A 1 312 ? -9.192 0.115 16.649 1.00 98.06 312 ALA A O 1
ATOM 2335 N N . VAL A 1 313 ? -9.741 -0.260 18.802 1.00 98.19 313 VAL A N 1
ATOM 2336 C CA . VAL A 1 313 ? -10.659 0.881 18.954 1.00 98.19 313 VAL A CA 1
ATOM 2337 C C . VAL A 1 313 ? -10.432 1.625 20.266 1.00 98.19 313 VAL A C 1
ATOM 2339 O O . VAL A 1 313 ? -10.025 1.035 21.270 1.00 98.19 313 VAL A O 1
ATOM 2342 N N . LYS A 1 314 ? -10.769 2.923 20.286 1.00 97.25 314 LYS A N 1
ATOM 2343 C CA . LYS A 1 314 ? -10.756 3.732 21.520 1.00 97.25 314 LYS A CA 1
ATOM 2344 C C . LYS A 1 314 ? -11.758 3.193 22.542 1.00 97.25 314 LYS A C 1
ATOM 2346 O O . LYS A 1 314 ? -11.421 2.996 23.705 1.00 97.25 314 LYS A O 1
ATOM 2351 N N . GLU A 1 315 ? -12.973 2.896 22.086 1.00 96.88 315 GLU A N 1
ATOM 2352 C CA . GLU A 1 315 ? -14.063 2.387 22.913 1.00 96.88 315 GLU A CA 1
ATOM 2353 C C . GLU A 1 315 ? -14.822 1.270 22.192 1.00 96.88 315 GLU A C 1
ATOM 2355 O O . GLU A 1 315 ? -15.092 1.354 20.996 1.00 96.88 315 GLU A O 1
ATOM 2360 N N . ALA A 1 316 ? -15.250 0.245 22.935 1.00 96.31 316 ALA A N 1
ATOM 2361 C CA . ALA A 1 316 ? -16.024 -0.872 22.381 1.00 96.31 316 ALA A CA 1
ATOM 2362 C C . ALA A 1 316 ? -17.377 -0.436 21.784 1.00 96.31 316 ALA A C 1
ATOM 2364 O O . ALA A 1 316 ? -17.941 -1.132 20.947 1.00 96.31 316 ALA A O 1
ATOM 2365 N N . SER A 1 317 ? -17.912 0.705 22.230 1.00 96.94 317 SER A N 1
ATOM 2366 C CA . SER A 1 317 ? -19.161 1.319 21.756 1.00 96.94 317 SER A CA 1
ATOM 2367 C C . SER A 1 317 ? -19.090 1.807 20.303 1.00 96.94 317 SER A C 1
ATOM 2369 O O . SER A 1 317 ? -20.143 2.016 19.694 1.00 96.94 317 SER A O 1
ATOM 2371 N N . LEU A 1 318 ? -17.879 1.986 19.761 1.00 97.94 318 LEU A N 1
ATOM 2372 C CA . LEU A 1 318 ? -17.643 2.397 18.378 1.00 97.94 318 LEU A CA 1
ATOM 2373 C C . LEU A 1 318 ? -17.894 1.263 17.384 1.00 97.94 318 LEU A C 1
ATOM 2375 O O . LEU A 1 318 ? -18.164 1.535 16.221 1.00 97.94 318 LEU A O 1
ATOM 2379 N N . LEU A 1 319 ? -17.845 0.002 17.820 1.00 98.25 319 LEU A N 1
ATOM 2380 C CA . LEU A 1 319 ? -18.155 -1.140 16.965 1.00 98.25 319 LEU A CA 1
ATOM 2381 C C . LEU A 1 319 ? -19.604 -1.573 17.174 1.00 98.25 319 LEU A C 1
ATOM 2383 O O . LEU A 1 319 ? -20.060 -1.796 18.296 1.00 98.25 319 LEU A O 1
ATOM 2387 N N . GLU A 1 320 ? -20.337 -1.764 16.079 1.00 97.69 320 GLU A N 1
ATOM 2388 C CA . GLU A 1 320 ? -21.709 -2.290 16.141 1.00 97.69 320 GLU A CA 1
ATOM 2389 C C . GLU A 1 320 ? -21.765 -3.817 16.342 1.00 97.69 320 GLU A C 1
ATOM 2391 O O . GLU A 1 320 ? -22.843 -4.416 16.354 1.00 97.69 320 GLU A O 1
ATOM 2396 N N . TRP A 1 321 ? -20.611 -4.463 16.524 1.00 97.38 321 TRP A N 1
ATOM 2397 C CA . TRP A 1 321 ? -20.481 -5.876 16.869 1.00 97.38 321 TRP A CA 1
ATOM 2398 C C . TRP A 1 321 ? -19.586 -6.061 18.097 1.00 97.38 321 TRP A C 1
ATOM 2400 O O . TRP A 1 321 ? -18.822 -5.177 18.470 1.00 97.38 321 TRP A O 1
ATOM 2410 N N . LYS A 1 322 ? -19.721 -7.213 18.759 1.00 94.62 322 LYS A N 1
ATOM 2411 C CA . LYS A 1 322 ? -19.015 -7.527 20.017 1.00 94.62 322 LYS A CA 1
ATOM 2412 C C . LYS A 1 322 ? -18.336 -8.896 20.019 1.00 94.62 322 LYS A C 1
ATOM 2414 O O . LYS A 1 322 ? -17.735 -9.270 21.017 1.00 94.62 322 LYS A O 1
ATOM 2419 N N . ASP A 1 323 ? -18.528 -9.666 18.954 1.00 93.69 323 ASP A N 1
ATOM 2420 C CA . ASP A 1 323 ? -17.932 -10.988 18.780 1.00 93.69 323 ASP A CA 1
ATOM 2421 C C . ASP A 1 323 ? -16.627 -10.891 17.975 1.00 93.69 323 ASP A C 1
ATOM 2423 O O . ASP A 1 323 ? -16.386 -9.906 17.283 1.00 93.69 323 ASP A O 1
ATOM 2427 N N . ASP A 1 324 ? -15.810 -11.943 18.002 1.00 92.25 324 ASP A N 1
ATOM 2428 C CA . ASP A 1 324 ? -14.545 -11.991 17.250 1.00 92.25 324 ASP A CA 1
ATOM 2429 C C . ASP A 1 324 ? -14.739 -12.438 15.788 1.00 92.25 324 ASP A C 1
ATOM 2431 O O . ASP A 1 324 ? -13.842 -13.002 15.159 1.00 92.25 324 ASP A O 1
ATOM 2435 N N . SER A 1 325 ? -15.934 -12.244 15.221 1.00 93.62 325 SER A N 1
ATOM 2436 C CA . SER A 1 325 ? -16.246 -12.728 13.866 1.00 93.62 325 SER A CA 1
ATOM 2437 C C . SER A 1 325 ? -15.458 -12.024 12.759 1.00 93.62 325 SER A C 1
ATOM 2439 O O . SER A 1 325 ? -15.331 -12.582 11.673 1.00 93.62 325 SER A O 1
ATOM 2441 N N . LEU A 1 326 ? -14.921 -10.832 13.041 1.00 95.25 326 LEU A N 1
ATOM 2442 C CA . LEU A 1 326 ? -14.013 -10.083 12.165 1.00 95.25 326 LEU A CA 1
ATOM 2443 C C . LEU A 1 326 ? -12.581 -10.022 12.734 1.00 95.25 326 LEU A C 1
ATOM 2445 O O . LEU A 1 326 ? -11.797 -9.161 12.352 1.00 95.25 326 LEU A O 1
ATOM 2449 N N . GLY A 1 327 ? -12.242 -10.926 13.657 1.00 95.75 327 GLY A N 1
ATOM 2450 C CA . GLY A 1 327 ? -10.969 -10.923 14.374 1.00 95.75 327 GLY A CA 1
ATOM 2451 C C . GLY A 1 327 ? -11.073 -10.375 15.796 1.00 95.75 327 GLY A C 1
ATOM 2452 O O . GLY A 1 327 ? -12.119 -9.881 16.213 1.00 95.75 327 GLY A O 1
ATOM 2453 N N . THR A 1 328 ? -9.978 -10.499 16.545 1.00 95.81 328 THR A N 1
ATOM 2454 C CA . THR A 1 328 ? -9.904 -10.098 17.957 1.00 95.81 328 THR A CA 1
ATOM 2455 C C . THR A 1 328 ? -10.061 -8.587 18.110 1.00 95.81 328 THR A C 1
ATOM 2457 O O . THR A 1 328 ? -9.412 -7.820 17.399 1.00 95.81 328 THR A O 1
ATOM 2460 N N . ILE A 1 329 ? -10.890 -8.157 19.063 1.00 96.69 329 ILE A N 1
ATOM 2461 C CA . ILE A 1 329 ? -11.093 -6.735 19.364 1.00 96.69 329 ILE A CA 1
ATOM 2462 C C . ILE A 1 329 ? -10.194 -6.305 20.533 1.00 96.69 329 ILE A C 1
ATOM 2464 O O . ILE A 1 329 ? -10.353 -6.779 21.659 1.00 96.69 329 ILE A O 1
ATOM 2468 N N . THR A 1 330 ? -9.296 -5.356 20.278 1.00 96.31 330 THR A N 1
ATOM 2469 C CA . THR A 1 330 ? -8.507 -4.644 21.290 1.00 96.31 330 THR A CA 1
ATOM 2470 C C . THR A 1 330 ? -9.167 -3.299 21.593 1.00 96.31 330 THR A C 1
ATOM 2472 O O . THR A 1 330 ? -9.466 -2.522 20.689 1.00 96.31 330 THR A O 1
ATOM 2475 N N . VAL A 1 331 ? -9.412 -3.008 22.872 1.00 96.62 331 VAL A N 1
ATOM 2476 C CA . VAL A 1 331 ? -10.099 -1.781 23.306 1.00 96.62 331 VAL A CA 1
ATOM 2477 C C . VAL A 1 331 ? -9.219 -1.018 24.282 1.00 96.62 331 VAL A C 1
ATOM 2479 O O . VAL A 1 331 ? -8.810 -1.579 25.297 1.00 96.62 331 VAL A O 1
ATOM 2482 N N . GLY A 1 332 ? -8.988 0.264 24.007 1.00 95.38 332 GLY A N 1
ATOM 2483 C CA . GLY A 1 332 ? -8.311 1.168 24.939 1.00 95.38 332 GLY A CA 1
ATOM 2484 C C . GLY A 1 332 ? -6.802 0.940 25.094 1.00 95.38 332 GLY A C 1
ATOM 2485 O O . GLY A 1 332 ? -6.226 1.423 26.067 1.00 95.38 332 GLY A O 1
ATOM 2486 N N . ASP A 1 333 ? -6.179 0.203 24.172 1.00 95.38 333 ASP A N 1
ATOM 2487 C CA . ASP A 1 333 ? -4.722 0.143 24.026 1.00 95.38 333 ASP A CA 1
ATOM 2488 C C . ASP A 1 333 ? -4.296 1.163 22.966 1.00 95.38 333 ASP A C 1
ATOM 2490 O O . ASP A 1 333 ? -4.863 1.193 21.869 1.00 95.38 333 ASP A O 1
ATOM 2494 N N . PHE A 1 334 ? -3.330 2.011 23.305 1.00 95.81 334 PHE A N 1
ATOM 2495 C CA . PHE A 1 334 ? -2.925 3.161 22.505 1.00 95.81 334 PHE A CA 1
ATOM 2496 C C . PHE A 1 334 ? -1.414 3.185 22.323 1.00 95.81 334 PHE A C 1
ATOM 2498 O O . PHE A 1 334 ? -0.667 2.861 23.249 1.00 95.81 334 PHE A O 1
ATOM 2505 N N . ASP A 1 335 ? -0.972 3.612 21.145 1.00 91.31 335 ASP A N 1
ATOM 2506 C CA . ASP A 1 335 ? 0.433 3.932 20.917 1.00 91.31 335 ASP A CA 1
ATOM 2507 C C . ASP A 1 335 ? 0.844 5.251 21.604 1.00 91.31 335 ASP A C 1
ATOM 2509 O O . ASP A 1 335 ? 0.079 5.870 22.354 1.00 91.31 335 ASP A O 1
ATOM 2513 N N . ALA A 1 336 ? 2.082 5.684 21.356 1.00 91.00 336 ALA A N 1
ATOM 2514 C CA . ALA A 1 336 ? 2.637 6.904 21.936 1.00 91.00 336 ALA A CA 1
ATOM 2515 C C . ALA A 1 336 ? 1.866 8.182 21.550 1.00 91.00 336 ALA A C 1
ATOM 2517 O O . ALA A 1 336 ? 1.910 9.155 22.305 1.00 91.00 336 ALA A O 1
ATOM 2518 N N . ASP A 1 337 ? 1.138 8.160 20.432 1.00 88.56 337 ASP A N 1
ATOM 2519 C CA . ASP A 1 337 ? 0.382 9.291 19.892 1.00 88.56 337 ASP A CA 1
ATOM 2520 C C . ASP A 1 337 ? -1.111 9.235 20.272 1.00 88.56 337 ASP A C 1
ATOM 2522 O O . ASP A 1 337 ? -1.910 10.076 19.855 1.00 88.56 337 ASP A O 1
ATOM 2526 N N . GLY A 1 338 ? -1.507 8.272 21.114 1.00 92.38 338 GLY A N 1
ATOM 2527 C CA . GLY A 1 338 ? -2.886 8.118 21.584 1.00 92.38 338 GLY A CA 1
ATOM 2528 C C . GLY A 1 338 ? -3.809 7.435 20.571 1.00 92.38 338 GLY A C 1
ATOM 2529 O O . GLY A 1 338 ? -5.037 7.534 20.676 1.00 92.38 338 GLY A O 1
ATOM 2530 N N . VAL A 1 339 ? -3.239 6.745 19.586 1.00 94.19 339 VAL A N 1
ATOM 2531 C CA . VAL A 1 339 ? -3.969 6.082 18.508 1.00 94.19 339 VAL A CA 1
ATOM 2532 C C . VAL A 1 339 ? -4.212 4.628 18.896 1.00 94.19 339 VAL A C 1
ATOM 2534 O O . VAL A 1 339 ? -3.267 3.951 19.310 1.00 94.19 339 VAL A O 1
ATOM 2537 N N . PRO A 1 340 ? -5.439 4.094 18.734 1.00 96.75 340 PRO A N 1
ATOM 2538 C CA . PRO A 1 340 ? -5.717 2.688 18.995 1.00 96.75 340 PRO A CA 1
ATOM 2539 C C . PRO A 1 340 ? -4.718 1.776 18.295 1.00 96.75 340 PRO A C 1
ATOM 2541 O O . PRO A 1 340 ? -4.494 1.895 17.089 1.00 96.75 340 PRO A O 1
ATOM 2544 N N . GLN A 1 341 ? -4.120 0.857 19.039 1.00 95.38 341 GLN A N 1
ATOM 2545 C CA . GLN A 1 341 ? -3.181 -0.112 18.492 1.00 95.38 341 GLN A CA 1
ATOM 2546 C C . GLN A 1 341 ? -3.635 -1.533 18.789 1.00 95.38 341 GLN A C 1
ATOM 2548 O O . GLN A 1 341 ? -4.271 -1.822 19.804 1.00 95.38 341 GLN A O 1
ATOM 2553 N N . CYS A 1 342 ? -3.321 -2.431 17.864 1.00 95.44 342 CYS A N 1
ATOM 2554 C CA . CYS A 1 342 ? -3.521 -3.852 18.079 1.00 95.44 342 CYS A CA 1
ATOM 2555 C C . CYS A 1 342 ? -2.500 -4.385 19.086 1.00 95.44 342 CYS A C 1
ATOM 2557 O O . CYS A 1 342 ? -1.475 -3.748 19.331 1.00 95.44 342 CYS A O 1
ATOM 2559 N N . ASP A 1 343 ? -2.777 -5.559 19.658 1.00 93.62 343 ASP A N 1
ATOM 2560 C CA . ASP A 1 343 ? -1.892 -6.183 20.644 1.00 93.62 343 ASP A CA 1
ATOM 2561 C C . ASP A 1 343 ? -0.492 -6.380 20.048 1.00 93.62 343 ASP A C 1
ATOM 2563 O O . ASP A 1 343 ? -0.301 -7.168 19.121 1.00 93.62 343 ASP A O 1
ATOM 2567 N N . GLN A 1 344 ? 0.496 -5.669 20.586 1.00 92.69 344 GLN A N 1
ATOM 2568 C CA . GLN A 1 344 ? 1.859 -5.692 20.058 1.00 92.69 344 GLN A CA 1
ATOM 2569 C C . GLN A 1 344 ? 2.534 -7.061 20.217 1.00 92.69 344 GLN A C 1
ATOM 2571 O O . GLN A 1 344 ? 3.454 -7.375 19.468 1.00 92.69 344 GLN A O 1
ATOM 2576 N N . SER A 1 345 ? 2.042 -7.931 21.109 1.00 93.69 345 SER A N 1
ATOM 2577 C CA . SER A 1 345 ? 2.495 -9.330 21.176 1.00 93.69 345 SER A CA 1
ATOM 2578 C C . SER A 1 345 ? 2.085 -10.160 19.951 1.00 93.69 345 SER A C 1
ATOM 2580 O O . SER A 1 345 ? 2.662 -11.216 19.686 1.00 93.69 345 SER A O 1
ATOM 2582 N N . CYS A 1 346 ? 1.101 -9.680 19.187 1.00 95.75 346 CYS A N 1
ATOM 2583 C CA . CYS A 1 346 ? 0.645 -10.265 17.932 1.00 95.75 346 CYS A CA 1
ATOM 2584 C C . CYS A 1 346 ? 1.308 -9.650 16.698 1.00 95.75 346 CYS A C 1
ATOM 2586 O O . CYS A 1 346 ? 1.090 -10.165 15.600 1.00 95.75 346 CYS A O 1
ATOM 2588 N N . TYR A 1 347 ? 2.098 -8.583 16.841 1.00 95.81 347 TYR A N 1
ATOM 2589 C CA . TYR A 1 347 ? 2.726 -7.941 15.696 1.00 95.81 347 TYR A CA 1
ATOM 2590 C C . TYR A 1 347 ? 3.925 -8.759 15.208 1.00 95.81 347 TYR A C 1
ATOM 2592 O O . TYR A 1 347 ? 4.949 -8.895 15.889 1.00 95.81 347 TYR A O 1
ATOM 2600 N N . ARG A 1 348 ? 3.795 -9.322 14.007 1.00 95.62 348 ARG A N 1
ATOM 2601 C CA . ARG A 1 348 ? 4.888 -9.966 13.293 1.00 95.62 348 ARG A CA 1
ATOM 2602 C C . ARG A 1 348 ? 5.647 -8.899 12.519 1.00 95.62 348 ARG A C 1
ATOM 2604 O O . ARG A 1 348 ? 5.064 -8.282 11.646 1.00 95.62 348 ARG A O 1
ATOM 2611 N N . PHE A 1 349 ? 6.932 -8.735 12.803 1.00 93.44 349 PHE A N 1
ATOM 2612 C CA . PHE A 1 349 ? 7.835 -7.866 12.049 1.00 93.44 349 PHE A CA 1
ATOM 2613 C C . PHE A 1 349 ? 9.227 -8.499 11.975 1.00 93.44 349 PHE A C 1
ATOM 2615 O O . PHE A 1 349 ? 9.575 -9.338 12.810 1.00 93.44 349 PHE A O 1
ATOM 2622 N N . TYR A 1 350 ? 10.028 -8.139 10.979 1.00 90.56 350 TYR A N 1
ATOM 2623 C CA . TYR A 1 350 ? 11.416 -8.570 10.879 1.00 90.56 350 TYR A CA 1
ATOM 2624 C C . TYR A 1 350 ? 12.317 -7.629 11.680 1.00 90.56 350 TYR A C 1
ATOM 2626 O O . TYR A 1 350 ? 12.539 -6.477 11.308 1.00 90.56 350 TYR A O 1
ATOM 2634 N N . ASP A 1 351 ? 12.889 -8.129 12.771 1.00 84.44 351 ASP A N 1
ATOM 2635 C CA . ASP A 1 351 ? 13.867 -7.387 13.556 1.00 84.44 351 ASP A CA 1
ATOM 2636 C C . ASP A 1 351 ? 15.232 -7.443 12.853 1.00 84.44 351 ASP A C 1
ATOM 2638 O O . ASP A 1 351 ? 15.894 -8.484 12.805 1.00 84.44 351 ASP A O 1
ATOM 2642 N N . ASN A 1 352 ? 15.671 -6.309 12.299 1.00 78.88 352 ASN A N 1
ATOM 2643 C CA . ASN A 1 352 ? 16.968 -6.193 11.627 1.00 78.88 352 ASN A CA 1
ATOM 2644 C C . ASN A 1 352 ? 18.161 -6.375 12.578 1.00 78.88 352 ASN A C 1
ATOM 2646 O O . ASN A 1 352 ? 19.209 -6.855 12.143 1.00 78.88 352 ASN A O 1
ATOM 2650 N N . GLY A 1 353 ? 18.016 -6.012 13.855 1.00 79.50 353 GLY A N 1
ATOM 2651 C CA . GLY A 1 353 ? 19.055 -6.175 14.868 1.00 79.50 353 GLY A CA 1
ATOM 2652 C C . GLY A 1 353 ? 19.221 -7.635 15.279 1.00 79.50 353 GLY A C 1
ATOM 2653 O O . GLY A 1 353 ? 20.343 -8.141 15.319 1.00 79.50 353 GLY A O 1
ATOM 2654 N N . ALA A 1 354 ? 18.108 -8.328 15.531 1.00 78.81 354 ALA A N 1
ATOM 2655 C CA . ALA A 1 354 ? 18.115 -9.760 15.837 1.00 78.81 354 ALA A CA 1
ATOM 2656 C C . ALA A 1 354 ? 18.341 -10.639 14.592 1.00 78.81 354 ALA A C 1
ATOM 2658 O O . ALA A 1 354 ? 18.809 -11.772 14.705 1.00 78.81 354 ALA A O 1
ATOM 2659 N N . GLY A 1 355 ? 18.035 -10.123 13.400 1.00 87.00 355 GLY A N 1
ATOM 2660 C CA . GLY A 1 355 ? 18.119 -10.859 12.143 1.00 87.00 355 GLY A CA 1
ATOM 2661 C C . GLY A 1 355 ? 17.052 -11.946 12.014 1.00 87.00 355 GLY A C 1
ATOM 2662 O O . GLY A 1 355 ? 17.316 -12.975 11.393 1.00 87.00 355 GLY A O 1
ATOM 2663 N N . SER A 1 356 ? 15.875 -11.742 12.604 1.00 91.94 356 SER A N 1
ATOM 2664 C CA . SER A 1 356 ? 14.795 -12.729 12.634 1.00 91.94 356 SER A CA 1
ATOM 2665 C C . SER A 1 356 ? 13.421 -12.072 12.711 1.00 91.94 356 SER A C 1
ATOM 2667 O O . SER A 1 356 ? 13.280 -10.963 13.216 1.00 91.94 356 SER A O 1
ATOM 2669 N N . TRP A 1 357 ? 12.393 -12.803 12.286 1.00 92.56 357 TRP A N 1
ATOM 2670 C CA . TRP A 1 357 ? 11.005 -12.446 12.571 1.00 92.56 357 TRP A CA 1
ATOM 2671 C C . TRP A 1 357 ? 10.729 -12.442 14.077 1.00 92.56 357 TRP A C 1
ATOM 2673 O O . TRP A 1 357 ? 11.278 -13.268 14.813 1.00 92.56 357 TRP A O 1
ATOM 2683 N N . SER A 1 358 ? 9.875 -11.523 14.518 1.00 93.44 358 SER A N 1
ATOM 2684 C CA . SER A 1 358 ? 9.459 -11.400 15.911 1.00 93.44 358 SER A CA 1
ATOM 2685 C C . SER A 1 358 ? 8.751 -12.665 16.408 1.00 93.44 358 SER A C 1
ATOM 2687 O O . SER A 1 358 ? 8.036 -13.356 15.672 1.00 93.44 358 SER A O 1
ATOM 2689 N N . ASP A 1 359 ? 8.960 -12.977 17.689 1.00 92.19 359 ASP A N 1
ATOM 2690 C CA . ASP A 1 359 ? 8.274 -14.081 18.354 1.00 92.19 359 ASP A CA 1
ATOM 2691 C C . ASP A 1 359 ? 6.869 -13.647 18.783 1.00 92.19 359 ASP A C 1
ATOM 2693 O O . ASP A 1 359 ? 6.695 -12.864 19.715 1.00 92.19 359 ASP A O 1
ATOM 2697 N N . THR A 1 360 ? 5.864 -14.196 18.105 1.00 94.44 360 THR A N 1
ATOM 2698 C CA . THR A 1 360 ? 4.442 -13.943 18.378 1.00 94.44 360 THR A CA 1
ATOM 2699 C C . THR A 1 360 ? 3.797 -15.068 19.195 1.00 94.44 360 THR A C 1
ATOM 2701 O O . THR A 1 360 ? 2.575 -15.174 19.257 1.00 94.44 360 THR A O 1
ATOM 2704 N N . SER A 1 361 ? 4.589 -15.922 19.857 1.00 93.94 361 SER A N 1
ATOM 2705 C CA . SER A 1 361 ? 4.092 -17.039 20.678 1.00 93.94 361 SER A CA 1
ATOM 2706 C C . SER A 1 361 ? 3.232 -16.612 21.873 1.00 93.94 361 SER A C 1
ATOM 2708 O O . SER A 1 361 ? 2.434 -17.406 22.372 1.00 93.94 361 SER A O 1
ATOM 2710 N N . SER A 1 362 ? 3.373 -15.362 22.325 1.00 93.50 362 SER A N 1
ATOM 2711 C CA . SER A 1 362 ? 2.562 -14.771 23.395 1.00 93.50 362 SER A CA 1
ATOM 2712 C C . SER A 1 362 ? 1.255 -14.136 22.903 1.00 93.50 362 SER A C 1
ATOM 2714 O O . SER A 1 362 ? 0.410 -13.784 23.731 1.00 93.50 362 SER A O 1
ATOM 2716 N N . CYS A 1 363 ? 1.056 -14.052 21.582 1.00 94.19 363 CYS A N 1
ATOM 2717 C CA . CYS A 1 363 ? -0.165 -13.544 20.973 1.00 94.19 363 CYS A CA 1
ATOM 2718 C C . CYS A 1 363 ? -1.373 -14.392 21.382 1.00 94.19 363 CYS A C 1
ATOM 2720 O O . CYS A 1 363 ? -1.422 -15.601 21.151 1.00 94.19 363 CYS A O 1
ATOM 2722 N N . LYS A 1 364 ? -2.384 -13.745 21.966 1.00 87.38 364 LYS A N 1
ATOM 2723 C CA . LYS A 1 364 ? -3.648 -14.407 22.333 1.00 87.38 364 LYS A CA 1
ATOM 2724 C C . LYS A 1 364 ? -4.604 -14.558 21.148 1.00 87.38 364 LYS A C 1
ATOM 2726 O O . LYS A 1 364 ? -5.458 -15.442 21.169 1.00 87.38 364 LYS A O 1
ATOM 2731 N N . GLY A 1 365 ? -4.486 -13.669 20.163 1.00 89.62 365 GLY A N 1
ATOM 2732 C CA . GLY A 1 365 ? -5.252 -13.685 18.920 1.00 89.62 365 GLY A CA 1
ATOM 2733 C C . GLY A 1 365 ? -4.514 -14.411 17.796 1.00 89.62 365 GLY A C 1
ATOM 2734 O O . GLY A 1 365 ? -3.743 -15.344 18.019 1.00 89.62 365 GLY A O 1
ATOM 2735 N N . LYS A 1 366 ? -4.743 -13.968 16.560 1.00 95.12 366 LYS A N 1
ATOM 2736 C CA . LYS A 1 366 ? -3.913 -14.358 15.415 1.00 95.12 366 LYS A CA 1
ATOM 2737 C C . LYS A 1 366 ? -2.848 -13.280 15.184 1.00 95.12 366 LYS A C 1
ATOM 2739 O O . LYS A 1 366 ? -3.212 -12.104 15.172 1.00 95.12 366 LYS A O 1
ATOM 2744 N N . PRO A 1 367 ? -1.578 -13.650 14.947 1.00 97.19 367 PRO A N 1
ATOM 2745 C CA . PRO A 1 367 ? -0.554 -12.680 14.583 1.00 97.19 367 PRO A CA 1
ATOM 2746 C C . PRO A 1 367 ? -0.924 -11.896 13.321 1.00 97.19 367 PRO A C 1
ATOM 2748 O O . PRO A 1 367 ? -1.459 -12.481 12.369 1.00 97.19 367 PRO A O 1
ATOM 2751 N N . PHE A 1 368 ? -0.611 -10.603 13.304 1.00 98.00 368 PHE A N 1
ATOM 2752 C CA . PHE A 1 368 ? -0.795 -9.714 12.157 1.00 98.00 368 PHE A CA 1
ATOM 2753 C C . PHE A 1 368 ? 0.552 -9.248 11.603 1.00 98.00 368 PHE A C 1
ATOM 2755 O O . PHE A 1 368 ? 1.539 -9.190 12.328 1.00 98.00 368 PHE A O 1
ATOM 2762 N N . ASP A 1 369 ? 0.575 -8.951 10.310 1.00 98.06 369 ASP A N 1
ATOM 2763 C CA . ASP A 1 369 ? 1.746 -8.498 9.556 1.00 98.06 369 ASP A CA 1
ATOM 2764 C C . ASP A 1 369 ? 1.788 -6.989 9.407 1.00 98.06 369 ASP A C 1
ATOM 2766 O O . ASP A 1 369 ? 2.850 -6.393 9.432 1.00 98.06 369 ASP A O 1
ATOM 2770 N N . ILE A 1 370 ? 0.626 -6.398 9.145 1.00 97.69 370 ILE A N 1
ATOM 2771 C CA . ILE A 1 370 ? 0.497 -5.032 8.654 1.00 97.69 370 ILE A CA 1
ATOM 2772 C C . ILE A 1 370 ? -0.767 -4.432 9.277 1.00 97.69 370 ILE A C 1
ATOM 2774 O O . ILE A 1 370 ? -1.725 -5.150 9.587 1.00 97.69 370 ILE A O 1
ATOM 2778 N N . SER A 1 371 ? -0.776 -3.118 9.485 1.00 98.00 371 SER A N 1
ATOM 2779 C CA . SER A 1 371 ? -1.946 -2.390 9.969 1.00 98.00 371 SER A CA 1
ATOM 2780 C C . SER A 1 371 ? -2.627 -1.582 8.866 1.00 98.00 371 SER A C 1
ATOM 2782 O O . SER A 1 371 ? -1.970 -0.900 8.085 1.00 98.00 371 SER A O 1
ATOM 2784 N N . LEU A 1 372 ? -3.960 -1.606 8.847 1.00 98.75 372 LEU A N 1
ATOM 2785 C CA . LEU A 1 372 ? -4.760 -0.588 8.167 1.00 98.75 372 LEU A CA 1
ATOM 2786 C C . LEU A 1 372 ? -5.227 0.394 9.234 1.00 98.75 372 LEU A C 1
ATOM 2788 O O . LEU A 1 372 ? -5.902 -0.012 10.177 1.00 98.75 372 LEU A O 1
ATOM 2792 N N . TRP A 1 373 ? -4.898 1.666 9.090 1.00 97.50 373 TRP A N 1
ATOM 2793 C CA . TRP A 1 373 ? -5.245 2.727 10.020 1.00 97.50 373 TRP A CA 1
ATOM 2794 C C . TRP A 1 373 ? -6.124 3.770 9.318 1.00 97.50 373 TRP A C 1
ATOM 2796 O O . TRP A 1 373 ? -5.634 4.772 8.804 1.00 97.50 373 TRP A O 1
ATOM 2806 N N . PRO A 1 374 ? -7.452 3.567 9.292 1.00 98.25 374 PRO A N 1
ATOM 2807 C CA . PRO A 1 374 ? -8.377 4.600 8.859 1.00 98.25 374 PRO A CA 1
ATOM 2808 C C . PRO A 1 374 ? -8.403 5.716 9.906 1.00 98.25 374 PRO A C 1
ATOM 2810 O O . PRO A 1 374 ? -8.816 5.488 11.050 1.00 98.25 374 PRO A O 1
ATOM 2813 N N . LYS A 1 375 ? -7.951 6.907 9.518 1.00 97.50 375 LYS A N 1
ATOM 2814 C CA . LYS A 1 375 ? -7.851 8.075 10.387 1.00 97.50 375 LYS A CA 1
ATOM 2815 C C . LYS A 1 375 ? -8.835 9.154 9.977 1.00 97.50 375 LYS A C 1
ATOM 2817 O O . LYS A 1 375 ? -8.812 9.646 8.849 1.00 97.50 375 LYS A O 1
ATOM 2822 N N . GLN A 1 376 ? -9.683 9.530 10.924 1.00 96.38 376 GLN A N 1
ATOM 2823 C CA . GLN A 1 376 ? -10.666 10.587 10.741 1.00 96.38 376 GLN A CA 1
ATOM 2824 C C . GLN A 1 376 ? -9.986 11.939 10.501 1.00 96.38 376 GLN A C 1
ATOM 2826 O O . GLN A 1 376 ? -9.147 12.365 11.298 1.00 96.38 376 GLN A O 1
ATOM 2831 N N . GLY A 1 377 ? -10.372 12.619 9.420 1.00 89.12 377 GLY A N 1
ATOM 2832 C CA . GLY A 1 377 ? -9.894 13.963 9.088 1.00 89.12 377 GLY A CA 1
ATOM 2833 C C . GLY A 1 377 ? -8.433 14.053 8.637 1.00 89.12 377 GLY A C 1
ATOM 2834 O O . GLY A 1 377 ? -7.907 15.161 8.549 1.00 89.12 377 GLY A O 1
ATOM 2835 N N . LEU A 1 378 ? -7.765 12.929 8.361 1.00 89.44 378 LEU A N 1
ATOM 2836 C CA . LEU A 1 378 ? -6.422 12.943 7.776 1.00 89.44 378 LEU A CA 1
ATOM 2837 C C . LEU A 1 378 ? -6.481 13.444 6.333 1.00 89.44 378 LEU A C 1
ATOM 2839 O O . LEU A 1 378 ? -7.287 12.953 5.560 1.00 89.44 378 LEU A O 1
ATOM 2843 N N . GLU A 1 379 ? -5.603 14.349 5.917 1.00 83.75 379 GLU A N 1
ATOM 2844 C CA . GLU A 1 379 ? -5.467 14.697 4.498 1.00 83.75 379 GLU A CA 1
ATOM 2845 C C . GLU A 1 379 ? -4.471 13.742 3.821 1.00 83.75 379 GLU A C 1
ATOM 2847 O O . GLU A 1 379 ? -3.289 13.750 4.152 1.00 83.75 379 GLU A O 1
ATOM 2852 N N . GLY A 1 380 ? -4.939 12.916 2.877 1.00 88.06 380 GLY A N 1
ATOM 2853 C CA . GLY A 1 380 ? -4.092 11.941 2.179 1.00 88.06 380 GLY A CA 1
ATOM 2854 C C . GLY A 1 380 ? -3.880 10.644 2.967 1.00 88.06 380 GLY A C 1
ATOM 2855 O O . GLY A 1 380 ? -4.842 10.058 3.476 1.00 88.06 380 GLY A O 1
ATOM 2856 N N . GLY A 1 381 ? -2.634 10.184 3.029 1.00 92.94 381 GLY A N 1
ATOM 2857 C CA . GLY A 1 381 ? -2.235 8.970 3.725 1.00 92.94 381 GLY A CA 1
ATOM 2858 C C . GLY A 1 381 ? -0.736 8.930 4.014 1.00 92.94 381 GLY A C 1
ATOM 2859 O O . GLY A 1 381 ? 0.020 9.796 3.575 1.00 92.94 381 GLY A O 1
ATOM 2860 N N . PHE A 1 382 ? -0.340 7.932 4.799 1.00 93.94 382 PHE A N 1
ATOM 2861 C CA . PHE A 1 382 ? 1.040 7.558 5.055 1.00 93.94 382 PHE A CA 1
ATOM 2862 C C . PHE A 1 382 ? 1.187 6.045 4.956 1.00 93.94 382 PHE A C 1
ATOM 2864 O O . PHE A 1 382 ? 0.457 5.281 5.593 1.00 93.94 382 PHE A O 1
ATOM 2871 N N . GLY A 1 383 ? 2.173 5.617 4.184 1.00 95.12 383 GLY A N 1
ATOM 2872 C CA . GLY A 1 383 ? 2.456 4.222 3.924 1.00 95.12 383 GLY A CA 1
ATOM 2873 C C . GLY A 1 383 ? 3.899 3.892 4.251 1.00 95.12 383 GLY A C 1
ATOM 2874 O O . GLY A 1 383 ? 4.817 4.655 3.948 1.00 95.12 383 GLY A O 1
ATOM 2875 N N . TYR A 1 384 ? 4.117 2.732 4.857 1.00 94.62 384 TYR A N 1
ATOM 2876 C CA . TYR A 1 384 ? 5.455 2.186 5.047 1.00 94.62 384 TYR A CA 1
ATOM 2877 C C . TYR A 1 384 ? 5.388 0.667 5.251 1.00 94.62 384 TYR A C 1
ATOM 2879 O O . TYR A 1 384 ? 4.401 0.017 4.906 1.00 94.62 384 TYR A O 1
ATOM 2887 N N . ASP A 1 385 ? 6.447 0.084 5.804 1.00 92.50 385 ASP A N 1
ATOM 2888 C CA . ASP A 1 385 ? 6.555 -1.351 6.067 1.00 92.50 385 ASP A CA 1
ATOM 2889 C C . ASP A 1 385 ? 5.487 -1.888 7.043 1.00 92.50 385 ASP A C 1
ATOM 2891 O O . ASP A 1 385 ? 5.016 -3.012 6.892 1.00 92.50 385 ASP A O 1
ATOM 2895 N N . TRP A 1 386 ? 5.042 -1.057 7.989 1.00 93.25 386 TRP A N 1
ATOM 2896 C CA . TRP A 1 386 ? 4.028 -1.377 8.994 1.00 93.25 386 TRP A CA 1
ATOM 2897 C C . TRP A 1 386 ? 2.588 -1.263 8.486 1.00 93.25 386 TRP A C 1
ATOM 2899 O O . TRP A 1 386 ? 1.667 -1.715 9.175 1.00 93.25 386 TRP A O 1
ATOM 2909 N N . GLY A 1 387 ? 2.368 -0.666 7.309 1.00 96.19 387 GLY A N 1
ATOM 2910 C CA . GLY A 1 387 ? 1.052 -0.574 6.683 1.00 96.19 387 GLY A CA 1
ATOM 2911 C C . GLY A 1 387 ? 0.653 0.792 6.174 1.00 96.19 387 GLY A C 1
ATOM 2912 O O . GLY A 1 387 ? 1.481 1.501 5.611 1.00 96.19 387 GLY A O 1
ATOM 2913 N N . GLN A 1 388 ? -0.645 1.083 6.270 1.00 97.81 388 GLN A N 1
ATOM 2914 C CA . GLN A 1 388 ? -1.261 2.264 5.671 1.00 97.81 388 GLN A CA 1
ATOM 2915 C C . GLN A 1 388 ? -2.098 3.008 6.705 1.00 97.81 388 GLN A C 1
ATOM 2917 O O . GLN A 1 388 ? -3.074 2.463 7.216 1.00 97.81 388 GLN A O 1
ATOM 2922 N N . GLU A 1 389 ? -1.750 4.257 6.971 1.00 97.94 389 GLU A N 1
ATOM 2923 C CA . GLU A 1 389 ? -2.607 5.252 7.604 1.00 97.94 389 GLU A CA 1
ATOM 2924 C C . GLU A 1 389 ? -3.277 6.071 6.503 1.00 97.94 389 GLU A C 1
ATOM 2926 O O . GLU A 1 389 ? -2.604 6.605 5.633 1.00 97.94 389 GLU A O 1
ATOM 2931 N N . VAL A 1 390 ? -4.606 6.121 6.470 1.00 97.75 390 VAL A N 1
ATOM 2932 C CA . VAL A 1 390 ? -5.345 6.679 5.326 1.00 97.75 390 VAL A CA 1
ATOM 2933 C C . VAL A 1 390 ? -6.500 7.550 5.780 1.00 97.75 390 VAL A C 1
ATOM 2935 O O . VAL A 1 390 ? -7.110 7.288 6.819 1.00 97.75 390 VAL A O 1
ATOM 2938 N N . ASN A 1 391 ? -6.833 8.556 4.969 1.00 96.62 391 ASN A N 1
ATOM 2939 C CA . ASN A 1 391 ? -8.052 9.340 5.121 1.00 96.62 391 ASN A CA 1
ATOM 2940 C C . ASN A 1 391 ? -9.267 8.401 5.202 1.00 96.62 391 ASN A C 1
ATOM 2942 O O . ASN A 1 391 ? -9.620 7.712 4.237 1.00 96.62 391 ASN A O 1
ATOM 2946 N N . LEU A 1 392 ? -9.897 8.377 6.375 1.00 97.19 392 LEU A N 1
ATOM 2947 C CA . LEU A 1 392 ? -11.037 7.520 6.666 1.00 97.19 392 LEU A CA 1
ATOM 2948 C C . LEU A 1 392 ? -12.217 7.812 5.738 1.00 97.19 392 LEU A C 1
ATOM 2950 O O . LEU A 1 392 ? -12.833 6.887 5.210 1.00 97.19 392 LEU A O 1
ATOM 2954 N N . GLU A 1 393 ? -12.557 9.086 5.573 1.00 96.75 393 GLU A N 1
ATOM 2955 C CA . GLU A 1 393 ? -13.733 9.529 4.835 1.00 96.75 393 GLU A CA 1
ATOM 2956 C C . GLU A 1 393 ? -13.652 9.102 3.364 1.00 96.75 393 GLU A C 1
ATOM 2958 O O . GLU A 1 393 ? -14.585 8.498 2.835 1.00 96.75 393 GLU A O 1
ATOM 2963 N N . ASN A 1 394 ? -12.503 9.336 2.732 1.00 94.69 394 ASN A N 1
ATOM 2964 C CA . ASN A 1 394 ? -12.195 8.923 1.373 1.00 94.69 394 ASN A CA 1
ATOM 2965 C C . ASN A 1 394 ? -12.217 7.400 1.246 1.00 94.69 394 ASN A C 1
ATOM 2967 O O . ASN A 1 394 ? -12.868 6.886 0.335 1.00 94.69 394 ASN A O 1
ATOM 2971 N N . MET A 1 395 ? -11.572 6.680 2.173 1.00 97.25 395 MET A N 1
ATOM 2972 C CA . MET A 1 395 ? -11.548 5.218 2.152 1.00 97.25 395 MET A CA 1
ATOM 2973 C C . MET A 1 395 ? -12.964 4.638 2.212 1.00 97.25 395 MET A C 1
ATOM 2975 O O . MET A 1 395 ? -13.291 3.731 1.451 1.00 97.25 395 MET A O 1
ATOM 2979 N N . LEU A 1 396 ? -13.823 5.153 3.096 1.00 94.88 396 LEU A N 1
ATOM 2980 C CA . LEU A 1 396 ? -15.203 4.681 3.206 1.00 94.88 396 LEU A CA 1
ATOM 2981 C C . LEU A 1 396 ? -16.055 5.074 1.996 1.00 94.88 396 LEU A C 1
ATOM 2983 O O . LEU A 1 396 ? -16.877 4.271 1.556 1.00 94.88 396 LEU A O 1
ATOM 2987 N N . GLN A 1 397 ? -15.866 6.278 1.452 1.00 93.88 397 GLN A N 1
ATOM 2988 C CA . GLN A 1 397 ? -16.596 6.753 0.275 1.00 93.88 397 GLN A CA 1
ATOM 2989 C C . GLN A 1 397 ? -16.276 5.926 -0.977 1.00 93.88 397 GLN A C 1
ATOM 2991 O O . GLN A 1 397 ? -17.165 5.682 -1.790 1.00 93.88 397 GLN A O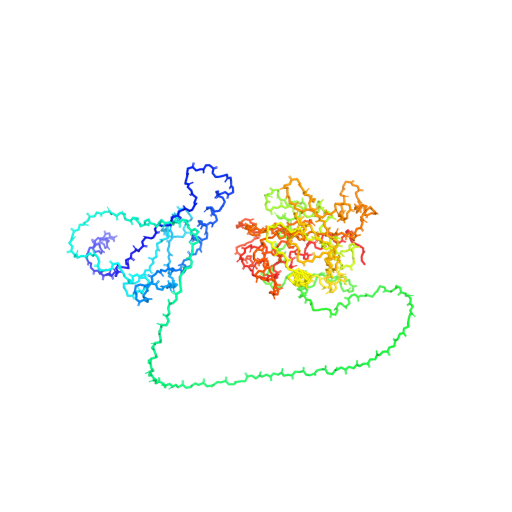 1
ATOM 2996 N N . THR A 1 398 ? -15.028 5.479 -1.112 1.00 93.75 398 THR A N 1
ATOM 2997 C CA . THR A 1 398 ? -14.513 4.759 -2.289 1.00 93.75 398 THR A CA 1
ATOM 2998 C C . THR A 1 398 ? -14.352 3.253 -2.046 1.00 93.75 398 THR A C 1
ATOM 3000 O O . THR A 1 398 ? -13.835 2.534 -2.891 1.00 93.75 398 THR A O 1
ATOM 3003 N N . ILE A 1 399 ? -14.850 2.728 -0.919 1.00 96.69 399 ILE A N 1
ATOM 3004 C CA . ILE A 1 399 ? -14.639 1.339 -0.465 1.00 96.69 399 ILE A CA 1
ATOM 3005 C C . ILE A 1 399 ? -15.085 0.253 -1.451 1.00 96.69 399 ILE A C 1
ATOM 3007 O O . ILE A 1 399 ? -14.596 -0.877 -1.386 1.00 96.69 399 ILE A O 1
ATOM 3011 N N . ASP A 1 400 ? -16.033 0.571 -2.332 1.00 94.06 400 ASP A N 1
ATOM 3012 C CA . ASP A 1 400 ? -16.575 -0.342 -3.342 1.00 94.06 400 ASP A CA 1
ATOM 3013 C C . ASP A 1 400 ? -15.933 -0.133 -4.730 1.00 94.06 400 ASP A C 1
ATOM 3015 O O . ASP A 1 400 ? -16.247 -0.871 -5.662 1.00 94.06 400 ASP A O 1
ATOM 3019 N N . GLU A 1 401 ? -15.029 0.839 -4.880 1.00 94.19 401 GLU A N 1
ATOM 3020 C CA . GLU A 1 401 ? -14.281 1.066 -6.118 1.00 94.19 401 GLU A CA 1
ATOM 3021 C C . GLU A 1 401 ? -13.198 -0.001 -6.316 1.00 94.19 401 GLU A C 1
ATOM 3023 O O . GLU A 1 401 ? -12.747 -0.663 -5.373 1.00 94.19 401 GLU A O 1
ATOM 3028 N N . GLU A 1 402 ? -12.776 -0.184 -7.568 1.00 94.19 402 GLU A N 1
ATOM 3029 C CA . GLU A 1 402 ? -11.758 -1.176 -7.917 1.00 94.19 402 GLU A CA 1
ATOM 3030 C C . GLU A 1 402 ? -10.422 -0.848 -7.241 1.00 94.19 402 GLU A C 1
ATOM 3032 O O . GLU A 1 402 ? -9.853 -1.685 -6.541 1.00 94.19 402 GLU A O 1
ATOM 3037 N N . GLN A 1 403 ? -9.965 0.399 -7.376 1.00 96.25 403 GLN A N 1
ATOM 3038 C CA . GLN A 1 403 ? -8.763 0.898 -6.719 1.00 96.25 403 GLN A CA 1
ATOM 3039 C C . GLN A 1 403 ? -9.074 2.160 -5.923 1.00 96.25 403 GLN A C 1
ATOM 3041 O O . GLN A 1 403 ? -9.597 3.128 -6.465 1.00 96.25 403 GLN A O 1
ATOM 3046 N N . LEU A 1 404 ? -8.724 2.143 -4.640 1.00 96.81 404 LEU A N 1
ATOM 3047 C CA . LEU A 1 404 ? -8.798 3.298 -3.760 1.00 96.81 404 LEU A CA 1
ATOM 3048 C C . LEU A 1 404 ? -7.460 4.021 -3.850 1.00 96.81 404 LEU A C 1
ATOM 3050 O O . LEU A 1 404 ? -6.469 3.522 -3.325 1.00 96.81 404 LEU A O 1
ATOM 3054 N N . VAL A 1 405 ? -7.430 5.183 -4.503 1.00 92.31 405 VAL A N 1
ATOM 3055 C CA . VAL A 1 405 ? -6.181 5.881 -4.866 1.00 92.31 405 VAL A CA 1
ATOM 3056 C C . VAL A 1 405 ? -5.215 6.020 -3.697 1.00 92.31 405 VAL A C 1
ATOM 3058 O O . VAL A 1 405 ? -4.057 5.642 -3.831 1.00 92.31 405 VAL A O 1
ATOM 3061 N N . ILE A 1 406 ? -5.696 6.512 -2.550 1.00 94.56 406 ILE A N 1
ATOM 3062 C CA . ILE A 1 406 ? -4.862 6.710 -1.358 1.00 94.56 406 ILE A CA 1
ATOM 3063 C C . ILE A 1 406 ? -4.368 5.359 -0.833 1.00 94.56 406 ILE A C 1
ATOM 3065 O O . ILE A 1 406 ? -3.173 5.158 -0.682 1.00 94.56 406 ILE A O 1
ATOM 3069 N N . VAL A 1 407 ? -5.258 4.383 -0.630 1.00 98.44 407 VAL A N 1
ATOM 3070 C CA . VAL A 1 407 ? -4.864 3.065 -0.098 1.00 98.44 407 VAL A CA 1
ATOM 3071 C C . VAL A 1 407 ? -3.855 2.369 -1.019 1.00 98.44 407 VAL A C 1
ATOM 3073 O O . VAL A 1 407 ? -2.861 1.821 -0.549 1.00 98.44 407 VAL A O 1
ATOM 3076 N N . ALA A 1 408 ? -4.088 2.397 -2.331 1.00 98.44 408 ALA A N 1
ATOM 3077 C CA . ALA A 1 408 ? -3.191 1.804 -3.312 1.00 98.44 408 ALA A CA 1
ATOM 3078 C C . ALA A 1 408 ? -1.836 2.528 -3.362 1.00 98.44 408 ALA A C 1
ATOM 3080 O O . ALA A 1 408 ? -0.814 1.849 -3.464 1.00 98.44 408 ALA A O 1
ATOM 3081 N N . HIS A 1 409 ? -1.819 3.859 -3.243 1.00 98.38 409 HIS A N 1
ATOM 3082 C CA . HIS A 1 409 ? -0.600 4.660 -3.120 1.00 98.38 409 HIS A CA 1
ATOM 3083 C C . HIS A 1 409 ? 0.202 4.277 -1.867 1.00 98.38 409 HIS A C 1
ATOM 3085 O O . HIS A 1 409 ? 1.371 3.909 -1.979 1.00 98.38 409 HIS A O 1
ATOM 3091 N N . GLU A 1 410 ? -0.440 4.237 -0.695 1.00 98.50 410 GLU A N 1
ATOM 3092 C CA . GLU A 1 410 ? 0.234 3.896 0.565 1.00 98.50 410 GLU A CA 1
ATOM 3093 C C . GLU A 1 410 ? 0.756 2.446 0.585 1.00 98.50 410 GLU A C 1
ATOM 3095 O O . GLU A 1 410 ? 1.805 2.152 1.165 1.00 98.50 410 GLU A O 1
ATOM 3100 N N . ILE A 1 411 ? 0.074 1.514 -0.093 1.00 98.75 411 ILE A N 1
ATOM 3101 C CA . ILE A 1 411 ? 0.602 0.157 -0.320 1.00 98.75 411 ILE A CA 1
ATOM 3102 C C . ILE A 1 411 ? 1.889 0.200 -1.159 1.00 98.75 411 ILE A C 1
ATOM 3104 O O . ILE A 1 411 ? 2.813 -0.574 -0.900 1.00 98.75 411 ILE A O 1
ATOM 3108 N N . GLY A 1 412 ? 1.987 1.111 -2.130 1.00 98.31 412 GLY A N 1
ATOM 3109 C CA . GLY A 1 412 ? 3.196 1.325 -2.924 1.00 98.31 412 GLY A CA 1
ATOM 3110 C C . GLY A 1 412 ? 4.411 1.689 -2.068 1.00 98.31 412 GLY A C 1
ATOM 3111 O O . GLY A 1 412 ? 5.488 1.116 -2.258 1.00 98.31 412 GLY A O 1
ATOM 3112 N N . HIS A 1 413 ? 4.241 2.546 -1.059 1.00 97.75 413 HIS A N 1
ATOM 3113 C CA . HIS A 1 413 ? 5.307 2.820 -0.091 1.00 97.75 413 HIS A CA 1
ATOM 3114 C C . HIS A 1 413 ? 5.704 1.581 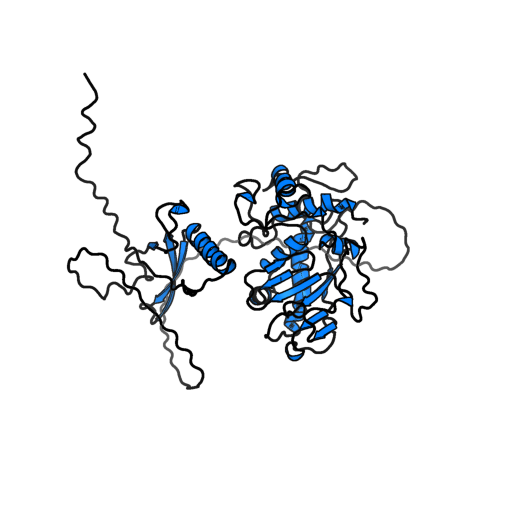0.709 1.00 97.75 413 HIS A C 1
ATOM 3116 O O . HIS A 1 413 ? 6.893 1.296 0.848 1.00 97.75 413 HIS A O 1
ATOM 3122 N N . GLY A 1 414 ? 4.733 0.781 1.155 1.00 97.56 414 GLY A N 1
ATOM 3123 C CA . GLY A 1 414 ? 5.023 -0.482 1.835 1.00 97.56 414 GLY A CA 1
ATOM 3124 C C . GLY A 1 414 ? 5.756 -1.513 0.964 1.00 97.56 414 GLY A C 1
ATOM 3125 O O . GLY A 1 414 ? 6.352 -2.458 1.490 1.00 97.56 414 GLY A O 1
ATOM 3126 N N . PHE A 1 415 ? 5.776 -1.328 -0.359 1.00 98.06 415 PHE A N 1
ATOM 3127 C CA . PHE A 1 415 ? 6.599 -2.120 -1.268 1.00 98.06 415 PHE A CA 1
ATOM 3128 C C . PHE A 1 415 ? 8.018 -1.608 -1.482 1.00 98.06 415 PHE A C 1
ATOM 3130 O O . PHE A 1 415 ? 8.806 -2.355 -2.057 1.00 98.06 415 PHE A O 1
ATOM 3137 N N . GLY A 1 416 ? 8.374 -0.385 -1.095 1.00 95.75 416 GLY A N 1
ATOM 3138 C CA . GLY A 1 416 ? 9.656 0.170 -1.538 1.00 95.75 416 GLY A CA 1
ATOM 3139 C C . GLY A 1 416 ? 9.594 1.545 -2.177 1.00 95.75 416 GLY A C 1
ATOM 3140 O O . GLY A 1 416 ? 10.637 2.153 -2.408 1.00 95.75 416 GLY A O 1
ATOM 3141 N N . LEU A 1 417 ? 8.410 1.967 -2.618 1.00 96.88 417 LEU A N 1
ATOM 3142 C CA . LEU A 1 417 ? 8.329 2.987 -3.654 1.00 96.88 417 LEU A CA 1
ATOM 3143 C C . LEU A 1 417 ? 8.308 4.393 -3.048 1.00 96.88 417 LEU A C 1
ATOM 3145 O O . LEU A 1 417 ? 7.673 4.601 -2.016 1.00 96.88 417 LEU A O 1
ATOM 3149 N N . PRO A 1 418 ? 8.993 5.370 -3.662 1.00 94.50 418 PRO A N 1
ATOM 3150 C CA . PRO A 1 418 ? 9.045 6.729 -3.160 1.00 94.50 418 PRO A CA 1
ATOM 3151 C C . PRO A 1 418 ? 7.954 7.588 -3.806 1.00 94.50 418 PRO A C 1
ATOM 3153 O O . PRO A 1 418 ? 7.458 7.277 -4.890 1.00 94.50 418 PRO A O 1
ATOM 3156 N N . ASP A 1 419 ? 7.675 8.730 -3.193 1.00 93.12 419 ASP A N 1
ATOM 3157 C CA . ASP A 1 419 ? 6.858 9.778 -3.800 1.00 93.12 419 ASP A CA 1
ATOM 3158 C C . ASP A 1 419 ? 7.539 10.499 -4.966 1.00 93.12 419 ASP A C 1
ATOM 3160 O O . ASP A 1 419 ? 8.762 10.462 -5.141 1.00 93.12 419 ASP A O 1
ATOM 3164 N N . PHE A 1 420 ? 6.746 11.244 -5.734 1.00 91.19 420 PHE A N 1
ATOM 3165 C CA . PHE A 1 420 ? 7.221 12.149 -6.782 1.00 91.19 420 PHE A CA 1
ATOM 3166 C C . PHE A 1 420 ? 6.641 13.555 -6.604 1.00 91.19 420 PHE A C 1
ATOM 3168 O O . PHE A 1 420 ? 5.659 13.911 -7.258 1.00 91.19 420 PHE A O 1
ATOM 3175 N N . TYR A 1 421 ? 7.267 14.368 -5.751 1.00 82.88 421 TYR A N 1
ATOM 3176 C CA . TYR A 1 421 ? 6.797 15.724 -5.447 1.00 82.88 421 TYR A CA 1
ATOM 3177 C C . TYR A 1 421 ? 7.387 16.784 -6.379 1.00 82.88 421 TYR A C 1
ATOM 3179 O O . TYR A 1 421 ? 6.730 17.771 -6.704 1.00 82.88 421 TYR A O 1
ATOM 3187 N N . GLU A 1 422 ? 8.626 16.588 -6.827 1.00 86.38 422 GLU A N 1
ATOM 3188 C CA . GLU A 1 422 ? 9.377 17.589 -7.581 1.00 86.38 422 GLU A CA 1
ATOM 3189 C C . GLU A 1 422 ? 9.814 17.072 -8.957 1.00 86.38 422 GLU A C 1
ATOM 3191 O O . GLU A 1 422 ? 9.897 15.872 -9.217 1.00 86.38 422 GLU A O 1
ATOM 3196 N N . THR A 1 423 ? 10.168 17.977 -9.872 1.00 87.25 423 THR A N 1
ATOM 3197 C CA . THR A 1 423 ? 10.763 17.583 -11.162 1.00 87.25 423 THR A CA 1
ATOM 3198 C C . THR A 1 423 ? 12.063 16.798 -10.965 1.00 87.25 423 THR A C 1
ATOM 3200 O O . THR A 1 423 ? 12.320 15.846 -11.693 1.00 87.25 423 THR A O 1
ATOM 3203 N N . ALA A 1 424 ? 12.849 17.140 -9.938 1.00 89.44 424 ALA A N 1
ATOM 3204 C CA . ALA A 1 424 ? 14.094 16.450 -9.594 1.00 89.44 424 ALA A CA 1
ATOM 3205 C C . ALA A 1 424 ? 13.891 15.008 -9.091 1.00 89.44 424 ALA A C 1
ATOM 3207 O O . ALA A 1 424 ? 14.857 14.260 -8.962 1.00 89.44 424 ALA A O 1
ATOM 3208 N N . ASP A 1 425 ? 12.652 14.617 -8.795 1.00 91.12 425 ASP A N 1
ATOM 3209 C CA . ASP A 1 425 ? 12.300 13.272 -8.342 1.00 91.12 425 ASP A CA 1
ATOM 3210 C C . ASP A 1 425 ? 12.058 12.315 -9.514 1.00 91.12 425 ASP A C 1
ATOM 3212 O O . ASP A 1 425 ? 11.985 11.098 -9.320 1.00 91.12 425 ASP A O 1
ATOM 3216 N N . LYS A 1 426 ? 11.960 12.864 -10.729 1.00 94.00 426 LYS A N 1
ATOM 3217 C CA . LYS A 1 426 ? 11.651 12.159 -11.970 1.00 94.00 426 LYS A CA 1
ATOM 3218 C C . LYS A 1 426 ? 12.929 11.966 -12.796 1.00 94.00 426 LYS A C 1
ATOM 3220 O O . LYS A 1 426 ? 13.805 12.829 -12.782 1.00 94.00 426 LYS A O 1
ATOM 3225 N N . PRO A 1 427 ? 13.033 10.871 -13.567 1.00 94.56 427 PRO A N 1
ATOM 3226 C CA . PRO A 1 427 ? 14.198 10.621 -14.413 1.00 94.56 427 PRO A CA 1
ATOM 3227 C C . PRO A 1 427 ? 14.312 11.623 -15.568 1.00 94.56 427 PRO A C 1
ATOM 3229 O O . PRO A 1 427 ? 15.419 11.927 -16.012 1.00 94.56 427 PRO A O 1
ATOM 3232 N N . ASN A 1 428 ? 13.177 12.122 -16.063 1.00 94.38 428 ASN A N 1
ATOM 3233 C CA . ASN A 1 428 ? 13.076 13.108 -17.133 1.00 94.38 428 ASN A CA 1
ATOM 3234 C C . ASN A 1 428 ? 11.674 13.756 -17.150 1.00 94.38 428 ASN A C 1
ATOM 3236 O O . ASN A 1 428 ? 10.762 13.303 -16.454 1.00 94.38 428 ASN A O 1
ATOM 3240 N N . ASP A 1 429 ? 11.494 14.786 -17.982 1.00 91.19 429 ASP A N 1
ATOM 3241 C CA . ASP A 1 429 ? 10.234 15.538 -18.115 1.00 91.19 429 ASP A CA 1
ATOM 3242 C C . ASP A 1 429 ? 9.090 14.734 -18.761 1.00 91.19 429 ASP A C 1
ATOM 3244 O O . ASP A 1 429 ? 7.931 15.131 -18.684 1.00 91.19 429 ASP A O 1
ATOM 3248 N N . GLN A 1 430 ? 9.398 13.613 -19.417 1.00 91.56 430 GLN A N 1
ATOM 3249 C CA . GLN A 1 430 ? 8.434 12.715 -20.058 1.00 91.56 430 GLN A CA 1
ATOM 3250 C C . GLN A 1 430 ? 8.066 11.516 -19.170 1.00 91.56 430 GLN A C 1
ATOM 3252 O O . GLN A 1 430 ? 7.418 10.586 -19.654 1.00 91.56 430 GLN A O 1
ATOM 3257 N N . TRP A 1 431 ? 8.466 11.514 -17.891 1.00 93.69 431 TRP A N 1
ATOM 3258 C CA . TRP A 1 431 ? 8.106 10.453 -16.954 1.00 93.69 431 TRP A CA 1
ATOM 3259 C C . TRP A 1 431 ? 6.575 10.311 -16.865 1.00 93.69 431 TRP A C 1
ATOM 3261 O O . TRP A 1 431 ? 5.907 11.284 -16.498 1.00 93.69 431 TRP A O 1
ATOM 3271 N N . PRO A 1 432 ? 6.001 9.140 -17.208 1.00 93.88 432 PRO A N 1
ATOM 3272 C CA . PRO A 1 432 ? 4.554 8.978 -17.252 1.00 93.88 432 PRO A CA 1
ATOM 3273 C C . PRO A 1 432 ? 3.912 9.120 -15.875 1.00 93.88 432 PRO A C 1
ATOM 3275 O O . PRO A 1 432 ? 4.514 8.775 -14.856 1.00 93.88 432 PRO A O 1
ATOM 3278 N N . HIS A 1 433 ? 2.655 9.568 -15.870 1.00 91.25 433 HIS A N 1
ATOM 3279 C CA . HIS A 1 433 ? 1.816 9.576 -14.676 1.00 91.25 433 HIS A CA 1
ATOM 3280 C C . HIS A 1 433 ? 1.754 8.190 -14.040 1.00 91.25 433 HIS A C 1
ATOM 3282 O O . HIS A 1 433 ? 1.696 7.173 -14.733 1.00 91.25 433 HIS A O 1
ATOM 3288 N N . CYS A 1 434 ? 1.785 8.171 -12.715 1.00 95.56 434 CYS A N 1
ATOM 3289 C CA . CYS A 1 434 ? 1.861 6.958 -11.925 1.00 95.56 434 CYS A CA 1
ATOM 3290 C C . CYS A 1 434 ? 1.190 7.196 -10.573 1.00 95.56 434 CYS A C 1
ATOM 3292 O O . CYS A 1 434 ? 1.062 8.346 -10.145 1.00 95.56 434 CYS A O 1
ATOM 3294 N N . ILE A 1 435 ? 0.733 6.140 -9.904 1.00 95.94 435 ILE A N 1
ATOM 3295 C CA . ILE A 1 435 ? 0.008 6.307 -8.642 1.00 95.94 435 ILE A CA 1
ATOM 3296 C C . ILE A 1 435 ? 0.909 6.916 -7.569 1.00 95.94 435 ILE A C 1
ATOM 3298 O O . ILE A 1 435 ? 0.442 7.761 -6.817 1.00 95.94 435 ILE A O 1
ATOM 3302 N N . MET A 1 436 ? 2.212 6.598 -7.582 1.00 96.19 436 MET A N 1
ATOM 3303 C CA . MET A 1 436 ? 3.209 7.180 -6.667 1.00 96.19 436 MET A CA 1
ATOM 3304 C C . MET A 1 436 ? 3.477 8.679 -6.899 1.00 96.19 436 MET A C 1
ATOM 3306 O O . MET A 1 436 ? 4.170 9.327 -6.121 1.00 96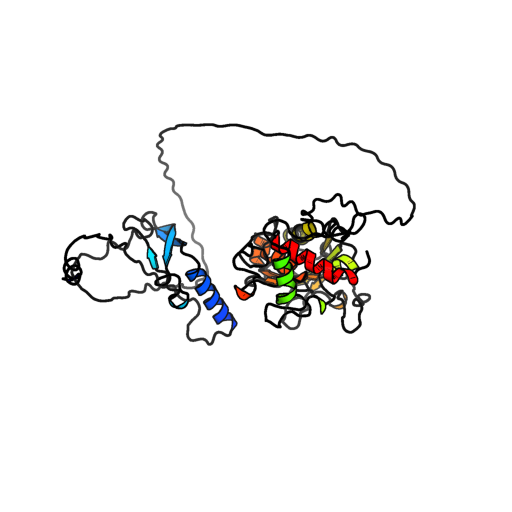.19 436 MET A O 1
ATOM 3310 N N . MET A 1 437 ? 2.944 9.258 -7.974 1.00 93.56 437 MET A N 1
ATOM 3311 C CA . MET A 1 437 ? 2.873 10.701 -8.163 1.00 93.56 437 MET A CA 1
ATOM 3312 C C . MET A 1 437 ? 1.450 11.126 -7.809 1.00 93.56 437 MET A C 1
ATOM 3314 O O . MET A 1 437 ? 0.548 11.051 -8.649 1.00 93.56 437 MET A O 1
ATOM 3318 N N . ALA A 1 438 ? 1.257 11.515 -6.546 1.00 85.12 438 ALA A N 1
ATOM 3319 C CA . ALA A 1 438 ? -0.053 11.787 -5.963 1.00 85.12 438 ALA A CA 1
ATOM 3320 C C . ALA A 1 438 ? -0.920 12.690 -6.862 1.00 85.12 438 ALA A C 1
ATOM 3322 O O . ALA A 1 438 ? -0.471 13.720 -7.368 1.00 85.12 438 ALA A O 1
ATOM 3323 N N . GLY A 1 439 ? -2.167 12.268 -7.094 1.00 81.69 439 GLY A N 1
ATOM 3324 C CA . GLY A 1 439 ? -3.136 12.969 -7.945 1.00 81.69 439 GLY A CA 1
ATOM 3325 C C . GLY A 1 439 ? -2.907 12.838 -9.456 1.00 81.69 439 GLY A C 1
ATOM 3326 O O . GLY A 1 439 ? -3.741 13.295 -10.232 1.00 81.69 439 GLY A O 1
ATOM 3327 N N . SER A 1 440 ? -1.818 12.204 -9.899 1.00 88.38 440 SER A N 1
ATOM 3328 C CA . SER A 1 440 ? -1.503 12.079 -11.327 1.00 88.38 440 SER A CA 1
ATOM 3329 C C . SER A 1 440 ? -2.152 10.865 -12.002 1.00 88.38 440 SER A C 1
ATOM 3331 O O . SER A 1 440 ? -2.392 10.877 -13.208 1.00 88.38 440 SER A O 1
ATOM 3333 N N . SER A 1 441 ? -2.458 9.824 -11.223 1.00 91.31 441 SER A N 1
ATOM 3334 C CA . SER A 1 441 ? -3.159 8.620 -11.667 1.00 91.31 441 SER A CA 1
ATOM 3335 C C . SER A 1 441 ? -4.120 8.141 -10.584 1.00 91.31 441 SER A C 1
ATOM 3337 O O . SER A 1 441 ? -3.814 8.221 -9.397 1.00 91.31 441 SER A O 1
ATOM 3339 N N . MET A 1 442 ? -5.262 7.597 -11.008 1.00 90.88 442 MET A N 1
ATOM 3340 C CA . MET A 1 442 ? -6.257 6.987 -10.118 1.00 90.88 442 MET A CA 1
ATOM 3341 C C . MET A 1 442 ? -6.040 5.476 -9.937 1.00 90.88 442 MET A C 1
ATOM 3343 O O . MET A 1 442 ? -6.771 4.825 -9.198 1.00 90.88 442 MET A O 1
ATOM 3347 N N . THR A 1 443 ? -5.065 4.895 -10.638 1.00 93.88 443 THR A N 1
ATOM 3348 C CA . THR A 1 443 ? -4.774 3.457 -10.608 1.00 93.88 443 THR A CA 1
ATOM 3349 C C . THR A 1 443 ? -3.275 3.195 -10.692 1.00 93.88 443 THR A C 1
ATOM 3351 O O . THR A 1 443 ? -2.532 4.016 -11.234 1.00 93.88 443 THR A O 1
ATOM 3354 N N . VAL A 1 444 ? -2.836 2.018 -10.243 1.00 97.44 444 VAL A N 1
ATOM 3355 C CA . VAL A 1 444 ? -1.489 1.486 -10.499 1.00 97.44 444 VAL A CA 1
ATOM 3356 C C . VAL A 1 444 ? -1.246 1.417 -12.012 1.00 97.44 444 VAL A C 1
ATOM 3358 O O . VAL A 1 444 ? -2.081 0.912 -12.766 1.00 97.44 444 VAL A O 1
ATOM 3361 N N . THR A 1 445 ? -0.107 1.938 -12.461 1.00 96.62 445 THR A N 1
ATOM 3362 C CA . THR A 1 445 ? 0.260 2.084 -13.880 1.00 96.62 445 THR A CA 1
ATOM 3363 C C . THR A 1 445 ? 1.490 1.254 -14.255 1.00 96.62 445 THR A C 1
ATOM 3365 O O . THR A 1 445 ? 2.125 0.627 -13.404 1.00 96.62 445 THR A O 1
ATOM 3368 N N . ASP A 1 446 ? 1.881 1.295 -15.533 1.00 95.38 446 ASP A N 1
ATOM 3369 C CA . ASP A 1 446 ? 3.142 0.730 -16.017 1.00 95.38 446 ASP A CA 1
ATOM 3370 C C . ASP A 1 446 ? 4.369 1.248 -15.260 1.00 95.38 446 ASP A C 1
ATOM 3372 O O . ASP A 1 446 ? 5.243 0.457 -14.903 1.00 95.38 446 ASP A O 1
ATOM 3376 N N . SER A 1 447 ? 4.439 2.553 -14.986 1.00 96.25 447 SER A N 1
ATOM 3377 C CA . SER A 1 447 ? 5.563 3.146 -14.255 1.00 96.25 447 SER A CA 1
ATOM 3378 C C . SER A 1 447 ? 5.695 2.539 -12.857 1.00 96.25 447 SER A C 1
ATOM 3380 O O . SER A 1 447 ? 6.789 2.140 -12.460 1.00 96.25 447 SER A O 1
ATOM 3382 N N . ASP A 1 448 ? 4.577 2.407 -12.140 1.00 98.31 448 ASP A N 1
ATOM 3383 C CA . ASP A 1 448 ? 4.531 1.834 -10.789 1.00 98.31 448 ASP A CA 1
ATOM 3384 C C . ASP A 1 448 ? 4.966 0.365 -10.793 1.00 98.31 448 ASP A C 1
ATOM 3386 O O . ASP A 1 448 ? 5.828 -0.055 -10.018 1.00 98.31 448 ASP A O 1
ATOM 3390 N N . GLY A 1 449 ? 4.418 -0.409 -11.729 1.00 98.25 449 GLY A N 1
ATOM 3391 C CA . GLY A 1 449 ? 4.707 -1.826 -11.875 1.00 98.25 449 GLY A CA 1
ATOM 3392 C C . GLY A 1 449 ? 6.160 -2.134 -12.227 1.00 98.25 449 GLY A C 1
ATOM 3393 O O . GLY A 1 449 ? 6.751 -3.073 -11.687 1.00 98.25 449 GLY A O 1
ATOM 3394 N N . TRP A 1 450 ? 6.775 -1.334 -13.101 1.00 98.31 450 TRP A N 1
ATOM 3395 C CA . TRP A 1 450 ? 8.191 -1.490 -13.434 1.00 98.31 450 TRP A CA 1
ATOM 3396 C C . TRP A 1 450 ? 9.117 -1.103 -12.277 1.00 98.31 450 TRP A C 1
ATOM 3398 O O . TRP A 1 450 ? 10.128 -1.777 -12.072 1.00 98.31 450 TRP A O 1
ATOM 3408 N N . MET A 1 451 ? 8.764 -0.087 -11.482 1.00 97.88 451 MET A N 1
ATOM 3409 C CA . MET A 1 451 ? 9.492 0.213 -10.245 1.00 97.88 451 MET A CA 1
ATOM 3410 C C . MET A 1 451 ? 9.376 -0.938 -9.235 1.00 97.88 451 MET A C 1
ATOM 3412 O O . MET A 1 451 ? 10.390 -1.371 -8.688 1.00 97.88 451 MET A O 1
ATOM 3416 N N . LEU A 1 452 ? 8.174 -1.498 -9.047 1.00 98.62 452 LEU A N 1
ATOM 3417 C CA . LEU A 1 452 ? 7.942 -2.643 -8.160 1.00 98.62 452 LEU A CA 1
ATOM 3418 C C . LEU A 1 452 ? 8.762 -3.877 -8.578 1.00 98.62 452 LEU A C 1
ATOM 3420 O O . LEU A 1 452 ? 9.380 -4.536 -7.741 1.00 98.62 452 LEU A O 1
ATOM 3424 N N . ARG A 1 453 ? 8.823 -4.175 -9.880 1.00 98.44 453 ARG A N 1
ATOM 3425 C CA . ARG A 1 453 ? 9.663 -5.260 -10.417 1.00 98.44 453 ARG A CA 1
ATOM 3426 C C . ARG A 1 453 ? 11.138 -5.047 -10.126 1.00 98.44 453 ARG A C 1
ATOM 3428 O O . ARG A 1 453 ? 11.819 -5.994 -9.740 1.00 98.44 453 ARG A O 1
ATOM 3435 N N . ARG A 1 454 ? 11.621 -3.810 -10.258 1.00 97.75 454 ARG A N 1
ATOM 3436 C CA . ARG A 1 454 ? 13.009 -3.497 -9.929 1.00 97.75 454 ARG A CA 1
ATOM 3437 C C . ARG A 1 454 ? 13.303 -3.718 -8.449 1.00 97.75 454 ARG A C 1
ATOM 3439 O O . ARG A 1 454 ? 14.358 -4.252 -8.121 1.00 97.75 454 ARG A O 1
ATOM 3446 N N . VAL A 1 455 ? 12.372 -3.371 -7.561 1.00 97.81 455 VAL A N 1
ATOM 3447 C CA . VAL A 1 455 ? 12.497 -3.715 -6.139 1.00 97.81 455 VAL A CA 1
ATOM 3448 C C . VAL A 1 455 ? 12.606 -5.232 -5.957 1.00 97.81 455 VAL A C 1
ATOM 3450 O O . VAL A 1 455 ? 13.560 -5.689 -5.327 1.00 97.81 455 VAL A O 1
ATOM 3453 N N . LEU A 1 456 ? 11.713 -6.023 -6.567 1.00 98.00 456 LEU A N 1
ATOM 3454 C CA . LEU A 1 456 ? 11.769 -7.488 -6.483 1.00 98.00 456 LEU A CA 1
ATOM 3455 C C . LEU A 1 456 ? 13.119 -8.049 -6.953 1.00 98.00 456 LEU A C 1
ATOM 3457 O O . LEU A 1 456 ? 13.699 -8.865 -6.246 1.00 98.00 456 LEU A O 1
ATOM 3461 N N . GLU A 1 457 ? 13.649 -7.601 -8.093 1.00 96.81 457 GLU A N 1
ATOM 3462 C CA . GLU A 1 457 ? 14.941 -8.072 -8.625 1.00 96.81 457 GLU A CA 1
ATOM 3463 C C . GLU A 1 457 ? 16.084 -7.936 -7.605 1.00 96.81 457 GLU A C 1
ATOM 3465 O O . GLU A 1 457 ? 16.947 -8.811 -7.497 1.00 96.81 457 GLU A O 1
ATOM 3470 N N . HIS A 1 458 ? 16.084 -6.848 -6.831 1.00 96.25 458 HIS A N 1
ATOM 3471 C CA . HIS A 1 458 ? 17.108 -6.580 -5.823 1.00 96.25 458 HIS A CA 1
ATOM 3472 C C . HIS A 1 458 ? 16.819 -7.229 -4.466 1.00 96.25 458 HIS A C 1
ATOM 3474 O O . HIS A 1 458 ? 17.762 -7.585 -3.753 1.00 96.25 458 HIS A O 1
ATOM 3480 N N . LEU A 1 459 ? 15.547 -7.418 -4.109 1.00 96.00 459 LEU A N 1
ATOM 3481 C CA . LEU A 1 459 ? 15.148 -8.099 -2.878 1.00 96.00 459 LEU A CA 1
ATOM 3482 C C . LEU A 1 459 ? 15.194 -9.624 -2.997 1.00 96.00 459 LEU A C 1
ATOM 3484 O O . LEU A 1 459 ? 15.458 -10.300 -2.004 1.00 96.00 459 LEU A O 1
ATOM 3488 N N . LYS A 1 460 ? 15.028 -10.181 -4.201 1.00 94.81 460 LYS A N 1
ATOM 3489 C CA . LYS A 1 460 ? 14.954 -11.624 -4.454 1.00 94.81 460 LYS A CA 1
ATOM 3490 C C . LYS A 1 460 ? 16.066 -12.461 -3.815 1.00 94.81 460 LYS A C 1
ATOM 3492 O O . LYS A 1 460 ? 15.740 -13.542 -3.331 1.00 94.81 460 LYS A O 1
ATOM 3497 N N . PRO A 1 461 ? 17.342 -12.034 -3.740 1.00 94.62 461 PRO A N 1
ATOM 3498 C CA . PRO A 1 461 ? 18.375 -12.802 -3.042 1.00 94.62 461 PRO A CA 1
ATOM 3499 C C . PRO A 1 461 ? 18.069 -13.100 -1.562 1.00 94.62 461 PRO A C 1
ATOM 3501 O O . PRO A 1 461 ? 18.706 -13.977 -0.981 1.00 94.62 461 PRO A O 1
ATOM 3504 N N . ARG A 1 462 ? 17.118 -12.386 -0.942 1.00 92.00 462 ARG A N 1
ATOM 3505 C CA . ARG A 1 462 ? 16.617 -12.641 0.420 1.00 92.00 462 ARG A CA 1
ATOM 3506 C C . ARG A 1 462 ? 15.611 -13.795 0.482 1.00 92.00 462 ARG A C 1
ATOM 3508 O O . ARG A 1 462 ? 15.364 -14.324 1.562 1.00 92.00 462 ARG A O 1
ATOM 3515 N N . TYR A 1 463 ? 15.010 -14.158 -0.647 1.00 93.44 463 TYR A N 1
ATOM 3516 C CA . TYR A 1 463 ? 13.853 -15.040 -0.727 1.00 93.44 463 TYR A CA 1
ATOM 3517 C C . TYR A 1 463 ? 14.231 -16.446 -1.173 1.00 93.44 463 TYR A C 1
ATOM 3519 O O . TYR A 1 463 ? 15.095 -16.648 -2.025 1.00 93.44 463 TYR A O 1
ATOM 3527 N N . ASN A 1 464 ? 13.534 -17.426 -0.604 1.00 84.69 464 ASN A N 1
ATOM 3528 C CA . ASN A 1 464 ? 13.611 -18.818 -1.017 1.00 84.69 464 ASN A CA 1
ATOM 3529 C C . ASN A 1 464 ? 12.186 -19.337 -1.201 1.00 84.69 464 ASN A C 1
ATOM 3531 O O . ASN A 1 464 ? 11.510 -19.639 -0.215 1.00 84.69 464 ASN A O 1
ATOM 3535 N N . PHE A 1 465 ? 11.734 -19.372 -2.451 1.00 83.25 465 PHE A N 1
ATOM 3536 C CA . PHE A 1 465 ? 10.424 -19.878 -2.842 1.00 83.25 465 PHE A CA 1
ATOM 3537 C C . PHE A 1 465 ? 10.541 -21.070 -3.789 1.00 83.25 465 PHE A C 1
ATOM 3539 O O . PHE A 1 465 ? 11.501 -21.099 -4.596 1.00 83.25 465 PHE A O 1
#